Protein AF-H2KV38-F1 (afdb_monomer_lite)

Foldseek 3Di:
DPPVVVVVVVVVVVVVVVVVVVVVVVVVVVVVVVVVVVVVVVVVVVVVVVVVVVVVVVVVVVVVVVVVVVVVVVVVVVVVVVVVVVVVVVVVVVVVVVVVVVVVVVVVVVVVVVVVVVVVVVVVVVVVVVVVVVVVVVVVVVVVVVVVVVVVVVVVVVVVVVVVVVVVVVVVVVVVVVVVVVVVVVVVVVVVVVVVVVVVVVVVVVVVVVVVVCVVVVVVVVVVVCVVCCVPVVDDPPPPDDDDPPPPPVVPVVVVVVVVVVVVVVVVVVVVVVVVVVVVVVVVVVVVVVVVVVVVVVVVVVVVVVVVVVVVVVVVVVVVVVVVVVVVVVVVVVVVVVVVVVVVVVVVVVVVVVVVVVVVVVVCVVVVPDPVVVVVVVVVVVVVVVVVVVVVVVVLVVLVVVLVVQVVVVVVVLVCCCVPPVDPSPPVDDPDRRDSPPPPPPDPVCVVVVVVVVVVVVCVVVVVPPDDPPPPPPPPDDDDPDDDDDDDD

Organism: Clonorchis sinensis (NCBI:txid79923)

Radius of gyration: 82.16 Å; chains: 1; bounding box: 189×44×284 Å

pLDDT: mean 82.29, std 18.95, range [31.58, 97.62]

Sequence (489 aa):
MTKEEIEAFVILLREEVDRERQERNLATLEKEKIINFWELTKKQLEDSRAVLAKKEREIEDADERHQLEMKIYRQKLKHLMFEQSARESEAKKEAIQGLSNEKNEARSEIRAIRNENYTLKAKLRQQQVQSEEAVKMLKRQHELDLAHIRQDFSRQIEEIEARAAKQMNMLREQIDTQRRVEVHMTEEHKNKHIQTLEANHERAFANMKAYYNDITLGNISVIKTLRENIDELRSQLGRAQNLLESSQTELEQKTQTLCKLDKENAHLRHVAKLFESEKIAHMLTKQNAKKTVLAMQKTEMNLDIMTERFDALDKMRKGLASQFEKLLMDVQQRTGLRALLVERKLKHLTEALEAREAQITQLVIALNSDPSAVEHARQHLEELLRKKNNAIEELQYEVMRMGKAYNELWATCQRKLVDEMNSPVNLGIMPVKVNVNLTSPFNPSTAIGQQVADNTNSEESSQKLLGEPKATIVPMGQGPTGLASVAPF

InterPro domains:
  IPR025593 Growth arrest-specific protein 8 domain [PF13851] (197-395)
  IPR039308 Growth arrest-specific protein 8 [PTHR31543] (1-483)

Secondary structure (DSSP, 8-state):
--HHHHHHHHHHHHHHHHHHHHHHHHHHHHHHHHHHHHHHHHHHHHHHHHHHHHHHHHHHHHHHHHHHHHHHHHHHHHHHHHHHHHHHHHHHHHHHHHHHHHHHHHHHHHHHHHHHHHHHHHHHHHHHHHHHHHHHHHHHHHHHHHHHHHHHHHHHHHHHHHHHHHHHHHHHHHHHHHHHHHHHHHHHHHHHHHHHHHHHHHHHHHHHHHHHHHHHHHHHHHHHHHHHHTTTTTS---S------S-SSSHHHHHHHHHHHHHHHHHHHHHHHHHHHHHHHHHHHHHHHHHHHHHHHHHHHHHHHHHHHHHHHHHHHHHHHHHHHHHHHHHHHHHHHHHHHHHHHHHHHHHHHHHHHHHHHHHHHHTT--HHHHHHHHHHHHHHHHHHHHHHHHHHHHHHHHHHHHHHHHHHHHHHHHHHH---S--S-PPP--------TT-HHHHHHHHHHHHHHHHHGGGTTS-------------------PPP-

Structure (mmCIF, N/CA/C/O backbone):
data_AF-H2KV38-F1
#
_entry.id   AF-H2KV38-F1
#
loop_
_atom_site.group_PDB
_atom_site.id
_atom_site.type_symbol
_atom_site.label_atom_id
_atom_site.label_alt_id
_atom_site.label_comp_id
_atom_site.label_asym_id
_atom_site.label_entity_id
_atom_site.label_seq_id
_atom_site.pdbx_PDB_ins_code
_atom_site.Cartn_x
_atom_site.Cartn_y
_atom_site.Cartn_z
_atom_site.occupancy
_atom_site.B_iso_or_equiv
_atom_site.auth_seq_id
_atom_site.auth_comp_id
_atom_site.auth_asym_id
_atom_site.auth_atom_id
_atom_site.pdbx_PDB_model_num
ATOM 1 N N . MET A 1 1 ? -99.710 5.791 159.263 1.00 47.34 1 MET A N 1
ATOM 2 C CA . MET A 1 1 ? -98.476 6.449 158.809 1.00 47.34 1 MET A CA 1
ATOM 3 C C . MET A 1 1 ? -98.453 7.840 159.388 1.00 47.34 1 MET A C 1
ATOM 5 O O . MET A 1 1 ? -99.446 8.555 159.262 1.00 47.34 1 MET A O 1
ATOM 9 N N . THR A 1 2 ? -97.392 8.174 160.107 1.00 54.94 2 THR A N 1
ATOM 10 C CA . THR A 1 2 ? -97.172 9.534 160.607 1.00 54.94 2 THR A CA 1
ATOM 11 C C . THR A 1 2 ? -96.892 10.461 159.417 1.00 54.94 2 THR A C 1
ATOM 13 O O . THR A 1 2 ? -96.507 10.012 158.338 1.00 54.94 2 THR A O 1
ATOM 16 N N . LYS A 1 3 ? -97.146 11.766 159.568 1.00 62.69 3 LYS A N 1
ATOM 17 C CA . LYS A 1 3 ? -97.010 12.753 158.479 1.00 62.69 3 LYS A CA 1
ATOM 18 C C . LYS A 1 3 ? -95.606 12.739 157.841 1.00 62.69 3 LYS A C 1
ATOM 20 O O . LYS A 1 3 ? -95.486 12.891 156.630 1.00 62.69 3 LYS A O 1
ATOM 25 N N . GLU A 1 4 ? -94.585 12.460 158.649 1.00 61.31 4 GLU A N 1
ATOM 26 C CA . GLU A 1 4 ? -93.175 12.363 158.248 1.00 61.31 4 GLU A CA 1
ATOM 27 C C . GLU A 1 4 ? -92.887 11.140 157.352 1.00 61.31 4 GLU A C 1
ATOM 29 O O . GLU A 1 4 ? -92.105 11.237 156.410 1.00 61.31 4 GLU A O 1
ATOM 34 N N . GLU A 1 5 ? -93.573 10.011 157.563 1.00 60.47 5 GLU A N 1
ATOM 35 C CA . GLU A 1 5 ? -93.422 8.797 156.740 1.00 60.47 5 GLU A CA 1
ATOM 36 C C . GLU A 1 5 ? -94.048 8.959 155.344 1.00 60.47 5 GLU A C 1
ATOM 38 O O . GLU A 1 5 ? -93.538 8.425 154.360 1.00 60.47 5 GLU A O 1
ATOM 43 N N . ILE A 1 6 ? -95.139 9.729 155.235 1.00 65.31 6 ILE A N 1
ATOM 44 C CA . ILE A 1 6 ? -95.813 10.002 153.955 1.00 65.31 6 ILE A CA 1
ATOM 45 C C . ILE A 1 6 ? -95.019 11.025 153.133 1.00 65.31 6 ILE A C 1
ATOM 47 O O . ILE A 1 6 ? -94.877 10.853 151.924 1.00 65.31 6 ILE A O 1
ATOM 51 N N . GLU A 1 7 ? -94.467 12.064 153.768 1.00 68.12 7 GLU A N 1
ATOM 52 C CA . GLU A 1 7 ? -93.617 13.055 153.091 1.00 68.12 7 GLU A CA 1
ATOM 53 C C . GLU A 1 7 ? -92.326 12.416 152.546 1.00 68.12 7 GLU A C 1
ATOM 55 O O . GLU A 1 7 ? -91.970 12.663 151.393 1.00 68.12 7 GLU A O 1
ATOM 60 N N . ALA A 1 8 ? -91.693 11.507 153.299 1.00 69.69 8 ALA A N 1
ATOM 61 C CA . ALA A 1 8 ? -90.534 10.743 152.828 1.00 69.69 8 ALA A CA 1
ATOM 62 C C . ALA A 1 8 ? -90.869 9.819 151.639 1.00 69.69 8 ALA A C 1
ATOM 64 O O . ALA A 1 8 ? -90.103 9.737 150.677 1.00 69.69 8 ALA A O 1
ATOM 65 N N . PHE A 1 9 ? -92.037 9.166 151.655 1.00 73.00 9 PHE A N 1
ATOM 66 C CA . PHE A 1 9 ? -92.471 8.292 150.559 1.00 73.00 9 PHE A CA 1
ATOM 67 C C . PHE A 1 9 ? -92.829 9.074 149.282 1.00 73.00 9 PHE A C 1
ATOM 69 O O . PHE A 1 9 ? -92.570 8.612 148.171 1.00 73.00 9 PHE A O 1
ATOM 76 N N . VAL A 1 10 ? -93.376 10.288 149.416 1.00 74.94 10 VAL A N 1
ATOM 77 C CA . VAL A 1 10 ? -93.651 11.188 148.280 1.00 74.94 10 VAL A CA 1
ATOM 78 C C . VAL A 1 10 ? -92.359 11.721 147.651 1.00 74.94 10 VAL A C 1
ATOM 80 O O . VAL A 1 10 ? -92.309 11.870 146.429 1.00 74.94 10 VAL A O 1
ATOM 83 N N . ILE A 1 11 ? -91.317 11.989 148.447 1.00 77.19 11 ILE A N 1
ATOM 84 C CA . ILE A 1 11 ? -89.993 12.390 147.940 1.00 77.19 11 ILE A CA 1
ATOM 85 C C . ILE A 1 11 ? -89.351 11.235 147.166 1.00 77.19 11 ILE A C 1
ATOM 87 O O . ILE A 1 11 ? -88.964 11.437 146.020 1.00 77.19 11 ILE A O 1
ATOM 91 N N . LEU A 1 12 ? -89.348 10.020 147.727 1.00 77.81 12 LEU A N 1
ATOM 92 C CA . LEU A 1 12 ? -88.830 8.828 147.045 1.00 77.81 12 LEU A CA 1
ATOM 93 C C . LEU A 1 12 ? -89.560 8.547 145.726 1.00 77.81 12 LEU A C 1
ATOM 95 O O . LEU A 1 12 ? -88.917 8.301 144.714 1.00 77.81 12 LEU A O 1
ATOM 99 N N . LEU A 1 13 ? -90.893 8.644 145.696 1.00 76.94 13 LEU A N 1
ATOM 100 C CA . LEU A 1 13 ? -91.657 8.478 144.454 1.00 76.94 13 LEU A CA 1
ATOM 101 C C . LEU A 1 13 ? -91.369 9.583 143.427 1.00 76.94 13 LEU A C 1
ATOM 103 O O . LEU A 1 13 ? -91.379 9.309 142.230 1.00 76.94 13 LEU A O 1
ATOM 107 N N . ARG A 1 14 ? -91.108 10.825 143.857 1.00 77.50 14 ARG A N 1
ATOM 108 C CA . ARG A 1 14 ? -90.689 11.904 142.946 1.00 77.50 14 ARG A CA 1
ATOM 109 C C . ARG A 1 14 ? -89.296 11.656 142.383 1.00 77.50 14 ARG A C 1
ATOM 111 O O . ARG A 1 14 ? -89.112 11.827 141.185 1.00 77.50 14 ARG A O 1
ATOM 118 N N . GLU A 1 15 ? -88.359 11.218 143.216 1.00 79.31 15 GLU A N 1
ATOM 119 C CA . GLU A 1 15 ? -87.012 10.839 142.788 1.00 79.31 15 GLU A CA 1
ATOM 120 C C . GLU A 1 15 ? -87.041 9.646 141.826 1.00 79.31 15 GLU A C 1
ATOM 122 O O . GLU A 1 15 ? -86.333 9.664 140.824 1.00 79.31 15 GLU A O 1
ATOM 127 N N . GLU A 1 16 ? -87.890 8.644 142.072 1.00 79.56 16 GLU A N 1
ATOM 128 C CA . GLU A 1 16 ? -88.086 7.499 141.173 1.00 79.56 16 GLU A CA 1
ATOM 129 C C . GLU A 1 16 ? -88.681 7.947 139.826 1.00 79.56 16 GLU A C 1
ATOM 131 O O . GLU A 1 16 ? -88.178 7.574 138.769 1.00 79.56 16 GLU A O 1
ATOM 136 N N . VAL A 1 17 ? -89.691 8.825 139.844 1.00 83.12 17 VAL A N 1
ATOM 137 C CA . VAL A 1 17 ? -90.297 9.390 138.625 1.00 83.12 17 VAL A CA 1
ATOM 138 C C . VAL A 1 17 ? -89.307 10.263 137.850 1.00 83.12 17 VAL A C 1
ATOM 140 O O . VAL A 1 17 ? -89.288 10.221 136.619 1.00 83.12 17 VAL A O 1
ATOM 143 N N . ASP A 1 18 ? -88.476 11.054 138.527 1.00 81.19 18 ASP A N 1
ATOM 144 C CA . ASP A 1 18 ? -87.456 11.874 137.873 1.00 81.19 18 ASP A CA 1
ATOM 145 C C . ASP A 1 18 ? -86.306 11.017 137.321 1.00 81.19 18 ASP A C 1
ATOM 147 O O . ASP A 1 18 ? -85.801 11.314 136.235 1.00 81.19 18 ASP A O 1
ATOM 151 N N . ARG A 1 19 ? -85.961 9.904 137.981 1.00 83.88 19 ARG A N 1
ATOM 152 C CA . ARG A 1 19 ? -85.012 8.905 137.465 1.00 83.88 19 ARG A CA 1
ATOM 153 C C . ARG A 1 19 ? -85.558 8.216 136.214 1.00 83.88 19 ARG A C 1
ATOM 155 O O . ARG A 1 19 ? -84.894 8.232 135.181 1.00 83.88 19 ARG A O 1
ATOM 162 N N . GLU A 1 20 ? -86.804 7.739 136.241 1.00 80.31 20 GLU A N 1
ATOM 163 C CA . GLU A 1 20 ? -87.465 7.167 135.058 1.00 80.31 20 GLU A CA 1
ATOM 164 C C . GLU A 1 20 ? -87.604 8.186 133.911 1.00 80.31 20 GLU A C 1
ATOM 166 O O . GLU A 1 20 ? -87.550 7.829 132.730 1.00 80.31 20 GLU A O 1
ATOM 171 N N . ARG A 1 21 ? -87.783 9.479 134.217 1.00 83.38 21 ARG A N 1
ATOM 172 C CA . ARG A 1 21 ? -87.784 10.551 133.206 1.00 83.38 21 ARG A CA 1
ATOM 173 C C . ARG A 1 21 ? -86.404 10.759 132.594 1.00 83.38 21 ARG A C 1
ATOM 175 O O . ARG A 1 21 ? -86.317 10.917 131.378 1.00 83.38 21 ARG A O 1
ATOM 182 N N . GLN A 1 22 ? -85.344 10.752 133.398 1.00 83.62 22 GLN A N 1
ATOM 183 C CA . GLN A 1 22 ? -83.966 10.852 132.910 1.00 83.62 22 GLN A CA 1
ATOM 184 C C . GLN A 1 22 ? -83.587 9.643 132.050 1.00 83.62 22 GLN A C 1
ATOM 186 O O . GLN A 1 22 ? -83.035 9.828 130.967 1.00 83.62 22 GLN A O 1
ATOM 191 N N . GLU A 1 23 ? -83.953 8.430 132.466 1.00 82.31 23 GLU A N 1
ATOM 192 C CA . GLU A 1 23 ? -83.738 7.201 131.695 1.00 82.31 23 GLU A CA 1
ATOM 193 C C . GLU A 1 23 ? -84.528 7.202 130.384 1.00 82.31 23 GLU A C 1
ATOM 195 O O . GLU A 1 23 ? -83.974 6.899 129.328 1.00 82.31 23 GLU A O 1
ATOM 200 N N . ARG A 1 24 ? -85.797 7.632 130.402 1.00 85.31 24 ARG A N 1
ATOM 201 C CA . ARG A 1 24 ? -86.592 7.792 129.175 1.00 85.31 24 ARG A CA 1
ATOM 202 C C . ARG A 1 24 ? -85.979 8.837 128.242 1.00 85.31 24 ARG A C 1
ATOM 204 O O . ARG A 1 24 ? -85.941 8.612 127.033 1.00 85.31 24 ARG A O 1
ATOM 211 N N . ASN A 1 25 ? -85.487 9.957 128.772 1.00 86.62 25 ASN A N 1
ATOM 212 C CA . ASN A 1 25 ? -84.820 10.985 127.973 1.00 86.62 25 ASN A CA 1
ATOM 213 C C . ASN A 1 25 ? -83.510 10.466 127.367 1.00 86.62 25 ASN A C 1
ATOM 215 O O . ASN A 1 25 ? -83.279 10.671 126.179 1.00 86.62 25 ASN A O 1
ATOM 219 N N . LEU A 1 26 ? -82.692 9.745 128.140 1.00 87.31 26 LEU A N 1
ATOM 220 C CA . LEU A 1 26 ? -81.472 9.095 127.653 1.00 87.31 26 LEU A CA 1
ATOM 221 C C . LEU A 1 26 ? -81.785 8.074 126.556 1.00 87.31 26 LEU A C 1
ATOM 223 O O . LEU A 1 26 ? -81.211 8.163 125.475 1.00 87.31 26 LEU A O 1
ATOM 227 N N . ALA A 1 27 ? -82.753 7.185 126.777 1.00 85.62 27 ALA A N 1
ATOM 228 C CA . ALA A 1 27 ? -83.177 6.196 125.788 1.00 85.62 27 ALA A CA 1
ATOM 229 C C . ALA A 1 27 ? -83.753 6.847 124.518 1.00 85.62 27 ALA A C 1
ATOM 231 O O . ALA A 1 27 ? -83.545 6.352 123.410 1.00 85.62 27 ALA A O 1
ATOM 232 N N . THR A 1 28 ? -84.450 7.980 124.650 1.00 86.81 28 THR A N 1
ATOM 233 C CA . THR A 1 28 ? -84.949 8.750 123.499 1.00 86.81 28 THR A CA 1
ATOM 234 C C . THR A 1 28 ? -83.791 9.358 122.713 1.00 86.81 28 THR A C 1
ATOM 236 O O . THR A 1 28 ? -83.757 9.243 121.492 1.00 86.81 28 THR A O 1
ATOM 239 N N . LEU A 1 29 ? -82.796 9.918 123.400 1.00 88.69 29 LEU A N 1
ATOM 240 C CA . LEU A 1 29 ? -81.623 10.539 122.789 1.00 88.69 29 LEU A CA 1
ATOM 241 C C . LEU A 1 29 ? -80.688 9.498 122.146 1.00 88.69 29 LEU A C 1
ATOM 243 O O . LEU A 1 29 ? -80.101 9.749 121.095 1.00 88.69 29 LEU A O 1
ATOM 247 N N . GLU A 1 30 ? -80.574 8.304 122.729 1.00 88.19 30 GLU A N 1
ATOM 248 C CA . GLU A 1 30 ? -79.891 7.154 122.125 1.00 88.19 30 GLU A CA 1
ATOM 249 C C . GLU A 1 30 ? -80.634 6.633 120.897 1.00 88.19 30 GLU A C 1
ATOM 251 O O . GLU A 1 30 ? -80.012 6.407 119.860 1.00 88.19 30 GLU A O 1
ATOM 256 N N . LYS A 1 31 ? -81.965 6.513 120.967 1.00 91.88 31 LYS A N 1
ATOM 257 C CA . LYS A 1 31 ? -82.793 6.156 119.813 1.00 91.88 31 LYS A CA 1
ATOM 258 C C . LYS A 1 31 ? -82.637 7.177 118.685 1.00 91.88 31 LYS A C 1
ATOM 260 O O . LYS A 1 31 ? -82.437 6.772 117.547 1.00 91.88 31 LYS A O 1
ATOM 265 N N . GLU A 1 32 ? -82.682 8.475 118.982 1.00 91.25 32 GLU A N 1
ATOM 266 C CA . GLU A 1 32 ? -82.455 9.545 118.001 1.00 91.25 32 GLU A CA 1
ATOM 267 C C . GLU A 1 32 ? -81.042 9.490 117.413 1.00 91.25 32 GLU A C 1
ATOM 269 O O . GLU A 1 32 ? -80.882 9.603 116.201 1.00 91.25 32 GLU A O 1
ATOM 274 N N . LYS A 1 33 ? -80.011 9.236 118.230 1.00 90.38 33 LYS A N 1
ATOM 275 C CA . LYS A 1 33 ? -78.643 9.011 117.737 1.00 90.38 33 LYS A CA 1
ATOM 276 C C . LYS A 1 33 ? -78.574 7.816 116.792 1.00 90.38 33 LYS A C 1
ATOM 278 O O . LYS A 1 33 ? -77.981 7.937 115.726 1.00 90.38 33 LYS A O 1
ATOM 283 N N . ILE A 1 34 ? -79.176 6.683 117.153 1.00 91.06 34 ILE A N 1
ATOM 284 C CA . ILE A 1 34 ? -79.196 5.475 116.318 1.00 91.06 34 ILE A CA 1
ATOM 285 C C . ILE A 1 34 ? -79.957 5.733 115.014 1.00 91.06 34 ILE A C 1
ATOM 287 O O . ILE A 1 34 ? -79.473 5.338 113.957 1.00 91.06 34 ILE A O 1
ATOM 291 N N . ILE A 1 35 ? -81.098 6.427 115.067 1.00 92.62 35 ILE A N 1
ATOM 292 C CA . ILE A 1 35 ? -81.860 6.821 113.876 1.00 92.62 35 ILE A CA 1
ATOM 293 C C . ILE A 1 35 ? -81.009 7.730 112.985 1.00 92.62 35 ILE A C 1
ATOM 295 O O . ILE A 1 35 ? -80.851 7.425 111.809 1.00 92.62 35 ILE A O 1
ATOM 299 N N . ASN A 1 36 ? -80.373 8.765 113.538 1.00 92.31 36 ASN A N 1
ATOM 300 C CA . ASN A 1 36 ? -79.504 9.669 112.782 1.00 92.31 36 ASN A CA 1
ATOM 301 C C . ASN A 1 36 ? -78.300 8.939 112.167 1.00 92.31 36 ASN A C 1
ATOM 303 O O . ASN A 1 36 ? -77.957 9.184 111.013 1.00 92.31 36 ASN A O 1
ATOM 307 N N . PHE A 1 37 ? -77.661 8.021 112.902 1.00 92.94 37 PHE A N 1
ATOM 308 C CA . PHE A 1 37 ? -76.580 7.192 112.363 1.00 92.94 37 PHE A CA 1
ATOM 309 C C . PHE A 1 37 ? -77.077 6.268 111.256 1.00 92.94 37 PHE A C 1
ATOM 311 O O . PHE A 1 37 ? -76.400 6.124 110.240 1.00 92.94 37 PHE A O 1
ATOM 318 N N . TRP A 1 38 ? -78.250 5.658 111.419 1.00 94.44 38 TRP A N 1
ATOM 319 C CA . TRP A 1 38 ? -78.854 4.813 110.396 1.00 94.44 38 TRP A CA 1
ATOM 320 C C . TRP A 1 38 ? -79.213 5.615 109.141 1.00 94.44 38 TRP A C 1
ATOM 322 O O . TRP A 1 38 ? -78.872 5.196 108.041 1.00 94.44 38 TRP A O 1
ATOM 332 N N . GLU A 1 39 ? -79.817 6.795 109.279 1.00 93.81 39 GLU A N 1
ATOM 333 C CA . GLU A 1 39 ? -80.131 7.680 108.153 1.00 93.81 39 GLU A CA 1
ATOM 334 C C . GLU A 1 39 ? -78.865 8.180 107.451 1.00 93.81 39 GLU A C 1
ATOM 336 O O . GLU A 1 39 ? -78.792 8.152 106.223 1.00 93.81 39 GLU A O 1
ATOM 341 N N . LEU A 1 40 ? -77.837 8.576 108.211 1.00 94.38 40 LEU A N 1
ATOM 342 C CA . LEU A 1 40 ? -76.565 9.030 107.655 1.00 94.38 40 LEU A CA 1
ATOM 343 C C . LEU A 1 40 ? -75.831 7.902 106.926 1.00 94.38 40 LEU A C 1
ATOM 345 O O . LEU A 1 40 ? -75.369 8.106 105.808 1.00 94.38 40 LEU A O 1
ATOM 349 N N . THR A 1 41 ? -75.737 6.714 107.525 1.00 92.06 41 THR A N 1
ATOM 350 C CA . THR A 1 41 ? -75.078 5.555 106.897 1.00 92.06 41 THR A CA 1
ATOM 351 C C . THR A 1 41 ? -75.866 5.039 105.698 1.00 92.06 41 THR A C 1
ATOM 353 O O . THR A 1 41 ? -75.266 4.692 104.682 1.00 92.06 41 THR A O 1
ATOM 356 N N . LYS A 1 42 ? -77.202 5.060 105.755 1.00 94.56 42 LYS A N 1
ATOM 357 C CA . LYS A 1 42 ? -78.067 4.770 104.607 1.00 94.56 42 LYS A CA 1
ATOM 358 C C . LYS A 1 42 ? -77.831 5.769 103.475 1.00 94.56 42 LYS A C 1
ATOM 360 O O . LYS A 1 42 ? -77.624 5.343 102.344 1.00 94.56 42 LYS A O 1
ATOM 365 N N . LYS A 1 43 ? -77.784 7.069 103.776 1.00 94.88 43 LYS A N 1
ATOM 366 C CA . LYS A 1 43 ? -77.493 8.113 102.786 1.00 94.88 43 LYS A CA 1
ATOM 367 C C . LYS A 1 43 ? -76.087 7.967 102.201 1.00 94.88 43 LYS A C 1
ATOM 369 O O . LYS A 1 43 ? -75.934 8.009 100.992 1.00 94.88 43 LYS A O 1
ATOM 374 N N . GLN A 1 44 ? -75.071 7.706 103.025 1.00 93.69 44 GLN A N 1
ATOM 375 C CA . GLN A 1 44 ? -73.703 7.445 102.557 1.00 93.69 44 GLN A CA 1
ATOM 376 C C . GLN A 1 44 ? -73.618 6.202 101.663 1.00 93.69 44 GLN A C 1
ATOM 378 O O . GLN A 1 44 ? -72.860 6.190 100.691 1.00 93.69 44 GLN A O 1
ATOM 383 N N . LEU A 1 45 ? -74.393 5.158 101.968 1.00 94.06 45 LEU A N 1
ATOM 384 C CA . LEU A 1 45 ? -74.497 3.965 101.132 1.00 94.06 45 LEU A CA 1
ATOM 385 C C . LEU A 1 45 ? -75.185 4.277 99.797 1.00 94.06 45 LEU A C 1
ATOM 387 O O . LEU A 1 45 ? -74.718 3.816 98.759 1.00 94.06 45 LEU A O 1
ATOM 391 N N . GLU A 1 46 ? -76.271 5.050 99.812 1.00 94.69 46 GLU A N 1
ATOM 392 C CA . GLU A 1 46 ? -76.967 5.515 98.607 1.00 94.69 46 GLU A CA 1
ATOM 393 C C . GLU A 1 46 ? -76.061 6.407 97.744 1.00 94.69 46 GLU A C 1
ATOM 395 O O . GLU A 1 46 ? -75.937 6.154 96.546 1.00 94.69 46 GLU A O 1
ATOM 400 N N . ASP A 1 47 ? -75.340 7.355 98.346 1.00 94.00 47 ASP A N 1
ATOM 401 C CA . ASP A 1 47 ? -74.368 8.220 97.672 1.00 94.00 47 ASP A CA 1
ATOM 402 C C . ASP A 1 47 ? -73.221 7.394 97.062 1.00 94.00 47 ASP A C 1
ATOM 404 O O . ASP A 1 47 ? -72.862 7.578 95.899 1.00 94.00 47 ASP A O 1
ATOM 408 N N . SER A 1 48 ? -72.679 6.420 97.803 1.00 92.06 48 SER A N 1
ATOM 409 C CA . SER A 1 48 ? -71.618 5.530 97.304 1.00 92.06 48 SER A CA 1
ATOM 410 C C . SER A 1 48 ? -72.106 4.645 96.157 1.00 92.06 48 SER A C 1
ATOM 412 O O . SER A 1 48 ? -71.393 4.464 95.171 1.00 92.06 48 SER A O 1
ATOM 414 N N . ARG A 1 49 ? -73.338 4.124 96.244 1.00 94.75 49 ARG A N 1
ATOM 415 C CA . ARG A 1 49 ? -73.978 3.370 95.156 1.00 94.75 49 ARG A CA 1
ATOM 416 C C . ARG A 1 49 ? -74.204 4.244 93.925 1.00 94.75 49 ARG A C 1
ATOM 418 O O . ARG A 1 49 ? -73.953 3.785 92.817 1.00 94.75 49 ARG A O 1
ATOM 425 N N . ALA A 1 50 ? -74.623 5.496 94.103 1.00 94.12 50 ALA A N 1
ATOM 426 C CA . ALA A 1 50 ? -74.794 6.441 93.004 1.00 94.12 50 ALA A CA 1
ATOM 427 C C . ALA A 1 50 ? -73.455 6.774 92.323 1.00 94.12 50 ALA A C 1
ATOM 429 O O . ALA A 1 50 ? -73.383 6.829 91.095 1.00 94.12 50 ALA A O 1
ATOM 430 N N . VAL A 1 51 ? -72.376 6.941 93.098 1.00 94.69 51 VAL A N 1
ATOM 431 C CA . VAL A 1 51 ? -71.021 7.133 92.557 1.00 94.69 51 VAL A CA 1
ATOM 432 C C . VAL A 1 51 ? -70.542 5.891 91.809 1.00 94.69 51 VAL A C 1
ATOM 434 O O . VAL A 1 51 ? -70.003 6.037 90.714 1.00 94.69 51 VAL A O 1
ATOM 437 N N . LEU A 1 52 ? -70.760 4.687 92.348 1.00 93.50 52 LEU A N 1
ATOM 438 C CA . LEU A 1 52 ? -70.418 3.436 91.665 1.00 93.50 52 LEU A CA 1
ATOM 439 C C . LEU A 1 52 ? -71.165 3.298 90.339 1.00 93.50 52 LEU A C 1
ATOM 441 O O . LEU A 1 52 ? -70.514 3.122 89.319 1.00 93.50 52 LEU A O 1
ATOM 445 N N . ALA A 1 53 ? -72.484 3.503 90.322 1.00 94.62 53 ALA A N 1
ATOM 446 C CA . ALA A 1 53 ? -73.276 3.453 89.092 1.00 94.62 53 ALA A CA 1
ATOM 447 C C . ALA A 1 53 ? -72.809 4.495 88.059 1.00 94.62 53 ALA A C 1
ATOM 449 O O . ALA A 1 53 ? -72.754 4.225 86.860 1.00 94.62 53 ALA A O 1
ATOM 450 N N . LYS A 1 54 ? -72.419 5.695 88.513 1.00 95.88 54 LYS A N 1
ATOM 451 C CA . LYS A 1 54 ? -71.816 6.705 87.634 1.00 95.88 54 LYS A CA 1
ATOM 452 C C . LYS A 1 54 ? -70.474 6.229 87.072 1.00 95.88 54 LYS A C 1
ATOM 454 O O . LYS A 1 54 ? -70.213 6.445 85.894 1.00 95.88 54 LYS A O 1
ATOM 459 N N . LYS A 1 55 ? -69.626 5.602 87.890 1.00 94.44 55 LYS A N 1
ATOM 460 C CA . LYS A 1 55 ? -68.322 5.082 87.460 1.00 94.44 55 LYS A CA 1
ATOM 461 C C . LYS A 1 55 ? -68.443 3.890 86.520 1.00 94.44 55 LYS A C 1
ATOM 463 O O . LYS A 1 55 ? -67.716 3.856 85.537 1.00 94.44 55 LYS A O 1
ATOM 468 N N . GLU A 1 56 ? -69.375 2.978 86.769 1.00 93.06 56 GLU A N 1
ATOM 469 C CA . GLU A 1 56 ? -69.717 1.885 85.853 1.00 93.06 56 GLU A CA 1
ATOM 470 C C . GLU A 1 56 ? -70.140 2.444 84.493 1.00 93.06 56 GLU A C 1
ATOM 472 O O . GLU A 1 56 ? -69.590 2.047 83.471 1.00 93.06 56 GLU A O 1
ATOM 477 N N . ARG A 1 57 ? -70.996 3.472 84.479 1.00 95.00 57 ARG A N 1
ATOM 478 C CA . ARG A 1 57 ? -71.389 4.144 83.237 1.00 95.00 57 ARG A CA 1
ATOM 479 C C . ARG A 1 57 ? -70.240 4.884 82.548 1.00 95.00 57 ARG A C 1
ATOM 481 O O . ARG A 1 57 ? -70.135 4.849 81.330 1.00 95.00 57 ARG A O 1
ATOM 488 N N . GLU A 1 58 ? -69.358 5.541 83.302 1.00 94.50 58 GLU A N 1
ATOM 489 C CA . GLU A 1 58 ? -68.154 6.172 82.738 1.00 94.50 58 GLU A CA 1
ATOM 490 C C . GLU A 1 58 ? -67.214 5.140 82.090 1.00 94.50 58 GLU A C 1
ATOM 492 O O . GLU A 1 58 ? -66.583 5.456 81.077 1.00 94.50 58 GLU A O 1
ATOM 497 N N . ILE A 1 59 ? -67.122 3.929 82.657 1.00 92.88 59 ILE A N 1
ATOM 498 C CA . ILE A 1 59 ? -66.363 2.806 82.088 1.00 92.88 59 ILE A CA 1
ATOM 499 C C . ILE A 1 59 ? -67.037 2.316 80.804 1.00 92.88 59 ILE A C 1
ATOM 501 O O . ILE A 1 59 ? -66.363 2.226 79.782 1.00 92.88 59 ILE A O 1
ATOM 505 N N . GLU A 1 60 ? -68.351 2.084 80.822 1.00 94.12 60 GLU A N 1
ATOM 506 C CA . GLU A 1 60 ? -69.114 1.687 79.630 1.00 94.12 60 GLU A CA 1
ATOM 507 C C . GLU A 1 60 ? -68.955 2.708 78.492 1.00 94.12 60 GLU A C 1
ATOM 509 O O . GLU A 1 60 ? -68.565 2.344 77.382 1.00 94.12 60 GLU A O 1
ATOM 514 N N . ASP A 1 61 ? -69.138 4.001 78.776 1.00 94.62 61 ASP A N 1
ATOM 515 C CA . ASP A 1 61 ? -68.953 5.074 77.796 1.00 94.62 61 ASP A CA 1
ATOM 516 C C . ASP A 1 61 ? -67.508 5.109 77.250 1.00 94.62 61 ASP A C 1
ATOM 518 O O . ASP A 1 61 ? -67.272 5.468 76.092 1.00 94.62 61 ASP A O 1
ATOM 522 N N . ALA A 1 62 ? -66.504 4.787 78.075 1.00 94.25 62 ALA A N 1
ATOM 523 C CA . ALA A 1 62 ? -65.107 4.719 77.646 1.00 94.25 62 ALA A CA 1
ATOM 524 C C . ALA A 1 62 ? -64.836 3.506 76.748 1.00 94.25 62 ALA A C 1
ATOM 526 O O . ALA A 1 62 ? -64.152 3.653 75.730 1.00 94.25 62 ALA A O 1
ATOM 527 N N . ASP A 1 63 ? -65.408 2.351 77.076 1.00 93.62 63 ASP A N 1
ATOM 528 C CA . ASP A 1 63 ? -65.312 1.136 76.271 1.00 93.62 63 ASP A CA 1
ATOM 529 C C . ASP A 1 63 ? -66.007 1.314 74.916 1.00 93.62 63 ASP A C 1
ATOM 531 O O . ASP A 1 63 ? -65.445 0.950 73.878 1.00 93.62 63 ASP A O 1
ATOM 535 N N . GLU A 1 64 ? -67.181 1.950 74.878 1.00 94.06 64 GLU A N 1
ATOM 536 C CA . GLU A 1 64 ? -67.877 2.284 73.631 1.00 94.06 64 GLU A CA 1
ATOM 537 C C . GLU A 1 64 ? -67.048 3.225 72.746 1.00 94.06 64 GLU A C 1
ATOM 539 O O . GLU A 1 64 ? -66.880 2.968 71.545 1.00 94.06 64 GLU A O 1
ATOM 544 N N . ARG A 1 65 ? -66.460 4.282 73.331 1.00 94.56 65 ARG A N 1
ATOM 545 C CA . ARG A 1 65 ? -65.536 5.182 72.617 1.00 94.56 65 ARG A CA 1
ATOM 546 C C . ARG A 1 65 ? -64.346 4.416 72.048 1.00 94.56 65 ARG A C 1
ATOM 548 O O . ARG A 1 65 ? -64.056 4.543 70.858 1.00 94.56 65 ARG A O 1
ATOM 555 N N . HIS A 1 66 ? -63.704 3.574 72.855 1.00 94.81 66 HIS A N 1
ATOM 556 C CA . HIS A 1 66 ? -62.558 2.783 72.416 1.00 94.81 66 HIS A CA 1
ATOM 557 C C . HIS A 1 66 ? -62.930 1.816 71.279 1.00 94.81 66 HIS A C 1
ATOM 559 O O . HIS A 1 66 ? -62.191 1.675 70.302 1.00 94.81 66 HIS A O 1
ATOM 565 N N . GLN A 1 67 ? -64.102 1.176 71.341 1.00 94.94 67 GLN A N 1
ATOM 566 C CA . GLN A 1 67 ? -64.589 0.306 70.267 1.00 94.94 67 GLN A CA 1
ATOM 567 C C . GLN A 1 67 ? -64.839 1.069 68.959 1.00 94.94 67 GLN A C 1
ATOM 569 O O . GLN A 1 67 ? -64.526 0.551 67.878 1.00 94.94 67 GLN A O 1
ATOM 574 N N . LEU A 1 68 ? -65.399 2.280 69.035 1.00 95.62 68 LEU A N 1
ATOM 575 C CA . LEU A 1 68 ? -65.597 3.154 67.877 1.00 95.62 68 LEU A CA 1
ATOM 576 C C . LEU A 1 68 ? -64.257 3.585 67.274 1.00 95.62 68 LEU A C 1
ATOM 578 O O . LEU A 1 68 ? -64.057 3.430 66.067 1.00 95.62 68 LEU A O 1
ATOM 582 N N . GLU A 1 69 ? -63.310 4.028 68.098 1.00 94.81 69 GLU A N 1
ATOM 583 C CA . GLU A 1 69 ? -61.950 4.365 67.668 1.00 94.81 69 GLU A CA 1
ATOM 584 C C . GLU A 1 69 ? -61.269 3.173 66.988 1.00 94.81 69 GLU A C 1
ATOM 586 O O . GLU A 1 69 ? -60.769 3.297 65.870 1.00 94.81 69 GLU A O 1
ATOM 591 N N . MET A 1 70 ? -61.342 1.979 67.581 1.00 95.31 70 MET A N 1
ATOM 592 C CA . MET A 1 70 ? -60.832 0.735 66.993 1.00 95.31 70 MET A CA 1
ATOM 593 C C . MET A 1 70 ? -61.471 0.402 65.638 1.00 95.31 70 MET A C 1
ATOM 595 O O . MET A 1 70 ? -60.813 -0.159 64.757 1.00 95.31 70 MET A O 1
ATOM 599 N N . LYS A 1 71 ? -62.759 0.703 65.428 1.00 96.50 71 LYS A N 1
ATOM 600 C CA . LYS A 1 71 ? -63.412 0.539 64.115 1.00 96.50 71 LYS A CA 1
ATOM 601 C C . LYS A 1 71 ? -62.883 1.561 63.104 1.00 96.50 71 LYS A C 1
ATOM 603 O O . LYS A 1 71 ? -62.538 1.169 61.988 1.00 96.50 71 LYS A O 1
ATOM 608 N N . ILE A 1 72 ? -62.742 2.825 63.504 1.00 96.50 72 ILE A N 1
ATOM 609 C CA . ILE A 1 72 ? -62.193 3.897 62.661 1.00 96.50 72 ILE A CA 1
ATOM 610 C C . ILE A 1 72 ? -60.745 3.587 62.269 1.00 96.50 72 ILE A C 1
ATOM 612 O O . ILE A 1 72 ? -60.403 3.662 61.090 1.00 96.50 72 ILE A O 1
ATOM 616 N N . TYR A 1 73 ? -59.896 3.184 63.217 1.00 95.88 73 TYR A N 1
ATOM 617 C CA . TYR A 1 73 ? -58.509 2.810 62.942 1.00 95.88 73 TYR A CA 1
ATOM 618 C C . TYR A 1 73 ? -58.417 1.602 62.010 1.00 95.88 73 TYR A C 1
ATOM 620 O O . TYR A 1 73 ? -57.631 1.626 61.064 1.00 95.88 73 TYR A O 1
ATOM 628 N N . ARG A 1 74 ? -59.271 0.584 62.191 1.00 95.50 74 ARG A N 1
ATOM 629 C CA . ARG A 1 74 ? -59.354 -0.547 61.252 1.00 95.50 74 ARG A CA 1
ATOM 630 C C . ARG A 1 74 ? -59.736 -0.102 59.841 1.00 95.50 74 ARG A C 1
ATOM 632 O O . ARG A 1 74 ? -59.160 -0.603 58.878 1.00 95.50 74 ARG A O 1
ATOM 639 N N . GLN A 1 75 ? -60.677 0.828 59.696 1.00 95.75 75 GLN A N 1
ATOM 640 C CA . GLN A 1 75 ? -61.058 1.352 58.383 1.00 95.75 75 GLN A CA 1
ATOM 641 C C . GLN A 1 75 ? -59.948 2.207 57.757 1.00 95.75 75 GLN A C 1
ATOM 643 O O . GLN A 1 75 ? -59.644 2.022 56.581 1.00 95.75 75 GLN A O 1
ATOM 648 N N . LYS A 1 76 ? -59.289 3.070 58.541 1.00 96.75 76 LYS A N 1
ATOM 649 C CA . LYS A 1 76 ? -58.120 3.847 58.097 1.00 96.75 76 LYS A CA 1
ATOM 650 C C . LYS A 1 76 ? -56.998 2.937 57.607 1.00 96.75 76 LYS A C 1
ATOM 652 O O . LYS A 1 76 ? -56.457 3.178 56.535 1.00 96.75 76 LYS A O 1
ATOM 657 N N . LEU A 1 77 ? -56.705 1.859 58.337 1.00 96.19 77 LEU A N 1
ATOM 658 C CA . LEU A 1 77 ? -55.705 0.875 57.926 1.00 96.19 77 LEU A CA 1
ATOM 659 C C . LEU A 1 77 ? -56.097 0.188 56.611 1.00 96.19 77 LEU A C 1
ATOM 661 O O . LEU A 1 77 ? -55.260 0.047 55.727 1.00 96.19 77 LEU A O 1
ATOM 665 N N . LYS A 1 78 ? -57.372 -0.195 56.443 1.00 96.69 78 LYS A N 1
ATOM 666 C CA . LYS A 1 78 ? -57.866 -0.771 55.180 1.00 96.69 78 LYS A CA 1
ATOM 667 C C . LYS A 1 78 ? -57.731 0.198 54.004 1.00 96.69 78 LYS A C 1
ATOM 669 O O . LYS A 1 78 ? -57.297 -0.224 52.938 1.00 96.69 78 LYS A O 1
ATOM 674 N N . HIS A 1 79 ? -58.091 1.471 54.179 1.00 95.69 79 HIS A N 1
ATOM 675 C CA . HIS A 1 79 ? -57.919 2.483 53.133 1.00 95.69 79 HIS A CA 1
ATOM 676 C C . HIS A 1 79 ? -56.449 2.715 52.803 1.00 95.69 79 HIS A C 1
ATOM 678 O O . HIS A 1 79 ? -56.109 2.702 51.627 1.00 95.69 79 HIS A O 1
ATOM 684 N N . LEU A 1 80 ? -55.582 2.826 53.811 1.00 96.75 80 LEU A N 1
ATOM 685 C CA . LEU A 1 80 ? -54.146 2.989 53.598 1.00 96.75 80 LEU A CA 1
ATOM 686 C C . LEU A 1 80 ? -53.548 1.797 52.839 1.00 96.75 80 LEU A C 1
ATOM 688 O O . LEU A 1 80 ? -52.785 1.992 51.902 1.00 96.75 80 LEU A O 1
ATOM 692 N N . MET A 1 81 ? -53.939 0.568 53.189 1.00 95.19 81 MET A N 1
ATOM 693 C CA . MET A 1 81 ? -53.511 -0.644 52.480 1.00 95.19 81 MET A CA 1
ATOM 694 C C . MET A 1 81 ? -54.010 -0.676 51.032 1.00 95.19 81 MET A C 1
ATOM 696 O O . MET A 1 81 ? -53.257 -1.043 50.133 1.00 95.19 81 MET A O 1
ATOM 700 N N . PHE A 1 82 ? -55.266 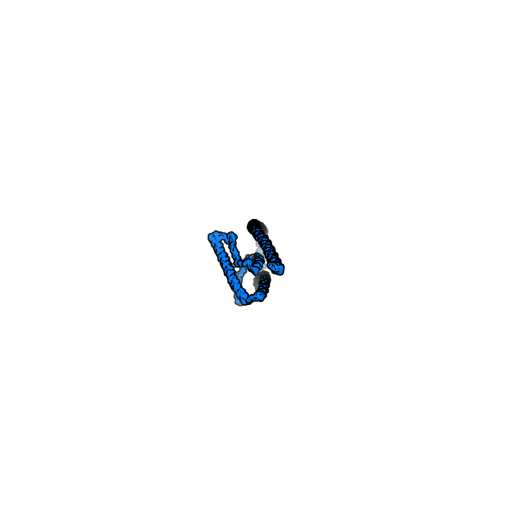-0.291 50.784 1.00 96.81 82 PHE A N 1
ATOM 701 C CA . PHE A 1 82 ? -55.811 -0.225 49.426 1.00 96.81 82 PHE A CA 1
ATOM 702 C C . PHE A 1 82 ? -55.109 0.849 48.595 1.00 96.81 82 PHE A C 1
ATOM 704 O O . PHE A 1 82 ? -54.747 0.601 47.451 1.00 96.81 82 PHE A O 1
ATOM 711 N N . GLU A 1 83 ? -54.874 2.019 49.179 1.00 96.38 83 GLU A N 1
ATOM 712 C CA . GLU A 1 83 ? -54.176 3.119 48.529 1.00 96.38 83 GLU A CA 1
ATOM 713 C C . GLU A 1 83 ? -52.717 2.758 48.238 1.00 96.38 83 GLU A C 1
ATOM 715 O O . GLU A 1 83 ? -52.244 2.977 47.127 1.00 96.38 83 GLU A O 1
ATOM 720 N N . GLN A 1 84 ? -52.017 2.131 49.188 1.00 95.31 84 GLN A N 1
ATOM 721 C CA . GLN A 1 84 ? -50.670 1.615 48.961 1.00 95.31 84 GLN A CA 1
ATOM 722 C C . GLN A 1 84 ? -50.668 0.563 47.847 1.00 95.31 84 GLN A C 1
ATOM 724 O O . GLN A 1 84 ? -49.859 0.654 46.930 1.00 95.31 84 GLN A O 1
ATOM 729 N N . SER A 1 85 ? -51.596 -0.396 47.875 1.00 95.19 85 SER A N 1
ATOM 730 C CA . SER A 1 85 ? -51.708 -1.424 46.835 1.00 95.19 85 SER A CA 1
ATOM 731 C C . SER A 1 85 ? -52.027 -0.830 45.455 1.00 95.19 85 SER A C 1
ATOM 733 O O . SER A 1 85 ? -51.463 -1.269 44.451 1.00 95.19 85 SER A O 1
ATOM 735 N N . ALA A 1 86 ? -52.879 0.197 45.395 1.00 96.50 86 ALA A N 1
ATOM 736 C CA . ALA A 1 86 ? -53.198 0.922 44.170 1.00 96.50 86 ALA A CA 1
ATOM 737 C C . ALA A 1 86 ? -51.973 1.675 43.632 1.00 96.50 86 ALA A C 1
ATOM 739 O O . ALA A 1 86 ? -51.610 1.472 42.474 1.00 96.50 86 ALA A O 1
ATOM 740 N N . ARG A 1 87 ? -51.277 2.443 44.484 1.00 96.19 87 ARG A N 1
ATOM 741 C CA . ARG A 1 87 ? -50.033 3.146 44.125 1.00 96.19 87 ARG A CA 1
ATOM 742 C C . ARG A 1 87 ? -48.942 2.178 43.669 1.00 96.19 87 ARG A C 1
ATOM 744 O O . ARG A 1 87 ? -48.265 2.439 42.684 1.00 96.19 87 ARG A O 1
ATOM 751 N N . GLU A 1 88 ? -48.787 1.034 44.336 1.00 95.31 88 GLU A N 1
ATOM 752 C CA . GLU A 1 88 ? -47.846 -0.010 43.914 1.00 95.31 88 GLU A CA 1
ATOM 753 C C . GLU A 1 88 ? -48.218 -0.604 42.549 1.00 95.31 88 GLU A C 1
ATOM 755 O O . GLU A 1 88 ? -47.336 -0.902 41.743 1.00 95.31 88 GLU A O 1
ATOM 760 N N . SER A 1 89 ? -49.510 -0.797 42.274 1.00 95.69 89 SER A N 1
ATOM 761 C CA . SER A 1 89 ? -50.000 -1.286 40.980 1.00 95.69 89 SER A CA 1
ATOM 762 C C . SER A 1 89 ? -49.765 -0.268 39.862 1.00 95.69 89 SER A C 1
ATOM 764 O O . SER A 1 89 ? -49.308 -0.641 38.782 1.00 95.69 89 SER A O 1
ATOM 766 N N . GLU A 1 90 ? -50.022 1.014 40.121 1.00 96.44 90 GLU A N 1
ATOM 767 C CA . GLU A 1 90 ? -49.748 2.114 39.189 1.00 96.44 90 GLU A CA 1
ATOM 768 C C . GLU A 1 90 ? -48.253 2.250 38.910 1.00 96.44 90 GLU A C 1
ATOM 770 O O . GLU A 1 90 ? -47.855 2.173 37.751 1.00 96.44 90 GLU A O 1
ATOM 775 N N . ALA A 1 91 ? -47.411 2.293 39.946 1.00 95.38 91 ALA A N 1
ATOM 776 C CA . ALA A 1 91 ? -45.959 2.350 39.788 1.00 95.38 91 ALA A CA 1
ATOM 777 C C . ALA A 1 91 ? -45.414 1.151 38.989 1.00 95.38 91 ALA A C 1
ATOM 779 O O . ALA A 1 91 ? -44.540 1.307 38.137 1.00 95.38 91 ALA A O 1
ATOM 780 N N . LYS A 1 92 ? -45.958 -0.058 39.203 1.00 96.50 92 LYS A N 1
ATOM 781 C CA . LYS A 1 92 ? -45.607 -1.244 38.401 1.00 96.50 92 LYS A CA 1
ATOM 782 C C . LYS A 1 92 ? -46.028 -1.092 36.938 1.00 96.50 92 LYS A C 1
ATOM 784 O O . LYS A 1 92 ? -45.256 -1.459 36.054 1.00 96.50 92 LYS A O 1
ATOM 789 N N . LYS A 1 93 ? -47.228 -0.569 36.664 1.00 96.19 93 LYS A N 1
ATOM 790 C CA . LYS A 1 93 ? -47.700 -0.317 35.291 1.00 96.19 93 LYS A CA 1
ATOM 791 C C . LYS A 1 93 ? -46.836 0.724 34.588 1.00 96.19 93 LYS A C 1
ATOM 793 O O . LYS A 1 93 ? -46.415 0.475 33.462 1.00 96.19 93 LYS A O 1
ATOM 798 N N . GLU A 1 94 ? -46.533 1.833 35.255 1.00 95.88 94 GLU A N 1
ATOM 799 C CA . GLU A 1 94 ? -45.662 2.888 34.732 1.00 95.88 94 GLU A CA 1
ATOM 800 C C . GLU A 1 94 ? -44.256 2.361 34.447 1.00 95.88 94 GLU A C 1
ATOM 802 O O . GLU A 1 94 ? -43.734 2.589 33.359 1.00 95.88 94 GLU A O 1
ATOM 807 N N . ALA A 1 95 ? -43.676 1.570 35.355 1.00 93.69 95 ALA A N 1
ATOM 808 C CA . ALA A 1 95 ? -42.371 0.950 35.141 1.00 93.69 95 ALA A CA 1
ATOM 809 C C . ALA A 1 95 ? -42.368 -0.003 33.931 1.00 93.69 95 ALA A C 1
ATOM 811 O O . ALA A 1 95 ? -41.462 0.049 33.098 1.00 93.69 95 ALA A O 1
ATOM 812 N N . ILE A 1 96 ? -43.394 -0.854 33.789 1.00 95.75 96 ILE A N 1
ATOM 813 C CA . ILE A 1 96 ? -43.528 -1.760 32.635 1.00 95.75 96 ILE A CA 1
ATOM 814 C C . ILE A 1 96 ? -43.706 -0.966 31.336 1.00 95.75 96 ILE A C 1
ATOM 816 O O . ILE A 1 96 ? -43.119 -1.319 30.311 1.00 95.75 96 ILE A O 1
ATOM 820 N N . GLN A 1 97 ? -44.505 0.101 31.360 1.00 96.50 97 GLN A N 1
ATOM 821 C CA . GLN A 1 97 ? -44.742 0.935 30.188 1.00 96.50 97 GLN A CA 1
ATOM 822 C C . GLN A 1 97 ? -43.491 1.726 29.791 1.00 96.50 97 GLN A C 1
ATOM 824 O O . GLN A 1 97 ? -43.160 1.748 28.606 1.00 96.50 97 GLN A O 1
ATOM 829 N N . GLY A 1 98 ? -42.756 2.279 30.759 1.00 95.75 98 GLY A N 1
ATOM 830 C CA . GLY A 1 98 ? -41.457 2.923 30.549 1.00 95.75 98 GLY A CA 1
ATOM 831 C C . GLY A 1 98 ? -40.457 1.977 29.885 1.00 95.75 98 GLY A C 1
ATOM 832 O O . GLY A 1 98 ? -39.953 2.279 28.806 1.00 95.75 98 GLY A O 1
ATOM 833 N N . LEU A 1 99 ? -40.288 0.769 30.435 1.00 94.50 99 LEU A N 1
ATOM 834 C CA . LEU A 1 99 ? -39.428 -0.268 29.846 1.00 94.50 99 LEU A CA 1
ATOM 835 C C . LEU A 1 99 ? -39.857 -0.666 28.425 1.00 94.50 99 LEU A C 1
ATOM 837 O O . LEU A 1 99 ? -39.019 -0.936 27.563 1.00 94.50 99 LEU A O 1
ATOM 841 N N . SER A 1 100 ? -41.164 -0.736 28.159 1.00 96.69 100 SER A N 1
ATOM 842 C CA . SER A 1 100 ? -41.687 -1.064 26.827 1.00 96.69 100 SER A CA 1
ATOM 843 C C . SER A 1 100 ? -41.412 0.056 25.821 1.00 96.69 100 SER A C 1
ATOM 845 O O . SER A 1 100 ? -41.014 -0.223 24.687 1.00 96.69 100 SER A O 1
ATOM 847 N N . ASN A 1 101 ? -41.570 1.315 26.237 1.00 95.56 101 ASN A N 1
ATOM 848 C CA . ASN A 1 101 ? -41.282 2.489 25.418 1.00 95.56 101 ASN A CA 1
ATOM 849 C C . ASN A 1 101 ? -39.791 2.573 25.079 1.00 95.56 101 ASN A C 1
ATOM 851 O O . ASN A 1 101 ? -39.463 2.598 23.895 1.00 95.56 101 ASN A O 1
ATOM 855 N N . GLU A 1 102 ? -38.903 2.474 26.073 1.00 94.12 102 GLU A N 1
ATOM 856 C CA . GLU A 1 102 ? -37.446 2.451 25.863 1.00 94.12 102 GLU A CA 1
ATOM 857 C C . GLU A 1 102 ? -37.031 1.312 24.923 1.00 94.12 102 GLU A C 1
ATOM 859 O O . GLU A 1 102 ? -36.259 1.498 23.981 1.00 94.12 102 GLU A O 1
ATOM 864 N N . LYS A 1 103 ? -37.602 0.115 25.108 1.00 94.44 103 LYS A N 1
ATOM 865 C CA . LYS A 1 103 ? -37.349 -1.025 24.219 1.00 94.44 103 LYS A CA 1
ATOM 866 C C . LYS A 1 103 ? -37.811 -0.757 22.784 1.00 94.44 103 LYS A C 1
ATOM 868 O O . LYS A 1 103 ? -37.157 -1.202 21.837 1.00 94.44 103 LYS A O 1
ATOM 873 N N . ASN A 1 104 ? -38.954 -0.101 22.598 1.00 95.62 104 ASN A N 1
ATOM 874 C CA . ASN A 1 104 ? -39.480 0.227 21.274 1.00 95.62 104 ASN A CA 1
ATOM 875 C C . ASN A 1 104 ? -38.667 1.332 20.591 1.00 95.62 104 ASN A C 1
ATOM 877 O O . ASN A 1 104 ? -38.420 1.232 19.386 1.00 95.62 104 ASN A O 1
ATOM 881 N N . GLU A 1 105 ? -38.211 2.322 21.353 1.00 96.19 105 GLU A N 1
ATOM 882 C CA . GLU A 1 105 ? -37.353 3.413 20.896 1.00 96.19 105 GLU A CA 1
ATOM 883 C C . GLU A 1 105 ? -35.979 2.888 20.473 1.00 96.19 105 GLU A C 1
ATOM 885 O O . GLU A 1 105 ? -35.613 3.035 19.307 1.00 96.19 105 GLU A O 1
ATOM 890 N N . ALA A 1 106 ? -35.320 2.090 21.319 1.00 94.25 106 ALA A N 1
ATOM 891 C CA . ALA A 1 106 ? -34.067 1.416 20.974 1.00 94.25 106 ALA A CA 1
ATOM 892 C C . ALA A 1 106 ? -34.210 0.538 19.715 1.00 94.25 106 ALA A C 1
ATOM 894 O O . ALA A 1 106 ? -33.344 0.513 18.840 1.00 94.25 106 ALA A O 1
ATOM 895 N N . ARG A 1 107 ? -35.338 -0.171 19.554 1.00 96.00 107 ARG A N 1
ATOM 896 C CA . ARG A 1 107 ? -35.627 -0.928 18.319 1.00 96.00 107 ARG A CA 1
ATOM 897 C C . ARG A 1 107 ? -35.783 -0.021 17.098 1.00 96.00 107 ARG A C 1
ATOM 899 O O . ARG A 1 107 ? -35.431 -0.445 15.997 1.00 96.00 107 ARG A O 1
ATOM 906 N N . SER A 1 108 ? -36.354 1.167 17.265 1.00 96.38 108 SER A N 1
ATOM 907 C CA . SER A 1 108 ? -36.505 2.156 16.198 1.00 96.38 108 SER A CA 1
ATOM 908 C C . SER A 1 108 ? -35.155 2.723 15.773 1.00 96.38 108 SER A C 1
ATOM 910 O O . SER A 1 108 ? -34.838 2.693 14.585 1.00 96.38 108 SER A O 1
ATOM 912 N N . GLU A 1 109 ? -34.320 3.108 16.736 1.00 94.88 109 GLU A N 1
ATOM 913 C CA . GLU A 1 109 ? -32.956 3.586 16.502 1.00 94.88 109 GLU A CA 1
ATOM 914 C C . GLU A 1 109 ? -32.104 2.531 15.795 1.00 94.88 109 GLU A C 1
ATOM 916 O O . GLU A 1 109 ? -31.484 2.814 14.773 1.00 94.88 109 GLU A O 1
ATOM 921 N N . ILE A 1 110 ? -32.150 1.271 16.246 1.00 93.69 110 ILE A N 1
ATOM 922 C CA . ILE A 1 110 ? -31.433 0.171 15.584 1.00 93.69 110 ILE A CA 1
ATOM 923 C C . ILE A 1 110 ? -31.880 0.019 14.122 1.00 93.69 110 ILE A C 1
ATOM 925 O O . ILE A 1 110 ? -31.051 -0.248 13.248 1.00 93.69 110 ILE A O 1
ATOM 929 N N . ARG A 1 111 ? -33.178 0.176 13.823 1.00 96.06 111 ARG A N 1
ATOM 930 C CA . ARG A 1 111 ? -33.675 0.139 12.436 1.00 96.06 111 ARG A CA 1
ATOM 931 C C . ARG A 1 111 ? -33.177 1.335 11.627 1.00 96.06 111 ARG A C 1
ATOM 933 O O . ARG A 1 111 ? -32.746 1.129 10.495 1.00 96.06 111 ARG A O 1
ATOM 940 N N . ALA A 1 112 ? -33.200 2.540 12.193 1.00 96.06 112 ALA A N 1
ATOM 941 C CA . ALA A 1 112 ? -32.698 3.747 11.541 1.00 96.06 112 ALA A CA 1
ATOM 942 C C . ALA A 1 112 ? -31.205 3.615 11.205 1.00 96.06 112 ALA A C 1
ATOM 944 O O . ALA A 1 112 ? -30.834 3.723 10.038 1.00 96.06 112 ALA A O 1
ATOM 945 N N . ILE A 1 113 ? -30.381 3.220 12.181 1.00 94.44 113 ILE A N 1
ATOM 946 C CA . ILE A 1 113 ? -28.939 2.996 12.003 1.00 94.44 113 ILE A CA 1
ATOM 947 C C . ILE A 1 113 ? -28.679 1.921 10.943 1.00 94.44 113 ILE A C 1
ATOM 949 O O . ILE A 1 113 ? -27.790 2.074 10.107 1.00 94.44 113 ILE A O 1
ATOM 953 N N . ARG A 1 114 ? -29.452 0.824 10.924 1.00 95.62 114 ARG A N 1
ATOM 954 C CA . ARG A 1 114 ? -29.320 -0.197 9.869 1.00 95.62 114 ARG A CA 1
ATOM 955 C C . ARG A 1 114 ? -29.637 0.373 8.491 1.00 95.62 114 ARG A C 1
ATOM 957 O O . ARG A 1 114 ? -28.871 0.127 7.563 1.00 95.62 114 ARG A O 1
ATOM 964 N N . ASN A 1 115 ? -30.721 1.131 8.354 1.00 96.56 115 ASN A N 1
ATOM 965 C CA . ASN A 1 115 ? -31.108 1.749 7.086 1.00 96.56 115 ASN A CA 1
ATOM 966 C C . ASN A 1 115 ? -30.053 2.758 6.609 1.00 96.56 115 ASN A C 1
ATOM 968 O O . ASN A 1 115 ? -29.646 2.725 5.447 1.00 96.56 115 ASN A O 1
ATOM 972 N N . GLU A 1 116 ? -29.536 3.597 7.504 1.00 96.56 116 GLU A N 1
ATOM 973 C CA . GLU A 1 116 ? -28.418 4.499 7.216 1.00 96.56 116 GLU A CA 1
ATOM 974 C C . GLU A 1 116 ? -27.166 3.725 6.799 1.00 96.56 116 GLU A C 1
ATOM 976 O O . GLU A 1 116 ? -26.551 4.040 5.784 1.00 96.56 116 GLU A O 1
ATOM 981 N N . ASN A 1 117 ? -26.828 2.637 7.490 1.00 95.19 117 ASN A N 1
ATOM 982 C CA . ASN A 1 117 ? -25.694 1.794 7.121 1.00 95.19 117 ASN A CA 1
ATOM 983 C C . ASN A 1 117 ? -25.863 1.180 5.720 1.00 95.19 117 ASN A C 1
ATOM 985 O O . ASN A 1 117 ? -24.912 1.160 4.938 1.00 95.19 117 ASN A O 1
ATOM 989 N N . TYR A 1 118 ? -27.069 0.713 5.375 1.00 96.25 118 TYR A N 1
ATOM 990 C CA . TYR A 1 118 ? -27.376 0.207 4.035 1.00 96.25 118 TYR A CA 1
ATOM 991 C C . TYR A 1 118 ? -27.261 1.299 2.968 1.00 96.25 118 TYR A C 1
ATOM 993 O O . TYR A 1 118 ? -26.636 1.068 1.931 1.00 96.25 118 TYR A O 1
ATOM 1001 N N . THR A 1 119 ? -27.806 2.491 3.216 1.00 97.00 119 THR A N 1
ATOM 1002 C CA . THR A 1 119 ? -27.726 3.611 2.263 1.00 97.00 119 THR A CA 1
ATOM 1003 C C . THR A 1 119 ? -26.291 4.111 2.086 1.00 97.00 119 THR A C 1
ATOM 1005 O O . THR A 1 119 ? -25.866 4.340 0.955 1.00 97.00 119 THR A O 1
ATOM 1008 N N . LEU A 1 120 ? -25.504 4.201 3.162 1.00 95.38 120 LEU A N 1
ATOM 1009 C CA . LEU A 1 120 ? -24.082 4.551 3.108 1.00 95.38 120 LEU A CA 1
ATOM 1010 C C . LEU A 1 120 ? -23.268 3.500 2.349 1.00 95.38 120 LEU A C 1
ATOM 1012 O O . LEU A 1 120 ? -22.460 3.858 1.494 1.00 95.38 120 LEU A O 1
ATOM 1016 N N . LYS A 1 121 ? -23.518 2.205 2.580 1.00 96.00 121 LYS A N 1
ATOM 1017 C CA . LYS A 1 121 ? -22.892 1.123 1.801 1.00 96.00 121 LYS A CA 1
ATOM 1018 C C . LYS A 1 121 ? -23.248 1.201 0.318 1.00 96.00 121 LYS A C 1
ATOM 1020 O O . LYS A 1 121 ? -22.376 0.973 -0.518 1.00 96.00 121 LYS A O 1
ATOM 1025 N N . ALA A 1 122 ? -24.496 1.524 -0.019 1.00 96.38 122 ALA A N 1
ATOM 1026 C CA . ALA A 1 122 ? -24.919 1.688 -1.407 1.00 96.38 122 ALA A CA 1
ATOM 1027 C C . ALA A 1 122 ? -24.216 2.884 -2.073 1.00 96.38 122 ALA A C 1
ATOM 1029 O O . ALA A 1 122 ? -23.658 2.727 -3.157 1.00 96.38 122 ALA A O 1
ATOM 1030 N N . LYS A 1 123 ? -24.148 4.037 -1.391 1.00 96.75 123 LYS A N 1
ATOM 1031 C CA . LYS A 1 123 ? -23.409 5.224 -1.858 1.00 96.75 123 LYS A CA 1
ATOM 1032 C C . LYS A 1 123 ? -21.919 4.940 -2.048 1.00 96.75 123 LYS A C 1
ATOM 1034 O O . LYS A 1 123 ? -21.355 5.328 -3.066 1.00 96.75 123 LYS A O 1
ATOM 1039 N N . LEU A 1 124 ? -21.295 4.222 -1.113 1.00 94.94 124 LEU A N 1
ATOM 1040 C CA . LEU A 1 124 ? -19.887 3.835 -1.216 1.00 94.94 124 LEU A CA 1
ATOM 1041 C C . LEU A 1 124 ? -19.643 2.943 -2.439 1.00 94.94 124 LEU A C 1
ATOM 1043 O O . LEU A 1 124 ? -18.718 3.200 -3.202 1.00 94.94 124 LEU A O 1
ATOM 1047 N N . ARG A 1 125 ? -20.492 1.930 -2.664 1.00 95.38 125 ARG A N 1
ATOM 1048 C CA . ARG A 1 125 ? -20.404 1.077 -3.862 1.00 95.38 125 ARG A CA 1
ATOM 1049 C C . ARG A 1 125 ? -20.587 1.883 -5.144 1.00 95.38 125 ARG A C 1
ATOM 1051 O O . ARG A 1 125 ? -19.835 1.686 -6.089 1.00 95.38 125 ARG A O 1
ATOM 1058 N N . GLN A 1 126 ? -21.541 2.810 -5.169 1.00 96.19 126 GLN A N 1
ATOM 1059 C CA . GLN A 1 126 ? -21.756 3.686 -6.319 1.00 96.19 126 GLN A CA 1
ATOM 1060 C C . GLN A 1 126 ? -20.521 4.555 -6.611 1.00 96.19 126 GLN A C 1
ATOM 1062 O O . GLN A 1 126 ? -20.094 4.622 -7.759 1.00 96.19 126 GLN A O 1
ATOM 1067 N N . GLN A 1 127 ? -19.903 5.160 -5.591 1.00 94.62 127 GLN A N 1
ATOM 1068 C CA . GLN A 1 127 ? -18.662 5.931 -5.753 1.00 94.62 127 GLN A CA 1
ATOM 1069 C C . GLN A 1 127 ? -17.479 5.060 -6.196 1.00 94.62 127 GLN A C 1
ATOM 1071 O O . GLN A 1 127 ? -16.658 5.496 -7.002 1.00 94.62 127 GLN A O 1
ATOM 1076 N N . GLN A 1 128 ? -17.392 3.818 -5.713 1.00 93.44 128 GLN A N 1
ATOM 1077 C CA . GLN A 1 128 ? -16.373 2.868 -6.161 1.00 93.44 128 GLN A CA 1
ATOM 1078 C C . GLN A 1 128 ? -16.536 2.548 -7.648 1.00 93.44 128 GLN A C 1
ATOM 1080 O O . GLN A 1 128 ? -15.568 2.680 -8.390 1.00 93.44 128 GLN A O 1
ATOM 1085 N N . VAL A 1 129 ? -17.755 2.236 -8.100 1.00 96.44 129 VAL A N 1
ATOM 1086 C CA . VAL A 1 129 ? -18.038 1.970 -9.520 1.00 96.44 129 VAL A CA 1
ATOM 1087 C C . VAL A 1 129 ? -17.737 3.200 -10.379 1.00 96.44 129 VAL A C 1
ATOM 1089 O O . VAL A 1 129 ? -17.035 3.081 -11.376 1.00 96.44 129 VAL A O 1
ATOM 1092 N N . GLN A 1 130 ? -18.166 4.393 -9.957 1.00 96.06 130 GLN A N 1
ATOM 1093 C CA . GLN A 1 130 ? -17.875 5.640 -10.675 1.00 96.06 130 GLN A CA 1
ATOM 1094 C C . GLN A 1 130 ? -16.372 5.932 -10.771 1.00 96.06 130 GLN A C 1
ATOM 1096 O O . GLN A 1 130 ? -15.890 6.354 -11.822 1.00 96.06 130 GLN A O 1
ATOM 1101 N N . SER A 1 131 ? -15.608 5.705 -9.697 1.00 92.81 131 SER A N 1
ATOM 1102 C CA . SER A 1 131 ? -14.154 5.904 -9.736 1.00 92.81 131 SER A CA 1
ATOM 1103 C C . SER A 1 131 ? -13.456 4.860 -10.615 1.00 92.81 131 SER A C 1
ATOM 1105 O O . SER A 1 131 ? -12.549 5.209 -11.369 1.00 92.81 131 SER A O 1
ATOM 1107 N N . GLU A 1 132 ? -13.913 3.604 -10.602 1.00 94.94 132 GLU A N 1
ATOM 1108 C CA . GLU A 1 132 ? -13.422 2.559 -11.503 1.00 94.94 132 GLU A CA 1
ATOM 1109 C C . GLU A 1 132 ? -13.719 2.889 -12.976 1.00 94.94 132 GLU A C 1
ATOM 1111 O O . GLU A 1 132 ? -12.840 2.756 -13.830 1.00 94.94 132 GLU A O 1
ATOM 1116 N N . GLU A 1 133 ? -14.927 3.365 -13.283 1.00 96.25 133 GLU A N 1
ATOM 1117 C CA . GLU A 1 133 ? -15.320 3.828 -14.618 1.00 96.25 133 GLU A CA 1
ATOM 1118 C C . GLU A 1 133 ? -14.475 5.019 -15.079 1.00 96.25 133 GLU A C 1
ATOM 1120 O O . GLU A 1 133 ? -13.986 5.015 -16.209 1.00 96.25 133 GLU A O 1
ATOM 1125 N N . ALA A 1 134 ? -14.217 5.995 -14.203 1.00 96.06 134 ALA A N 1
ATOM 1126 C CA . ALA A 1 134 ? -13.346 7.129 -14.507 1.00 96.06 134 ALA A CA 1
ATOM 1127 C C . ALA A 1 134 ? -11.910 6.679 -14.828 1.00 96.06 134 ALA A C 1
ATOM 1129 O O . ALA A 1 134 ? -11.316 7.143 -15.803 1.00 96.06 134 ALA A O 1
ATOM 1130 N N . VAL A 1 135 ? -11.362 5.721 -14.069 1.00 95.81 135 VAL A N 1
ATOM 1131 C CA . VAL A 1 135 ? -10.038 5.140 -14.349 1.00 95.81 135 VAL A CA 1
ATOM 1132 C C . VAL A 1 135 ? -10.035 4.382 -15.678 1.00 95.81 135 VAL A C 1
ATOM 1134 O O . VAL A 1 135 ? -9.078 4.508 -16.443 1.00 95.81 135 VAL A O 1
ATOM 1137 N N . LYS A 1 136 ? -11.086 3.611 -15.987 1.00 96.62 136 LYS A N 1
ATOM 1138 C CA . LYS A 1 136 ? -11.221 2.917 -17.281 1.00 96.62 136 LYS A CA 1
ATOM 1139 C C . LYS A 1 136 ? -11.280 3.905 -18.446 1.00 96.62 136 LYS A C 1
ATOM 1141 O O . LYS A 1 136 ? -10.589 3.697 -19.441 1.00 96.62 136 LYS A O 1
ATOM 1146 N N . MET A 1 137 ? -12.046 4.985 -18.307 1.00 96.75 137 MET A N 1
ATOM 1147 C CA . MET A 1 137 ? -12.132 6.052 -19.306 1.00 96.75 137 MET A CA 1
ATOM 1148 C C . MET A 1 137 ? -10.779 6.731 -19.527 1.00 96.75 137 MET A C 1
ATOM 1150 O O . MET A 1 137 ? -10.354 6.864 -20.672 1.00 96.75 137 MET A O 1
ATOM 1154 N N . LEU A 1 138 ? -10.064 7.077 -18.452 1.00 96.62 138 LEU A N 1
ATOM 1155 C CA . LEU A 1 138 ? -8.744 7.703 -18.549 1.00 96.62 138 LEU A CA 1
ATOM 1156 C C . LEU A 1 138 ? -7.712 6.773 -19.204 1.00 96.62 138 LEU A C 1
ATOM 1158 O O . LEU A 1 138 ? -6.940 7.207 -20.054 1.00 96.62 138 LEU A O 1
ATOM 1162 N N . LYS A 1 139 ? -7.720 5.477 -18.860 1.00 95.25 139 LYS A N 1
ATOM 1163 C CA . LYS A 1 139 ? -6.854 4.475 -19.505 1.00 95.25 139 LYS A CA 1
ATOM 1164 C C . LYS A 1 139 ? -7.142 4.358 -20.997 1.00 95.25 139 LYS A C 1
ATOM 1166 O O . LYS A 1 139 ? -6.210 4.405 -21.791 1.00 95.25 139 LYS A O 1
ATOM 1171 N N . ARG A 1 140 ? -8.420 4.276 -21.378 1.00 96.75 140 ARG A N 1
ATOM 1172 C CA . ARG A 1 140 ? -8.834 4.233 -22.785 1.00 96.75 140 ARG A CA 1
ATOM 1173 C C . ARG A 1 140 ? -8.402 5.491 -23.539 1.00 96.75 140 ARG A C 1
ATOM 1175 O O . ARG A 1 140 ? -7.957 5.389 -24.675 1.00 96.75 140 ARG A O 1
ATOM 1182 N N . GLN A 1 141 ? -8.518 6.664 -22.918 1.00 97.25 141 GLN A N 1
ATOM 1183 C CA . GLN A 1 141 ? -8.068 7.917 -23.517 1.00 97.25 141 GLN A CA 1
ATOM 1184 C C . GLN A 1 141 ? -6.549 7.922 -23.727 1.00 97.25 141 GLN A C 1
ATOM 1186 O O . GLN A 1 141 ? -6.098 8.166 -24.839 1.00 97.25 141 GLN A O 1
ATOM 1191 N N . HIS A 1 142 ? -5.766 7.531 -22.718 1.00 95.31 142 HIS A N 1
ATOM 1192 C CA . HIS A 1 142 ? -4.315 7.392 -22.868 1.00 95.31 142 HIS A CA 1
ATOM 1193 C C . HIS A 1 142 ? -3.916 6.374 -23.947 1.00 95.31 142 HIS A C 1
ATOM 1195 O O . HIS A 1 142 ? -2.947 6.600 -24.666 1.00 95.31 142 HIS A O 1
ATOM 1201 N N . GLU A 1 143 ? -4.632 5.255 -24.085 1.00 95.06 143 GLU A N 1
ATOM 1202 C CA . GLU A 1 143 ? -4.385 4.279 -25.155 1.00 95.06 143 GLU A CA 1
ATOM 1203 C C . GLU A 1 143 ? -4.623 4.880 -26.547 1.00 95.06 143 GLU A C 1
ATOM 1205 O O . GLU A 1 143 ? -3.823 4.646 -27.455 1.00 95.06 143 GLU A O 1
ATOM 1210 N N . LEU A 1 144 ? -5.677 5.687 -26.707 1.00 97.56 144 LEU A N 1
ATOM 1211 C CA . LEU A 1 144 ? -5.956 6.410 -27.950 1.00 97.56 144 LEU A CA 1
ATOM 1212 C C . LEU A 1 144 ? -4.881 7.462 -28.247 1.00 97.56 144 LEU A C 1
ATOM 1214 O O . LEU A 1 144 ? -4.383 7.512 -29.371 1.00 97.56 144 LEU A O 1
ATOM 1218 N N . ASP A 1 145 ? -4.471 8.243 -27.248 1.00 97.19 145 ASP A N 1
ATOM 1219 C CA . ASP A 1 145 ? -3.423 9.258 -27.402 1.00 97.19 145 ASP A CA 1
ATOM 1220 C C . ASP A 1 145 ? -2.079 8.610 -27.777 1.00 97.19 145 ASP A C 1
ATOM 1222 O O . ASP A 1 145 ? -1.387 9.062 -28.690 1.00 97.19 145 ASP A O 1
ATOM 1226 N N . LEU A 1 146 ? -1.725 7.489 -27.137 1.00 95.88 146 LEU A N 1
ATOM 1227 C CA . LEU A 1 146 ? -0.533 6.710 -27.483 1.00 95.88 146 LEU A CA 1
ATOM 1228 C C . LEU A 1 146 ? -0.608 6.137 -28.900 1.00 95.88 146 LEU A C 1
ATOM 1230 O O . LEU A 1 146 ? 0.408 6.117 -29.597 1.00 95.88 146 LEU A O 1
ATOM 1234 N N . ALA A 1 147 ? -1.778 5.662 -29.334 1.00 96.38 147 ALA A N 1
ATOM 1235 C CA . ALA A 1 147 ? -1.972 5.189 -30.701 1.00 96.38 147 ALA A CA 1
ATOM 1236 C C . ALA A 1 147 ? -1.789 6.327 -31.715 1.00 96.38 147 ALA A C 1
ATOM 1238 O O . ALA A 1 147 ? -1.106 6.134 -32.721 1.00 96.38 147 ALA A O 1
ATOM 1239 N N . HIS A 1 148 ? -2.313 7.520 -31.417 1.00 97.62 148 HIS A N 1
ATOM 1240 C CA . HIS A 1 148 ? -2.149 8.698 -32.265 1.00 97.62 148 HIS A CA 1
ATOM 1241 C C . HIS A 1 148 ? -0.677 9.119 -32.379 1.00 97.62 148 HIS A C 1
ATOM 1243 O O . HIS A 1 148 ? -0.160 9.262 -33.484 1.00 97.62 148 HIS A O 1
ATOM 1249 N N . ILE A 1 149 ? 0.042 9.185 -31.253 1.00 96.62 149 ILE A N 1
ATOM 1250 C CA . ILE A 1 149 ? 1.479 9.498 -31.232 1.00 96.62 149 ILE A CA 1
ATOM 1251 C C . ILE A 1 149 ? 2.289 8.458 -32.023 1.00 96.62 149 ILE A C 1
ATOM 1253 O O . ILE A 1 149 ? 3.189 8.810 -32.785 1.00 96.62 149 ILE A O 1
ATOM 1257 N N . ARG A 1 150 ? 1.975 7.162 -31.884 1.00 95.75 150 ARG A N 1
ATOM 1258 C CA . ARG A 1 150 ? 2.628 6.097 -32.670 1.00 95.75 150 ARG A CA 1
ATOM 1259 C C . ARG A 1 150 ? 2.367 6.250 -34.165 1.00 95.75 150 ARG A C 1
ATOM 1261 O O . ARG A 1 150 ? 3.282 6.032 -34.958 1.00 95.75 150 ARG A O 1
ATOM 1268 N N . GLN A 1 151 ? 1.146 6.615 -34.546 1.00 97.56 151 GLN A N 1
ATOM 1269 C CA . GLN A 1 151 ? 0.788 6.868 -35.937 1.00 97.56 151 GLN A CA 1
ATOM 1270 C C . GLN A 1 151 ? 1.554 8.072 -36.496 1.00 97.56 151 GLN A C 1
ATOM 1272 O O . GLN A 1 151 ? 2.094 7.986 -37.597 1.00 97.56 151 GLN A O 1
ATOM 1277 N N . ASP A 1 152 ? 1.672 9.156 -35.728 1.00 97.31 152 ASP A N 1
ATOM 1278 C CA . ASP A 1 152 ? 2.445 10.331 -36.129 1.00 97.31 152 ASP A CA 1
ATOM 1279 C C . ASP A 1 152 ? 3.926 10.014 -36.315 1.00 97.31 152 ASP A C 1
ATOM 1281 O O . ASP A 1 152 ? 4.507 10.403 -37.328 1.00 97.31 152 ASP A O 1
ATOM 1285 N N . PHE A 1 153 ? 4.533 9.259 -35.396 1.00 96.06 153 PHE A N 1
ATOM 1286 C CA . PHE A 1 153 ? 5.919 8.828 -35.564 1.00 96.06 153 PHE A CA 1
ATOM 1287 C C . PHE A 1 153 ? 6.099 7.898 -36.762 1.00 96.06 153 PHE A C 1
ATOM 1289 O O . PHE A 1 153 ? 7.075 8.044 -37.490 1.00 96.06 153 PHE A O 1
ATOM 1296 N N . SER A 1 154 ? 5.154 6.988 -37.007 1.00 95.94 154 SER A N 1
ATOM 1297 C CA . SER A 1 154 ? 5.203 6.105 -38.180 1.00 95.94 154 SER A CA 1
ATOM 1298 C C . SER A 1 154 ? 5.165 6.921 -39.474 1.00 95.94 154 SER A C 1
ATOM 1300 O O . SER A 1 154 ? 6.023 6.747 -40.334 1.00 95.94 154 SER A O 1
ATOM 1302 N N . ARG A 1 155 ? 4.261 7.905 -39.562 1.00 97.50 155 ARG A N 1
ATOM 1303 C CA . ARG A 1 155 ? 4.193 8.840 -40.692 1.00 97.50 155 ARG A CA 1
ATOM 1304 C C . ARG A 1 155 ? 5.487 9.643 -40.856 1.00 97.50 155 ARG A C 1
ATOM 1306 O O . ARG A 1 155 ? 5.980 9.786 -41.969 1.00 97.50 155 ARG A O 1
ATOM 1313 N N . GLN A 1 156 ? 6.058 10.158 -39.767 1.00 96.88 156 GLN A N 1
ATOM 1314 C CA . GLN A 1 156 ? 7.321 10.903 -39.825 1.00 96.88 156 GLN A CA 1
ATOM 1315 C C . GLN A 1 156 ? 8.483 10.035 -40.321 1.00 96.88 156 GLN A C 1
ATOM 1317 O O . GLN A 1 156 ? 9.311 10.516 -41.094 1.00 96.88 156 GLN A O 1
ATOM 1322 N N . ILE A 1 157 ? 8.543 8.767 -39.903 1.00 95.06 157 ILE A N 1
ATOM 1323 C CA . ILE A 1 157 ? 9.542 7.806 -40.383 1.00 95.06 157 ILE A CA 1
ATOM 1324 C C . ILE A 1 157 ? 9.364 7.579 -41.885 1.00 95.06 157 ILE A C 1
ATOM 1326 O O . ILE A 1 157 ? 10.323 7.772 -42.630 1.00 95.06 157 ILE A O 1
ATOM 1330 N N . GLU A 1 158 ? 8.145 7.279 -42.342 1.00 96.50 158 GLU A N 1
ATOM 1331 C CA . GLU A 1 158 ? 7.841 7.092 -43.768 1.00 96.50 158 GLU A CA 1
ATOM 1332 C C . GLU A 1 158 ? 8.226 8.326 -44.604 1.00 96.50 158 GLU A C 1
ATOM 1334 O O . GLU A 1 158 ? 8.824 8.205 -45.673 1.00 96.50 158 GLU A O 1
ATOM 1339 N N . GLU A 1 159 ? 7.956 9.537 -44.108 1.00 97.12 159 GLU A N 1
ATOM 1340 C CA . GLU A 1 159 ? 8.339 10.780 -44.784 1.00 97.12 159 GLU A CA 1
ATOM 1341 C C . GLU A 1 159 ? 9.860 10.989 -44.861 1.00 97.12 159 GLU A C 1
ATOM 1343 O O . GLU A 1 159 ? 10.357 11.545 -45.848 1.00 97.12 159 GLU A O 1
ATOM 1348 N N . ILE A 1 160 ? 10.606 10.604 -43.822 1.00 95.00 160 ILE A N 1
ATOM 1349 C CA . ILE A 1 160 ? 12.073 10.684 -43.802 1.00 95.00 160 ILE A CA 1
ATOM 1350 C C . ILE A 1 160 ? 12.663 9.647 -44.759 1.00 95.00 160 ILE A C 1
ATOM 1352 O O . ILE A 1 160 ? 13.535 9.989 -45.561 1.00 95.00 160 ILE A O 1
ATOM 1356 N N . GLU A 1 161 ? 12.162 8.413 -44.727 1.00 94.19 161 GLU A N 1
ATOM 1357 C CA . GLU A 1 161 ? 12.575 7.334 -45.625 1.00 94.19 161 GLU A CA 1
ATOM 1358 C C . GLU A 1 161 ? 12.305 7.696 -47.088 1.00 94.19 161 GLU A C 1
ATOM 1360 O O . GLU A 1 161 ? 13.203 7.592 -47.926 1.00 94.19 161 GLU A O 1
ATOM 1365 N N . ALA A 1 162 ? 11.117 8.223 -47.396 1.00 97.12 162 ALA A N 1
ATOM 1366 C CA . ALA A 1 162 ? 10.769 8.682 -48.738 1.00 97.12 162 ALA A CA 1
ATOM 1367 C C . ALA A 1 162 ? 11.682 9.826 -49.213 1.00 97.12 162 ALA A C 1
ATOM 1369 O O . ALA A 1 162 ? 12.133 9.833 -50.364 1.00 97.12 162 ALA A O 1
ATOM 1370 N N . ARG A 1 163 ? 12.005 10.787 -48.334 1.00 97.12 163 ARG A N 1
ATOM 1371 C CA . ARG A 1 163 ? 12.949 11.873 -48.645 1.00 97.12 163 ARG A CA 1
ATOM 1372 C C . ARG A 1 163 ? 14.359 11.349 -48.912 1.00 97.12 163 ARG A C 1
ATOM 1374 O O . ARG A 1 163 ? 14.970 11.765 -49.897 1.00 97.12 163 ARG A O 1
ATOM 1381 N N . ALA A 1 164 ? 14.855 10.430 -48.087 1.00 95.06 164 ALA A N 1
ATOM 1382 C CA . ALA A 1 164 ? 16.168 9.818 -48.264 1.00 95.06 164 ALA A CA 1
ATOM 1383 C C . ALA A 1 164 ? 16.240 8.995 -49.562 1.00 95.06 164 ALA A C 1
ATOM 1385 O O . ALA A 1 164 ? 17.183 9.151 -50.339 1.00 95.06 164 ALA A O 1
ATOM 1386 N N . ALA A 1 165 ? 15.212 8.192 -49.855 1.00 95.94 165 ALA A N 1
ATOM 1387 C CA . ALA A 1 165 ? 15.111 7.426 -51.096 1.00 95.94 165 ALA A CA 1
ATOM 1388 C C . ALA A 1 165 ? 15.112 8.342 -52.330 1.00 95.94 165 ALA A C 1
ATOM 1390 O O . ALA A 1 165 ? 15.827 8.083 -53.301 1.00 95.94 165 ALA A O 1
ATOM 1391 N N . LYS A 1 166 ? 14.378 9.462 -52.279 1.00 97.25 166 LYS A N 1
ATOM 1392 C CA . LYS A 1 166 ? 14.373 10.459 -53.357 1.00 97.25 166 LYS A CA 1
ATOM 1393 C C . LYS A 1 166 ? 15.757 11.079 -53.570 1.00 97.25 166 LYS A C 1
ATOM 1395 O O . LYS A 1 166 ? 16.204 11.161 -54.710 1.00 97.25 166 LYS A O 1
ATOM 1400 N N . GLN A 1 167 ? 16.449 11.477 -52.500 1.00 96.31 167 GLN A N 1
ATOM 1401 C CA . GLN A 1 167 ? 17.815 12.014 -52.593 1.00 96.31 167 GLN A CA 1
ATOM 1402 C C . GLN A 1 167 ? 18.795 10.989 -53.177 1.00 96.31 167 GLN A C 1
ATOM 1404 O O . GLN A 1 167 ? 19.605 11.328 -54.038 1.00 96.31 167 GLN A O 1
ATOM 1409 N N . MET A 1 168 ? 18.689 9.727 -52.760 1.00 93.88 168 MET A N 1
ATOM 1410 C CA . MET A 1 168 ? 19.523 8.640 -53.269 1.00 93.88 168 MET A CA 1
ATOM 1411 C C . MET A 1 168 ? 19.294 8.394 -54.767 1.00 93.88 168 MET A C 1
ATOM 1413 O O . MET A 1 168 ? 20.261 8.232 -55.511 1.00 93.88 168 MET A O 1
ATOM 1417 N N . ASN A 1 169 ? 18.039 8.415 -55.225 1.00 96.00 169 ASN A N 1
ATOM 1418 C CA . ASN A 1 169 ? 17.709 8.285 -56.646 1.00 96.00 169 ASN A CA 1
ATOM 1419 C C . ASN A 1 169 ? 18.225 9.473 -57.465 1.00 96.00 169 ASN A C 1
ATOM 1421 O O . ASN A 1 169 ? 18.838 9.261 -58.507 1.00 96.00 169 ASN A O 1
ATOM 1425 N N . MET A 1 170 ? 18.071 10.704 -56.967 1.00 96.25 170 MET A N 1
ATOM 1426 C CA . MET A 1 170 ? 18.616 11.892 -57.633 1.00 96.25 170 MET A CA 1
ATOM 1427 C C . MET A 1 170 ? 20.141 11.819 -57.787 1.00 96.25 170 MET A C 1
ATOM 1429 O O . MET A 1 170 ? 20.660 12.125 -58.855 1.00 96.25 170 MET A O 1
ATOM 1433 N N . LEU A 1 171 ? 20.867 11.384 -56.751 1.00 95.56 171 LEU A N 1
ATOM 1434 C CA . LEU A 1 171 ? 22.322 11.205 -56.826 1.00 95.56 171 LEU A CA 1
ATOM 1435 C C . LEU A 1 171 ? 22.717 10.122 -57.838 1.00 95.56 171 LEU A C 1
ATOM 1437 O O . LEU A 1 171 ? 23.670 10.310 -58.590 1.00 95.56 171 LEU A O 1
ATOM 1441 N N . ARG A 1 172 ? 21.975 9.007 -57.889 1.00 96.00 172 ARG A N 1
ATOM 1442 C CA . ARG A 1 172 ? 22.189 7.957 -58.898 1.00 96.00 172 ARG A CA 1
ATOM 1443 C C . ARG A 1 172 ? 22.005 8.503 -60.313 1.00 96.00 172 ARG A C 1
ATOM 1445 O O . ARG A 1 172 ? 22.893 8.332 -61.140 1.00 96.00 172 ARG A O 1
ATOM 1452 N N . GLU A 1 173 ? 20.916 9.226 -60.569 1.00 96.88 173 GLU A N 1
ATOM 1453 C CA . GLU A 1 173 ? 20.664 9.851 -61.872 1.00 96.88 173 GLU A CA 1
ATOM 1454 C C . GLU A 1 173 ? 21.745 10.880 -62.244 1.00 96.88 173 GLU A C 1
ATOM 1456 O O . GLU A 1 173 ? 22.188 10.926 -63.394 1.00 96.88 173 GLU A O 1
ATOM 1461 N N . GLN A 1 174 ? 22.222 11.678 -61.283 1.00 96.62 174 GLN A N 1
ATOM 1462 C CA . GLN A 1 174 ? 23.317 12.632 -61.495 1.00 96.62 174 GLN A CA 1
ATOM 1463 C C . GLN A 1 174 ? 24.624 11.936 -61.889 1.00 96.62 174 GLN A C 1
ATOM 1465 O O . GLN A 1 174 ? 25.267 12.339 -62.855 1.00 96.62 174 GLN A O 1
ATOM 1470 N N . ILE A 1 175 ? 25.004 10.863 -61.196 1.00 95.50 175 ILE A N 1
ATOM 1471 C CA . ILE A 1 175 ? 26.205 10.092 -61.542 1.00 95.50 175 ILE A CA 1
ATOM 1472 C C . ILE A 1 175 ? 26.041 9.421 -62.914 1.00 95.50 175 ILE A C 1
ATOM 1474 O O . ILE A 1 175 ? 26.952 9.468 -63.738 1.00 95.50 175 ILE A O 1
ATOM 1478 N N . ASP A 1 176 ? 24.871 8.852 -63.212 1.00 95.75 176 ASP A N 1
ATOM 1479 C CA . ASP A 1 176 ? 24.605 8.204 -64.502 1.00 95.75 176 ASP A CA 1
ATOM 1480 C C . ASP A 1 176 ? 24.584 9.197 -65.671 1.00 95.75 176 ASP A C 1
ATOM 1482 O O . ASP A 1 176 ? 24.967 8.865 -66.795 1.00 95.75 176 ASP A O 1
ATOM 1486 N N . THR A 1 177 ? 24.117 10.424 -65.441 1.00 96.75 177 THR A N 1
ATOM 1487 C CA . THR A 1 177 ? 24.183 11.505 -66.437 1.00 96.75 177 THR A CA 1
ATOM 1488 C C . THR A 1 177 ? 25.613 11.996 -66.633 1.00 96.75 177 THR A C 1
ATOM 1490 O O . THR A 1 177 ? 26.042 12.084 -67.781 1.00 96.75 177 THR A O 1
ATOM 1493 N N . GLN A 1 178 ? 26.382 12.216 -65.562 1.00 96.25 178 GLN A N 1
ATOM 1494 C CA . GLN A 1 178 ? 27.810 12.550 -65.650 1.00 96.25 178 GLN A CA 1
ATOM 1495 C C . GLN A 1 178 ? 28.589 11.487 -66.425 1.00 96.25 178 GLN A C 1
ATOM 1497 O O . GLN A 1 178 ? 29.268 11.812 -67.397 1.00 96.25 178 GLN A O 1
ATOM 1502 N N . ARG A 1 179 ? 28.405 10.208 -66.081 1.00 96.25 179 ARG A N 1
ATOM 1503 C CA . ARG A 1 179 ? 29.024 9.084 -66.790 1.00 96.25 179 ARG A CA 1
ATOM 1504 C C . ARG A 1 179 ? 28.673 9.087 -68.278 1.00 96.25 179 ARG A C 1
ATOM 1506 O O . ARG A 1 179 ? 29.551 8.881 -69.109 1.00 96.25 179 ARG A O 1
ATOM 1513 N N . ARG A 1 180 ? 27.402 9.314 -68.635 1.00 96.88 180 ARG A N 1
ATOM 1514 C CA . ARG A 1 180 ? 26.971 9.400 -70.044 1.00 96.88 180 ARG A CA 1
ATOM 1515 C C . ARG A 1 180 ? 27.648 10.556 -70.780 1.00 96.88 180 ARG A C 1
ATOM 1517 O O . ARG A 1 180 ? 28.091 10.368 -71.909 1.00 96.88 180 ARG A O 1
ATOM 1524 N N . VAL A 1 181 ? 27.770 11.718 -70.139 1.00 95.88 181 VAL A N 1
ATOM 1525 C CA . VAL A 1 181 ? 28.470 12.879 -70.707 1.00 95.88 181 VAL A CA 1
ATOM 1526 C C . VAL A 1 181 ? 29.960 12.584 -70.899 1.00 95.88 181 VAL A C 1
ATOM 1528 O O . VAL A 1 181 ? 30.482 12.831 -71.979 1.00 95.88 181 VAL A O 1
ATOM 1531 N N . GLU A 1 182 ? 30.644 12.009 -69.908 1.00 94.56 182 GLU A N 1
ATOM 1532 C CA . GLU A 1 182 ? 32.066 11.640 -70.010 1.00 94.56 182 GLU A CA 1
ATOM 1533 C C . GLU A 1 182 ? 32.333 10.632 -71.135 1.00 94.56 182 GLU A C 1
ATOM 1535 O O . GLU A 1 182 ? 33.309 10.769 -71.882 1.00 94.56 182 GLU A O 1
ATOM 1540 N N . VAL A 1 183 ? 31.450 9.638 -71.288 1.00 95.81 183 VAL A N 1
ATOM 1541 C CA . VAL A 1 183 ? 31.508 8.670 -72.392 1.00 95.81 183 VAL A CA 1
ATOM 1542 C C . VAL A 1 183 ? 31.363 9.387 -73.732 1.00 95.81 183 VAL A C 1
ATOM 1544 O O . VAL A 1 183 ? 32.238 9.229 -74.581 1.00 95.81 183 VAL A O 1
ATOM 1547 N N . HIS A 1 184 ? 30.344 10.236 -73.899 1.00 95.88 184 HIS A N 1
ATOM 1548 C CA . HIS A 1 184 ? 30.151 10.998 -75.135 1.00 95.88 184 HIS A CA 1
ATOM 1549 C C . HIS A 1 184 ? 31.324 11.932 -75.452 1.00 95.88 184 HIS A C 1
ATOM 1551 O O . HIS A 1 184 ? 31.795 11.954 -76.584 1.00 95.88 184 HIS A O 1
ATOM 1557 N N . MET A 1 185 ? 31.862 12.648 -74.463 1.00 94.56 185 MET A N 1
ATOM 1558 C CA . MET A 1 185 ? 33.047 13.496 -74.647 1.00 94.56 185 MET A CA 1
ATOM 1559 C C . MET A 1 185 ? 34.257 12.676 -75.110 1.00 94.56 185 MET A C 1
ATOM 1561 O O . MET A 1 185 ? 34.988 13.079 -76.016 1.00 94.56 185 MET A O 1
ATOM 1565 N N . THR A 1 186 ? 34.460 11.497 -74.519 1.00 94.56 186 THR A N 1
ATOM 1566 C CA . THR A 1 186 ? 35.541 10.581 -74.905 1.00 94.56 186 THR A CA 1
ATOM 1567 C C . THR A 1 186 ? 35.349 10.053 -76.328 1.00 94.56 186 THR A C 1
ATOM 1569 O O . THR A 1 186 ? 36.314 9.972 -77.088 1.00 94.56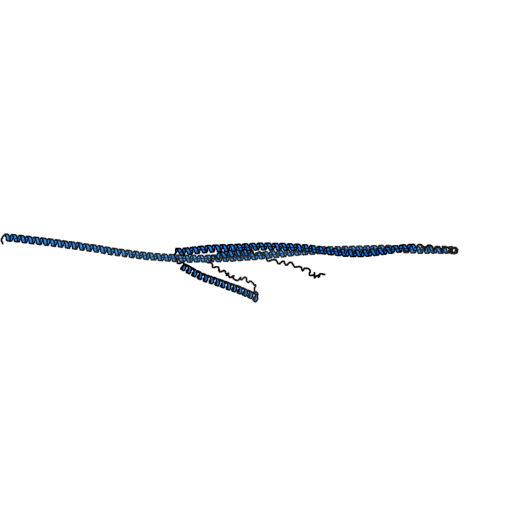 186 THR A O 1
ATOM 1572 N N . GLU A 1 187 ? 34.120 9.701 -76.707 1.00 94.62 187 GLU A N 1
ATOM 1573 C CA . GLU A 1 187 ? 33.768 9.286 -78.069 1.00 94.62 187 GLU A CA 1
ATOM 1574 C C . GLU A 1 187 ? 33.999 10.412 -79.078 1.00 94.62 187 GLU A C 1
ATOM 1576 O O . GLU A 1 187 ? 34.628 10.181 -80.108 1.00 94.62 187 GLU A O 1
ATOM 1581 N N . GLU A 1 188 ? 33.590 11.644 -78.771 1.00 94.62 188 GLU A N 1
ATOM 1582 C CA . GLU A 1 188 ? 33.856 12.802 -79.624 1.00 94.62 188 GLU A CA 1
ATOM 1583 C C . GLU A 1 188 ? 35.352 13.059 -79.805 1.00 94.62 188 GLU A C 1
ATOM 1585 O O . GLU A 1 188 ? 35.799 13.319 -80.922 1.00 94.62 188 GLU A O 1
ATOM 1590 N N . HIS A 1 189 ? 36.145 12.982 -78.733 1.00 94.88 189 HIS A N 1
ATOM 1591 C CA . HIS A 1 189 ? 37.598 13.127 -78.823 1.00 94.88 189 HIS A CA 1
ATOM 1592 C C . HIS A 1 189 ? 38.224 12.037 -79.695 1.00 94.88 189 HIS A C 1
ATOM 1594 O O . HIS A 1 189 ? 39.067 12.345 -80.541 1.00 94.88 189 HIS A O 1
ATOM 1600 N N . LYS A 1 190 ? 37.789 10.780 -79.536 1.00 95.12 190 LYS A N 1
ATOM 1601 C CA . LYS A 1 190 ? 38.228 9.664 -80.385 1.00 95.12 190 LYS A CA 1
ATOM 1602 C C . LYS A 1 190 ? 37.840 9.892 -81.846 1.00 95.12 190 LYS A C 1
ATOM 1604 O O . LYS A 1 190 ? 38.696 9.755 -82.711 1.00 95.12 190 LYS A O 1
ATOM 1609 N N . ASN A 1 191 ? 36.610 10.318 -82.121 1.00 95.50 191 ASN A N 1
ATOM 1610 C CA . ASN A 1 191 ? 36.134 10.598 -83.478 1.00 95.50 191 ASN A CA 1
ATOM 1611 C C . ASN A 1 191 ? 36.893 11.762 -84.128 1.00 95.50 191 ASN A C 1
ATOM 1613 O O . ASN A 1 191 ? 37.316 11.651 -85.275 1.00 95.50 191 ASN A O 1
ATOM 1617 N N . LYS A 1 192 ? 37.151 12.848 -83.387 1.00 95.50 192 LYS A N 1
ATOM 1618 C CA . LYS A 1 192 ? 37.996 13.962 -83.853 1.00 95.50 192 LYS A CA 1
ATOM 1619 C C . LYS A 1 192 ? 39.420 13.496 -84.168 1.00 95.50 192 LYS A C 1
ATOM 1621 O O . LYS A 1 192 ? 40.004 13.920 -85.166 1.00 95.50 192 LYS A O 1
ATOM 1626 N N . HIS A 1 193 ? 39.986 12.616 -83.339 1.00 94.62 193 HIS A N 1
ATOM 1627 C CA . HIS A 1 193 ? 41.307 12.043 -83.590 1.00 94.62 193 HIS A CA 1
ATOM 1628 C C . HIS A 1 193 ? 41.319 11.160 -84.845 1.00 94.62 193 HIS A C 1
ATOM 1630 O O . HIS A 1 193 ? 42.216 11.318 -85.669 1.00 94.62 193 HIS A O 1
ATOM 1636 N N . ILE A 1 194 ? 40.303 10.307 -85.027 1.00 94.25 194 ILE A N 1
ATOM 1637 C CA . ILE A 1 194 ? 40.123 9.486 -86.234 1.00 94.25 194 ILE A CA 1
ATOM 1638 C C . ILE A 1 194 ? 40.059 10.380 -87.477 1.00 94.25 194 ILE A C 1
ATOM 1640 O O . ILE A 1 194 ? 40.860 10.187 -88.382 1.00 94.25 194 ILE A O 1
ATOM 1644 N N . GLN A 1 195 ? 39.222 11.422 -87.482 1.00 95.44 195 GLN A N 1
ATOM 1645 C CA . GLN A 1 195 ? 39.121 12.367 -88.605 1.00 95.44 195 GLN A CA 1
ATOM 1646 C C . GLN A 1 195 ? 40.451 13.071 -88.909 1.00 95.44 195 GLN A C 1
ATOM 1648 O O . GLN A 1 195 ? 40.822 13.264 -90.065 1.00 95.44 195 GLN A O 1
ATOM 1653 N N . THR A 1 196 ? 41.200 13.451 -87.871 1.00 94.94 196 THR A N 1
ATOM 1654 C CA . THR A 1 196 ? 42.523 14.073 -88.043 1.00 94.94 196 THR A CA 1
ATOM 1655 C C . THR A 1 196 ? 43.514 13.087 -88.661 1.00 94.94 196 THR A C 1
ATOM 1657 O O . THR A 1 196 ? 44.309 13.460 -89.525 1.00 94.94 196 THR A O 1
ATOM 1660 N N . LEU A 1 197 ? 43.476 11.827 -88.222 1.00 95.94 197 LEU A N 1
ATOM 1661 C CA . LEU A 1 197 ? 44.321 10.763 -88.745 1.00 95.94 197 LEU A CA 1
ATOM 1662 C C . LEU A 1 197 ? 43.970 10.447 -90.204 1.00 95.94 197 LEU A C 1
ATOM 1664 O O . LEU A 1 197 ? 44.878 10.369 -91.026 1.00 95.94 197 LEU A O 1
ATOM 1668 N N . GLU A 1 198 ? 42.681 10.359 -90.539 1.00 93.94 198 GLU A N 1
ATOM 1669 C CA . GLU A 1 198 ? 42.177 10.198 -91.908 1.00 93.94 198 GLU A CA 1
ATOM 1670 C C . GLU A 1 198 ? 42.668 11.332 -92.815 1.00 93.94 198 GLU A C 1
ATOM 1672 O O . GLU A 1 198 ? 43.298 11.065 -93.835 1.00 93.94 198 GLU A O 1
ATOM 1677 N N . ALA A 1 199 ? 42.507 12.594 -92.403 1.00 94.06 199 ALA A N 1
ATOM 1678 C CA . ALA A 1 199 ? 42.985 13.747 -93.168 1.00 94.06 199 ALA A CA 1
ATOM 1679 C C . ALA A 1 199 ? 44.517 13.756 -93.340 1.00 94.06 199 ALA A C 1
ATOM 1681 O O . ALA A 1 199 ? 45.043 14.132 -94.392 1.00 94.06 199 ALA A O 1
ATOM 1682 N N . ASN A 1 200 ? 45.266 13.340 -92.313 1.00 93.56 200 ASN A N 1
ATOM 1683 C CA . ASN A 1 200 ? 46.719 13.205 -92.401 1.00 93.56 200 ASN A CA 1
ATOM 1684 C C . ASN A 1 200 ? 47.127 12.073 -93.347 1.00 93.56 200 ASN A C 1
ATOM 1686 O O . ASN A 1 200 ? 48.069 12.250 -94.119 1.00 93.56 200 ASN A O 1
ATOM 1690 N N . HIS A 1 201 ? 46.422 10.940 -93.313 1.00 93.56 201 HIS A N 1
ATOM 1691 C CA . HIS A 1 201 ? 46.633 9.826 -94.231 1.00 93.56 201 HIS A CA 1
ATOM 1692 C C . HIS A 1 201 ? 46.320 10.246 -95.669 1.00 93.56 201 HIS A C 1
ATOM 1694 O O . HIS A 1 201 ? 47.147 10.015 -96.544 1.00 93.56 201 HIS A O 1
ATOM 1700 N N . GLU A 1 202 ? 45.201 10.928 -95.926 1.00 93.56 202 GLU A N 1
ATOM 1701 C CA . GLU A 1 202 ? 44.868 11.477 -97.247 1.00 93.56 202 GLU A CA 1
ATOM 1702 C C . GLU A 1 202 ? 45.947 12.436 -97.755 1.00 93.56 202 GLU A C 1
ATOM 1704 O O . GLU A 1 202 ? 46.388 12.319 -98.899 1.00 93.56 202 GLU A O 1
ATOM 1709 N N . ARG A 1 203 ? 46.437 13.339 -96.895 1.00 93.12 203 ARG A N 1
ATOM 1710 C CA . ARG A 1 203 ? 47.536 14.251 -97.239 1.00 93.12 203 ARG A CA 1
ATOM 1711 C C . ARG A 1 203 ? 48.830 13.492 -97.528 1.00 93.12 203 ARG A C 1
ATOM 1713 O O . ARG A 1 203 ? 49.510 13.812 -98.497 1.00 93.12 203 ARG A O 1
ATOM 1720 N N . ALA A 1 204 ? 49.173 12.483 -96.730 1.00 92.06 204 ALA A N 1
ATOM 1721 C CA . ALA A 1 204 ? 50.348 11.646 -96.959 1.00 92.06 204 ALA A CA 1
ATOM 1722 C C . ALA A 1 204 ? 50.230 10.853 -98.270 1.00 92.06 204 ALA A C 1
ATOM 1724 O O . ALA A 1 204 ? 51.182 10.826 -99.045 1.00 92.06 204 ALA A O 1
ATOM 1725 N N . PHE A 1 205 ? 49.060 10.282 -98.570 1.00 92.38 205 PHE A N 1
ATOM 1726 C CA . PHE A 1 205 ? 48.783 9.616 -99.844 1.00 92.38 205 PHE A CA 1
ATOM 1727 C C . PHE A 1 205 ? 48.847 10.586 -101.027 1.00 92.38 205 PHE A C 1
ATOM 1729 O O . PHE A 1 205 ? 49.388 10.226 -102.071 1.00 92.38 205 PHE A O 1
ATOM 1736 N N . ALA A 1 206 ? 48.334 11.810 -100.884 1.00 91.56 206 ALA A N 1
ATOM 1737 C CA . ALA A 1 206 ? 48.433 12.8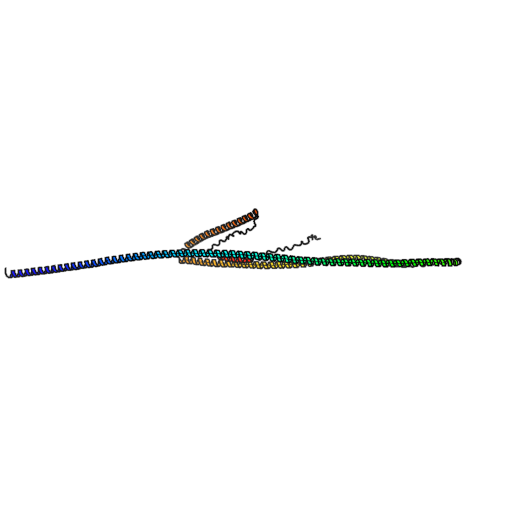50 -101.905 1.00 91.56 206 ALA A CA 1
ATOM 1738 C C . ALA A 1 206 ? 49.890 13.274 -102.133 1.00 91.56 206 ALA A C 1
ATOM 1740 O O . ALA A 1 206 ? 50.326 13.335 -103.278 1.00 91.56 206 ALA A O 1
ATOM 1741 N N . ASN A 1 207 ? 50.661 13.475 -101.061 1.00 90.19 207 ASN A N 1
ATOM 1742 C CA . ASN A 1 207 ? 52.089 13.782 -101.130 1.00 90.19 207 ASN A CA 1
ATOM 1743 C C . ASN A 1 207 ? 52.886 12.632 -101.751 1.00 90.19 207 ASN A C 1
ATOM 1745 O O . ASN A 1 207 ? 53.773 12.878 -102.556 1.00 90.19 207 ASN A O 1
ATOM 1749 N N . MET A 1 208 ? 52.566 11.380 -101.419 1.00 88.38 208 MET A N 1
ATOM 1750 C CA . MET A 1 208 ? 53.199 10.197 -102.004 1.00 88.38 208 MET A CA 1
ATOM 1751 C C . MET A 1 208 ? 52.854 10.072 -103.490 1.00 88.38 208 MET A C 1
ATOM 1753 O O . MET A 1 208 ? 53.740 9.828 -104.302 1.00 88.38 208 MET A O 1
ATOM 1757 N N . LYS A 1 209 ? 51.590 10.305 -103.872 1.00 88.94 209 LYS A N 1
ATOM 1758 C CA . LYS A 1 209 ? 51.186 10.401 -105.281 1.00 88.94 209 LYS A CA 1
ATOM 1759 C C . LYS A 1 209 ? 51.930 11.521 -105.997 1.00 88.94 209 LYS A C 1
ATOM 1761 O O . LYS A 1 209 ? 52.426 11.269 -107.084 1.00 88.94 209 LYS A O 1
ATOM 1766 N N . ALA A 1 210 ? 52.027 12.713 -105.409 1.00 86.38 210 ALA A N 1
ATOM 1767 C CA . ALA A 1 210 ? 52.769 13.836 -105.974 1.00 86.38 210 ALA A CA 1
ATOM 1768 C C . ALA A 1 210 ? 54.254 13.492 -106.129 1.00 86.38 210 ALA A C 1
ATOM 1770 O O . ALA A 1 210 ? 54.778 13.627 -107.220 1.00 86.38 210 ALA A O 1
ATOM 1771 N N . TYR A 1 211 ? 54.886 12.918 -105.104 1.00 87.50 211 TYR A N 1
ATOM 1772 C CA . TYR A 1 211 ? 56.274 12.458 -105.141 1.00 87.50 211 TYR A CA 1
ATOM 1773 C C . TYR A 1 211 ? 56.518 11.417 -106.235 1.00 87.50 211 TYR A C 1
ATOM 1775 O O . TYR A 1 211 ? 57.477 11.539 -106.989 1.00 87.50 211 TYR A O 1
ATOM 1783 N N . TYR A 1 212 ? 55.649 10.411 -106.375 1.00 87.00 212 TYR A N 1
ATOM 1784 C CA . TYR A 1 212 ? 55.779 9.447 -107.468 1.00 87.00 212 TYR A CA 1
ATOM 1785 C C . TYR A 1 212 ? 55.475 10.061 -108.828 1.00 87.00 212 TYR A C 1
ATOM 1787 O O . TYR A 1 212 ? 56.116 9.666 -109.793 1.00 87.00 212 TYR A O 1
ATOM 1795 N N . ASN A 1 213 ? 54.554 11.024 -108.911 1.00 88.56 213 ASN A N 1
ATOM 1796 C CA . ASN A 1 213 ? 54.252 11.736 -110.148 1.00 88.56 213 ASN A CA 1
ATOM 1797 C C . ASN A 1 213 ? 55.440 12.615 -110.579 1.00 88.56 213 ASN A C 1
ATOM 1799 O O . ASN A 1 213 ? 55.849 12.570 -111.737 1.00 88.56 213 ASN A O 1
ATOM 1803 N N . ASP A 1 214 ? 56.062 13.311 -109.628 1.00 84.44 214 ASP A N 1
ATOM 1804 C CA . ASP A 1 214 ? 57.293 14.087 -109.781 1.00 84.44 214 ASP A CA 1
ATOM 1805 C C . ASP A 1 214 ? 58.484 13.187 -110.104 1.00 84.44 214 ASP A C 1
ATOM 1807 O O . ASP A 1 214 ? 59.306 13.557 -110.931 1.00 84.44 214 ASP A O 1
ATOM 1811 N N . ILE A 1 215 ? 58.567 11.981 -109.534 1.00 81.75 215 ILE A N 1
ATOM 1812 C CA . ILE A 1 215 ? 59.540 10.968 -109.956 1.00 81.75 215 ILE A CA 1
ATOM 1813 C C . ILE A 1 215 ? 59.224 10.472 -111.356 1.00 81.75 215 ILE A C 1
ATOM 1815 O O . ILE A 1 215 ? 60.155 10.245 -112.103 1.00 81.75 215 ILE A O 1
ATOM 1819 N N . THR A 1 216 ? 57.974 10.272 -111.770 1.00 77.12 216 THR A N 1
ATOM 1820 C CA . THR A 1 216 ? 57.693 9.862 -113.155 1.00 77.12 216 THR A CA 1
ATOM 1821 C C . THR A 1 216 ? 57.989 10.979 -114.143 1.00 77.12 216 THR A C 1
ATOM 1823 O O . THR A 1 216 ? 58.609 10.711 -115.164 1.00 77.12 216 THR A O 1
ATOM 1826 N N . LEU A 1 217 ? 57.636 12.229 -113.838 1.00 81.12 217 LEU A N 1
ATOM 1827 C CA . LEU A 1 217 ? 57.996 13.404 -114.637 1.00 81.12 217 LEU A CA 1
ATOM 1828 C C . LEU A 1 217 ? 59.508 13.632 -114.632 1.00 81.12 217 LEU A C 1
ATOM 1830 O O . LEU A 1 217 ? 60.092 13.918 -115.673 1.00 81.12 217 LEU A O 1
ATOM 1834 N N . GLY A 1 218 ? 60.137 13.440 -113.477 1.00 84.06 218 GLY A N 1
ATOM 1835 C CA . GLY A 1 218 ? 61.572 13.467 -113.251 1.00 84.06 218 GLY A CA 1
ATOM 1836 C C . GLY A 1 218 ? 62.288 12.327 -113.960 1.00 84.06 218 GLY A C 1
ATOM 1837 O O . GLY A 1 218 ? 63.329 12.541 -114.539 1.00 84.06 218 GLY A O 1
ATOM 1838 N N . ASN A 1 219 ? 61.723 11.128 -114.018 1.00 80.06 219 ASN A N 1
ATOM 1839 C CA . ASN A 1 219 ? 62.262 9.996 -114.764 1.00 80.06 219 ASN A CA 1
ATOM 1840 C C . ASN A 1 219 ? 62.034 10.194 -116.257 1.00 80.06 219 ASN A C 1
ATOM 1842 O O . ASN A 1 219 ? 62.871 9.787 -117.039 1.00 80.06 219 ASN A O 1
ATOM 1846 N N . ILE A 1 220 ? 60.956 10.852 -116.682 1.00 78.94 220 ILE A N 1
ATOM 1847 C CA . ILE A 1 220 ? 60.767 11.269 -118.075 1.00 78.94 220 ILE A CA 1
ATOM 1848 C C . ILE A 1 220 ? 61.801 12.338 -118.445 1.00 78.94 220 ILE A C 1
ATOM 1850 O O . ILE A 1 220 ? 62.395 12.251 -119.519 1.00 78.94 220 ILE A O 1
ATOM 1854 N N . SER A 1 221 ? 62.060 13.313 -117.569 1.00 72.88 221 SER A N 1
ATOM 1855 C CA . SER A 1 221 ? 63.082 14.338 -117.789 1.00 72.88 221 SER A CA 1
ATOM 1856 C C . SER A 1 221 ? 64.490 13.754 -117.713 1.00 72.88 221 SER A C 1
ATOM 1858 O O . SER A 1 221 ? 65.295 14.083 -118.567 1.00 72.88 221 SER A O 1
ATOM 1860 N N . VAL A 1 222 ? 64.756 12.819 -116.799 1.00 73.56 222 VAL A N 1
ATOM 1861 C CA . VAL A 1 222 ? 65.995 12.043 -116.664 1.00 73.56 222 VAL A CA 1
ATOM 1862 C C . VAL A 1 222 ? 66.161 11.061 -117.815 1.00 73.56 222 VAL A C 1
ATOM 1864 O O . VAL A 1 222 ? 67.267 10.886 -118.273 1.00 73.56 222 VAL A O 1
ATOM 1867 N N . ILE A 1 223 ? 65.117 10.464 -118.386 1.00 68.38 223 ILE A N 1
ATOM 1868 C CA . ILE A 1 223 ? 65.227 9.700 -119.642 1.00 68.38 223 ILE A CA 1
ATOM 1869 C C . ILE A 1 223 ? 65.592 10.644 -120.797 1.00 68.38 223 ILE A C 1
ATOM 1871 O O . ILE A 1 223 ? 66.360 10.265 -121.681 1.00 68.38 223 ILE A O 1
ATOM 1875 N N . LYS A 1 224 ? 65.084 11.882 -120.781 1.00 69.19 224 LYS A N 1
ATOM 1876 C CA . LYS A 1 224 ? 65.445 12.934 -121.741 1.00 69.19 224 LYS A CA 1
ATOM 1877 C C . LYS A 1 224 ? 66.900 13.383 -121.571 1.00 69.19 224 LYS A C 1
ATOM 1879 O O . LYS A 1 224 ? 67.635 13.390 -122.548 1.00 69.19 224 LYS A O 1
ATOM 1884 N N . THR A 1 225 ? 67.335 13.649 -120.341 1.00 67.06 225 THR A N 1
ATOM 1885 C CA . THR A 1 225 ? 68.694 14.104 -120.037 1.00 67.06 225 THR A CA 1
ATOM 1886 C C . THR A 1 225 ? 69.703 12.968 -119.980 1.00 67.06 225 THR A C 1
ATOM 1888 O O . THR A 1 225 ? 70.853 13.215 -120.257 1.00 67.06 225 THR A O 1
ATOM 1891 N N . LEU A 1 226 ? 69.343 11.714 -119.704 1.00 64.06 226 LEU A N 1
ATOM 1892 C CA . LEU A 1 226 ? 70.225 10.545 -119.857 1.00 64.06 226 LEU A CA 1
ATOM 1893 C C . LEU A 1 226 ? 70.408 10.198 -121.331 1.00 64.06 226 LEU A C 1
ATOM 1895 O O . LEU A 1 226 ? 71.471 9.713 -121.693 1.00 64.06 226 LEU A O 1
ATOM 1899 N N . ARG A 1 227 ? 69.437 10.499 -122.203 1.00 57.31 227 ARG A N 1
ATOM 1900 C CA . ARG A 1 227 ? 69.699 10.519 -123.649 1.00 57.31 227 ARG A CA 1
ATOM 1901 C C . ARG A 1 227 ? 70.705 11.606 -124.047 1.00 57.31 227 ARG A C 1
ATOM 1903 O O . ARG A 1 227 ? 71.412 11.389 -125.018 1.00 57.31 227 ARG A O 1
ATOM 1910 N N . GLU A 1 228 ? 70.788 12.714 -123.308 1.00 58.03 228 GLU A N 1
ATOM 1911 C CA . GLU A 1 228 ? 71.744 13.817 -123.541 1.00 58.03 228 GLU A CA 1
ATOM 1912 C C . GLU A 1 228 ? 73.086 13.632 -122.784 1.00 58.03 228 GLU A C 1
ATOM 1914 O O . GLU A 1 228 ? 74.131 14.042 -123.270 1.00 58.03 228 GLU A O 1
ATOM 1919 N N . ASN A 1 229 ? 73.095 12.939 -121.640 1.00 57.78 229 ASN A N 1
ATOM 1920 C CA . ASN A 1 229 ? 74.224 12.813 -120.704 1.00 57.78 229 ASN A CA 1
ATOM 1921 C C . ASN A 1 229 ? 74.892 11.427 -120.725 1.00 57.78 229 ASN A C 1
ATOM 1923 O O . ASN A 1 229 ? 75.944 11.256 -120.104 1.00 57.78 229 ASN A O 1
ATOM 1927 N N . ILE A 1 230 ? 74.347 10.440 -121.454 1.00 56.72 230 ILE A N 1
ATOM 1928 C CA . ILE A 1 230 ? 75.118 9.254 -121.884 1.00 56.72 230 ILE A CA 1
ATOM 1929 C C . ILE A 1 230 ? 76.366 9.686 -122.686 1.00 56.72 230 ILE A C 1
ATOM 1931 O O . ILE A 1 230 ? 77.366 8.964 -122.681 1.00 56.72 230 ILE A O 1
ATOM 1935 N N . ASP A 1 231 ? 76.360 10.896 -123.253 1.00 53.31 231 ASP A N 1
ATOM 1936 C CA . ASP A 1 231 ? 77.516 11.515 -123.904 1.00 53.31 231 ASP A CA 1
ATOM 1937 C C . ASP A 1 231 ? 78.502 12.207 -122.923 1.00 53.31 231 ASP A C 1
ATOM 1939 O O . ASP A 1 231 ? 79.686 12.318 -123.241 1.00 53.31 231 ASP A O 1
ATOM 1943 N N . GLU A 1 232 ? 78.095 12.585 -121.698 1.00 53.47 232 GLU A N 1
ATOM 1944 C CA . GLU A 1 232 ? 78.935 13.339 -120.733 1.00 53.47 232 GLU A CA 1
ATOM 1945 C C . GLU A 1 232 ? 79.443 12.527 -119.517 1.00 53.47 232 GLU A C 1
ATOM 1947 O O . GLU A 1 232 ? 80.536 12.783 -118.998 1.00 53.47 232 GLU A O 1
ATOM 1952 N N . LEU A 1 233 ? 78.738 11.480 -119.072 1.00 51.66 233 LEU A N 1
ATOM 1953 C CA . LEU A 1 233 ? 79.114 10.666 -117.895 1.00 51.66 233 LEU A CA 1
ATOM 1954 C C . LEU A 1 233 ? 80.190 9.594 -118.162 1.00 51.66 233 LEU A C 1
ATOM 1956 O O . LEU A 1 233 ? 80.331 8.632 -117.408 1.00 51.66 233 LEU A O 1
ATOM 1960 N N . ARG A 1 234 ? 81.021 9.788 -119.191 1.00 47.97 234 ARG A N 1
ATOM 1961 C CA . ARG A 1 234 ? 82.304 9.078 -119.332 1.00 47.97 234 ARG A CA 1
ATOM 1962 C C . ARG A 1 234 ? 83.453 9.736 -118.550 1.00 47.97 234 ARG A C 1
ATOM 1964 O O . ARG A 1 234 ? 84.535 9.159 -118.514 1.00 47.97 234 ARG A O 1
ATOM 1971 N N . SER A 1 235 ? 83.261 10.901 -117.909 1.00 47.97 235 SER A N 1
ATOM 1972 C CA . SER A 1 235 ? 84.409 11.745 -117.525 1.00 47.97 235 SER A CA 1
ATOM 1973 C C . SER A 1 235 ? 84.807 11.881 -116.036 1.00 47.97 235 SER A C 1
ATOM 1975 O O . SER A 1 235 ? 85.951 12.284 -115.834 1.00 47.97 235 SER A O 1
ATOM 1977 N N . GLN A 1 236 ? 83.998 11.648 -114.981 1.00 45.19 236 GLN A N 1
ATOM 1978 C CA . GLN A 1 236 ? 84.372 12.205 -113.642 1.00 45.19 236 GLN A CA 1
ATOM 1979 C C . GLN A 1 236 ? 84.016 11.407 -112.357 1.00 45.19 236 GLN A C 1
ATOM 1981 O O . GLN A 1 236 ? 83.592 11.993 -111.364 1.00 45.19 236 GLN A O 1
ATOM 1986 N N . LEU A 1 237 ? 84.275 10.094 -112.287 1.00 38.97 237 LEU A N 1
ATOM 1987 C CA . LEU A 1 237 ? 84.024 9.257 -111.086 1.00 38.97 237 LEU A CA 1
ATOM 1988 C C . LEU A 1 237 ? 85.276 8.994 -110.205 1.00 38.97 237 LEU A C 1
ATOM 1990 O O . LEU A 1 237 ? 85.552 7.856 -109.840 1.00 38.97 237 LEU A O 1
ATOM 1994 N N . GLY A 1 238 ? 86.075 10.017 -109.878 1.00 47.31 238 GLY A N 1
ATOM 1995 C CA . GLY A 1 238 ? 87.409 9.797 -109.281 1.00 47.31 238 GLY A CA 1
ATOM 1996 C C . GLY A 1 238 ? 87.752 10.480 -107.952 1.00 47.31 238 GLY A C 1
ATOM 1997 O O . GLY A 1 238 ? 88.885 10.337 -107.514 1.00 47.31 238 GLY A O 1
ATOM 1998 N N . ARG A 1 239 ? 86.875 11.269 -107.311 1.00 48.94 239 ARG A N 1
ATOM 1999 C CA . ARG A 1 239 ? 87.337 12.238 -106.281 1.00 48.94 239 ARG A CA 1
ATOM 2000 C C . ARG A 1 239 ? 86.749 12.147 -104.868 1.00 48.94 239 ARG A C 1
ATOM 2002 O O . ARG A 1 239 ? 87.092 12.984 -104.043 1.00 48.94 239 ARG A O 1
ATOM 2009 N N . ALA A 1 240 ? 85.941 11.147 -104.529 1.00 50.56 240 ALA A N 1
ATOM 2010 C CA . ALA A 1 240 ? 85.249 11.119 -103.233 1.00 50.56 240 ALA A CA 1
ATOM 2011 C C . ALA A 1 240 ? 85.586 9.878 -102.392 1.00 50.56 240 ALA A C 1
ATOM 2013 O O . ALA A 1 240 ? 84.721 9.031 -102.186 1.00 50.56 240 ALA A O 1
ATOM 2014 N N . GLN A 1 241 ? 86.835 9.750 -101.916 1.00 43.38 241 GLN A N 1
ATOM 2015 C CA . GLN A 1 241 ? 87.194 8.592 -101.080 1.00 43.38 241 GLN A CA 1
ATOM 2016 C C . GLN A 1 241 ? 88.121 8.805 -99.866 1.00 43.38 241 GLN A C 1
ATOM 2018 O O . GLN A 1 241 ? 88.397 7.820 -99.199 1.00 43.38 241 GLN A O 1
ATOM 2023 N N . ASN A 1 242 ? 88.526 10.024 -99.470 1.00 44.34 242 ASN A N 1
ATOM 2024 C CA . ASN A 1 242 ? 89.500 10.196 -98.364 1.00 44.34 242 ASN A CA 1
ATOM 2025 C C . ASN A 1 242 ? 89.119 11.262 -97.308 1.00 44.34 242 ASN A C 1
ATOM 2027 O O . ASN A 1 242 ? 89.691 12.349 -97.318 1.00 44.34 242 ASN A O 1
ATOM 2031 N N . LEU A 1 243 ? 88.202 10.973 -96.369 1.00 51.16 243 LEU A N 1
ATOM 2032 C CA . LEU A 1 243 ? 88.015 11.817 -95.164 1.00 51.16 243 LEU A CA 1
ATOM 2033 C C . LEU A 1 243 ? 87.385 11.059 -93.970 1.00 51.16 243 LEU A C 1
ATOM 2035 O O . LEU A 1 243 ? 86.375 11.479 -93.415 1.00 51.16 243 LEU A O 1
ATOM 2039 N N . LEU A 1 244 ? 87.959 9.907 -93.594 1.00 49.34 244 LEU A N 1
ATOM 2040 C CA . LEU A 1 244 ? 87.438 9.035 -92.520 1.00 49.34 244 LEU A CA 1
ATOM 2041 C C . LEU A 1 244 ? 88.233 9.110 -91.195 1.00 49.34 244 LEU A C 1
ATOM 2043 O O . LEU A 1 244 ? 87.851 8.482 -90.215 1.00 49.34 244 LEU A O 1
ATOM 2047 N N . GLU A 1 245 ? 89.319 9.880 -91.108 1.00 49.78 245 GLU A N 1
ATOM 2048 C CA . GLU A 1 245 ? 90.313 9.696 -90.030 1.00 49.78 245 GLU A CA 1
ATOM 2049 C C . GLU A 1 245 ? 90.238 10.691 -88.847 1.00 49.78 245 GLU A C 1
ATOM 2051 O O . GLU A 1 245 ? 91.073 10.645 -87.951 1.00 49.78 245 GLU A O 1
ATOM 2056 N N . SER A 1 246 ? 89.228 11.570 -88.769 1.00 54.06 246 SER A N 1
ATOM 2057 C CA . SER A 1 246 ? 89.139 12.608 -87.716 1.00 54.06 246 SER A CA 1
ATOM 2058 C C . SER A 1 246 ? 88.257 12.268 -86.499 1.00 54.06 246 SER A C 1
ATOM 2060 O O . SER A 1 246 ? 88.111 13.104 -85.614 1.00 54.06 246 SER A O 1
ATOM 2062 N N . SER A 1 247 ? 87.650 11.077 -86.421 1.00 58.12 247 SER A N 1
ATOM 2063 C CA . SER A 1 247 ? 86.574 10.781 -85.446 1.00 58.12 247 SER A CA 1
ATOM 2064 C C . SER A 1 247 ? 87.018 10.067 -84.154 1.00 58.12 247 SER A C 1
ATOM 2066 O O . SER A 1 247 ? 86.172 9.713 -83.332 1.00 58.12 247 SER A O 1
ATOM 2068 N N . GLN A 1 248 ? 88.316 9.815 -83.957 1.00 51.72 248 GLN A N 1
ATOM 2069 C CA . GLN A 1 248 ? 88.796 8.880 -82.923 1.00 51.72 248 GLN A CA 1
ATOM 2070 C C . GLN A 1 248 ? 89.161 9.502 -81.559 1.00 51.72 248 GLN A C 1
ATOM 2072 O O . GLN A 1 248 ? 89.245 8.768 -80.581 1.00 51.72 248 GLN A O 1
ATOM 2077 N N . THR A 1 249 ? 89.306 10.825 -81.429 1.00 57.31 249 THR A N 1
ATOM 2078 C CA . THR A 1 249 ? 89.764 11.475 -80.176 1.00 57.31 249 THR A CA 1
ATOM 2079 C C . THR A 1 249 ? 88.641 11.958 -79.240 1.00 57.31 249 THR A C 1
ATOM 2081 O O . THR A 1 249 ? 88.890 12.216 -78.064 1.00 57.31 249 THR A O 1
ATOM 2084 N N . GLU A 1 250 ? 87.384 12.019 -79.694 1.00 61.97 250 GLU A N 1
ATOM 2085 C CA . GLU A 1 250 ? 86.232 12.430 -78.862 1.00 61.97 250 GLU A CA 1
ATOM 2086 C C . GLU A 1 250 ? 85.700 11.319 -77.926 1.00 61.97 250 GLU A C 1
ATOM 2088 O O . GLU A 1 250 ? 84.999 11.601 -76.950 1.00 61.97 250 GLU A O 1
ATOM 2093 N N . LEU A 1 251 ? 86.052 10.052 -78.179 1.00 61.84 251 LEU A N 1
ATOM 2094 C CA . LEU A 1 251 ? 85.521 8.883 -77.460 1.00 61.84 251 LEU A CA 1
ATOM 2095 C C . LEU A 1 251 ? 86.085 8.714 -76.033 1.00 61.84 251 LEU A C 1
ATOM 2097 O O . LEU A 1 251 ? 85.383 8.225 -75.148 1.00 61.84 251 LEU A O 1
ATOM 2101 N N . GLU A 1 252 ? 87.312 9.159 -75.751 1.00 62.91 252 GLU A N 1
ATOM 2102 C CA . GLU A 1 252 ? 87.966 8.923 -74.449 1.00 62.91 252 GLU A CA 1
ATOM 2103 C C . GLU A 1 252 ? 87.534 9.906 -73.346 1.00 62.91 252 GLU A C 1
ATOM 2105 O O . GLU A 1 252 ? 87.409 9.521 -72.179 1.00 62.91 252 GLU A O 1
ATOM 2110 N N . GLN A 1 253 ? 87.201 11.153 -73.693 1.00 69.25 253 GLN A N 1
ATOM 2111 C CA . GLN A 1 253 ? 86.738 12.161 -72.725 1.00 69.25 253 GLN A CA 1
ATOM 2112 C C . GLN A 1 253 ? 85.314 11.881 -72.206 1.00 69.25 253 GLN A C 1
ATOM 2114 O O . GLN A 1 253 ? 84.980 12.180 -71.053 1.00 69.25 253 GLN A O 1
ATOM 2119 N N . LYS A 1 254 ? 84.462 11.259 -73.029 1.00 70.81 254 LYS A N 1
ATOM 2120 C CA . LYS A 1 254 ? 83.094 10.873 -72.642 1.00 70.81 254 LYS A CA 1
ATOM 2121 C C . LYS A 1 254 ? 83.077 9.725 -71.624 1.00 70.81 254 LYS A C 1
ATOM 2123 O O . LYS A 1 254 ? 82.216 9.694 -70.751 1.00 70.81 254 LYS A O 1
ATOM 2128 N N . THR A 1 255 ? 84.075 8.845 -71.643 1.00 75.19 255 THR A N 1
ATOM 2129 C CA . THR A 1 255 ? 84.141 7.675 -70.751 1.00 75.19 255 THR A CA 1
ATOM 2130 C C . THR A 1 255 ? 84.435 8.050 -69.288 1.00 75.19 255 THR A C 1
ATOM 2132 O O . THR A 1 255 ? 83.865 7.466 -68.365 1.00 75.19 255 THR A O 1
ATOM 2135 N N . GLN A 1 256 ? 85.254 9.079 -69.033 1.00 72.25 256 GLN A N 1
ATOM 2136 C CA . GLN A 1 256 ? 85.564 9.529 -67.663 1.00 72.25 256 GLN A CA 1
ATOM 2137 C C . GLN A 1 256 ? 84.420 10.311 -66.993 1.00 72.25 256 GLN A C 1
ATOM 2139 O O . GLN A 1 256 ? 84.268 10.257 -65.769 1.00 72.25 256 GLN A O 1
ATOM 2144 N N . THR A 1 257 ? 83.607 11.032 -67.771 1.00 78.00 257 THR A N 1
ATOM 2145 C CA . THR A 1 257 ? 82.445 11.780 -67.254 1.00 78.00 257 THR A CA 1
ATOM 2146 C C . THR A 1 257 ? 81.296 10.848 -66.864 1.00 78.00 257 THR A C 1
ATOM 2148 O O . THR A 1 257 ? 80.670 11.065 -65.827 1.00 78.00 257 THR A O 1
ATOM 2151 N N . LEU A 1 258 ? 81.096 9.752 -67.604 1.00 78.19 258 LEU A N 1
ATOM 2152 C CA . LEU A 1 258 ? 80.108 8.719 -67.273 1.00 78.19 258 LEU A CA 1
ATOM 2153 C C . LEU A 1 258 ? 80.397 8.023 -65.927 1.00 78.19 258 LEU A C 1
ATOM 2155 O O . LEU A 1 258 ? 79.493 7.874 -65.111 1.00 78.19 258 LEU A O 1
ATOM 2159 N N . CYS A 1 259 ? 81.662 7.710 -65.619 1.00 80.12 259 CYS A N 1
ATOM 2160 C CA . CYS A 1 259 ? 82.039 7.034 -64.365 1.00 80.12 259 CYS A CA 1
ATOM 2161 C C . CYS A 1 259 ? 81.755 7.867 -63.092 1.00 80.12 259 CYS A C 1
ATOM 2163 O O . CYS A 1 259 ? 81.432 7.315 -62.036 1.00 80.12 259 CYS A O 1
ATOM 2165 N N . LYS A 1 260 ? 81.855 9.203 -63.164 1.00 78.69 260 LYS A N 1
ATOM 2166 C CA . LYS A 1 260 ? 81.513 10.090 -62.033 1.00 78.69 260 LYS A CA 1
ATOM 2167 C C . LYS A 1 260 ? 80.000 10.152 -61.805 1.00 78.69 260 LYS A C 1
ATOM 2169 O O . LYS A 1 260 ? 79.559 10.015 -60.665 1.00 78.69 260 LYS A O 1
ATOM 2174 N N . LEU A 1 261 ? 79.227 10.269 -62.887 1.00 81.00 261 LEU A N 1
ATOM 2175 C CA . LEU A 1 261 ? 77.763 10.271 -62.838 1.00 81.00 261 LEU A CA 1
ATOM 2176 C C . LEU A 1 261 ? 77.204 8.948 -62.295 1.00 81.00 261 LEU A C 1
ATOM 2178 O O . LEU A 1 261 ? 76.244 8.969 -61.529 1.00 81.00 261 LEU A O 1
ATOM 2182 N N . ASP A 1 262 ? 77.828 7.807 -62.601 1.00 83.19 262 ASP A N 1
ATOM 2183 C CA . ASP A 1 262 ? 77.397 6.502 -62.076 1.00 83.19 262 ASP A CA 1
ATOM 2184 C C . ASP A 1 262 ? 77.536 6.386 -60.549 1.00 83.19 262 ASP A C 1
ATOM 2186 O O . ASP A 1 262 ? 76.649 5.843 -59.880 1.00 83.19 262 ASP A O 1
ATOM 2190 N N . LYS A 1 263 ? 78.610 6.934 -59.964 1.00 84.25 263 LYS A N 1
ATOM 2191 C CA . LYS A 1 263 ? 78.806 6.940 -58.502 1.00 84.25 263 LYS A CA 1
ATOM 2192 C C . LYS A 1 263 ? 77.795 7.839 -57.790 1.00 84.25 263 LYS A C 1
ATOM 2194 O O . LYS A 1 263 ? 77.254 7.448 -56.755 1.00 84.25 263 LYS A O 1
ATOM 2199 N N . GLU A 1 264 ? 77.500 9.009 -58.353 1.00 87.19 264 GLU A N 1
ATOM 2200 C CA . GLU A 1 264 ? 76.452 9.899 -57.840 1.00 87.19 264 GLU A CA 1
ATOM 2201 C C . GLU A 1 264 ? 75.066 9.250 -57.943 1.00 87.19 264 GLU A C 1
ATOM 2203 O O . GLU A 1 264 ? 74.286 9.296 -56.990 1.00 87.19 264 GLU A O 1
ATOM 2208 N N . ASN A 1 265 ? 74.779 8.555 -59.047 1.00 86.50 265 ASN A N 1
ATOM 2209 C CA . ASN A 1 265 ? 73.525 7.825 -59.230 1.00 86.50 265 ASN A CA 1
ATOM 2210 C C . ASN A 1 265 ? 73.372 6.696 -58.193 1.00 86.50 265 ASN A C 1
ATOM 2212 O O . ASN A 1 265 ? 72.297 6.516 -57.618 1.00 86.50 265 ASN A O 1
ATOM 2216 N N . ALA A 1 266 ? 74.451 5.968 -57.883 1.00 88.62 266 ALA A N 1
ATOM 2217 C CA . ALA A 1 266 ? 74.450 4.945 -56.837 1.00 88.62 266 ALA A CA 1
ATOM 2218 C C . ALA A 1 266 ? 74.177 5.531 -55.437 1.00 88.62 266 ALA A C 1
ATOM 2220 O O . ALA A 1 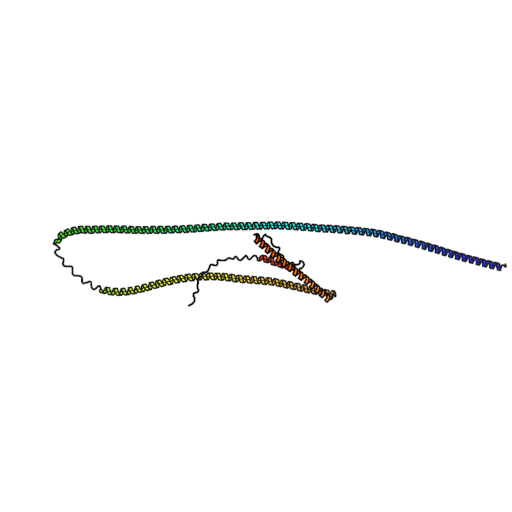266 ? 73.366 4.976 -54.689 1.00 88.62 266 ALA A O 1
ATOM 2221 N N . HIS A 1 267 ? 74.788 6.672 -55.100 1.00 89.44 267 HIS A N 1
ATOM 2222 C CA . HIS A 1 267 ? 74.537 7.375 -53.839 1.00 89.44 267 HIS A CA 1
ATOM 2223 C C . HIS A 1 267 ? 73.085 7.875 -53.740 1.00 89.44 267 HIS A C 1
ATOM 2225 O O . HIS A 1 267 ? 72.408 7.621 -52.743 1.00 89.44 267 HIS A O 1
ATOM 2231 N N . LEU A 1 268 ? 72.562 8.514 -54.793 1.00 89.00 268 LEU A N 1
ATOM 2232 C CA . LEU A 1 268 ? 71.174 8.989 -54.837 1.00 89.00 268 LEU A CA 1
ATOM 2233 C C . LEU A 1 268 ? 70.165 7.840 -54.698 1.00 89.00 268 LEU A C 1
ATOM 2235 O O . LEU A 1 268 ? 69.179 7.973 -53.975 1.00 89.00 268 LEU A O 1
ATOM 2239 N N . ARG A 1 269 ? 70.435 6.676 -55.305 1.00 89.62 269 ARG A N 1
ATOM 2240 C CA . ARG A 1 269 ? 69.608 5.468 -55.129 1.00 89.62 269 ARG A CA 1
ATOM 2241 C C . ARG A 1 269 ? 69.622 4.948 -53.692 1.00 89.62 269 ARG A C 1
ATOM 2243 O O . ARG A 1 269 ? 68.597 4.462 -53.220 1.00 89.62 269 ARG A O 1
ATOM 2250 N N . HIS A 1 270 ? 70.752 5.036 -52.991 1.00 92.12 270 HIS A N 1
ATOM 2251 C CA . HIS A 1 270 ? 70.832 4.652 -51.580 1.00 92.12 270 HIS A CA 1
ATOM 2252 C C . HIS A 1 270 ? 70.015 5.602 -50.692 1.00 92.12 270 HIS A C 1
ATOM 2254 O O . HIS A 1 270 ? 69.225 5.146 -49.866 1.00 92.12 270 HIS A O 1
ATOM 2260 N N . VAL A 1 271 ? 70.152 6.917 -50.890 1.00 92.19 271 VAL A N 1
ATOM 2261 C CA . VAL A 1 271 ? 69.381 7.931 -50.149 1.00 92.19 271 VAL A CA 1
ATOM 2262 C C . VAL A 1 271 ? 67.878 7.779 -50.400 1.00 92.19 271 VAL A C 1
ATOM 2264 O O . VAL A 1 271 ? 67.099 7.814 -49.451 1.00 92.19 271 VAL A O 1
ATOM 2267 N N . ALA A 1 272 ? 67.465 7.522 -51.645 1.00 89.44 272 ALA A N 1
ATOM 2268 C CA . ALA A 1 272 ? 66.063 7.271 -51.977 1.00 89.44 272 ALA A CA 1
ATOM 2269 C C . ALA A 1 272 ? 65.490 6.056 -51.224 1.00 89.44 272 ALA A C 1
ATOM 2271 O O . ALA A 1 272 ? 64.389 6.135 -50.686 1.00 89.44 272 ALA A O 1
ATOM 2272 N N . LYS A 1 273 ? 66.253 4.956 -51.109 1.00 92.69 273 LYS A N 1
ATOM 2273 C CA . LYS A 1 273 ? 65.838 3.773 -50.331 1.00 92.69 273 LYS A CA 1
ATOM 2274 C C . LYS A 1 273 ? 65.676 4.074 -48.841 1.00 92.69 273 LYS A C 1
ATOM 2276 O O . LYS A 1 273 ? 64.707 3.618 -48.237 1.00 92.69 273 LYS A O 1
ATOM 2281 N N . LEU A 1 274 ? 66.602 4.835 -48.251 1.00 93.06 274 LEU A N 1
ATOM 2282 C CA . LEU A 1 274 ? 66.495 5.246 -46.848 1.00 93.06 274 LEU A CA 1
ATOM 2283 C C . LEU A 1 274 ? 65.253 6.114 -46.623 1.00 93.06 274 LEU A C 1
ATOM 2285 O O . LEU A 1 274 ? 64.467 5.821 -45.725 1.00 93.06 274 LEU A O 1
ATOM 2289 N N . PHE A 1 275 ? 65.020 7.101 -47.488 1.00 93.56 275 PHE A N 1
ATOM 2290 C CA . PHE A 1 275 ? 63.838 7.958 -47.419 1.00 93.56 275 PHE A CA 1
ATOM 2291 C C . PHE A 1 275 ? 62.527 7.162 -47.543 1.00 93.56 275 PHE A C 1
ATOM 2293 O O . PHE A 1 275 ? 61.584 7.400 -46.791 1.00 93.56 275 PHE A O 1
ATOM 2300 N N . GLU A 1 276 ? 62.465 6.175 -48.445 1.00 93.00 276 GLU A N 1
ATOM 2301 C CA . GLU A 1 276 ? 61.310 5.275 -48.575 1.00 93.00 276 GLU A CA 1
ATOM 2302 C C . GLU A 1 276 ? 61.060 4.500 -47.265 1.00 93.00 276 GLU A C 1
ATOM 2304 O O . GLU A 1 276 ? 59.924 4.410 -46.793 1.00 93.00 276 GLU A O 1
ATOM 2309 N N . SER A 1 277 ? 62.129 3.995 -46.634 1.00 93.81 277 SER A N 1
ATOM 2310 C CA . SER A 1 277 ? 62.045 3.265 -45.364 1.00 93.81 277 SER A CA 1
ATOM 2311 C C . SER A 1 277 ? 61.578 4.150 -44.200 1.00 93.81 277 SER A C 1
ATOM 2313 O O . SER A 1 277 ? 60.682 3.756 -43.447 1.00 93.81 277 SER A O 1
ATOM 2315 N N . GLU A 1 278 ? 62.091 5.380 -44.097 1.00 93.31 278 GLU A N 1
ATOM 2316 C CA . GLU A 1 278 ? 61.676 6.357 -43.085 1.00 93.31 278 GLU A CA 1
ATOM 2317 C C . GLU A 1 278 ? 60.231 6.807 -43.292 1.00 93.31 278 GLU A C 1
ATOM 2319 O O . GLU A 1 278 ? 59.472 6.928 -42.330 1.00 93.31 278 GLU A O 1
ATOM 2324 N N . LYS A 1 279 ? 59.807 6.995 -44.545 1.00 94.88 279 LYS A N 1
ATOM 2325 C CA . LYS A 1 279 ? 58.420 7.328 -44.884 1.00 94.88 279 LYS A CA 1
ATOM 2326 C C . LYS A 1 279 ? 57.458 6.239 -44.409 1.00 94.88 279 LYS A C 1
ATOM 2328 O O . LYS A 1 279 ? 56.423 6.560 -43.823 1.00 94.88 279 LYS A O 1
ATOM 2333 N N . ILE A 1 280 ? 57.791 4.964 -44.618 1.00 94.19 280 ILE A N 1
ATOM 2334 C CA . ILE A 1 280 ? 56.982 3.833 -44.134 1.00 94.19 280 ILE A CA 1
ATOM 2335 C C . ILE A 1 280 ? 56.953 3.806 -42.599 1.00 94.19 280 ILE A C 1
ATOM 2337 O O . ILE A 1 280 ? 55.872 3.697 -42.014 1.00 94.19 280 ILE A O 1
ATOM 2341 N N . ALA A 1 281 ? 58.103 3.979 -41.940 1.00 92.50 281 ALA A N 1
ATOM 2342 C CA . ALA A 1 281 ? 58.184 4.041 -40.481 1.00 92.50 281 ALA A CA 1
ATOM 2343 C C . ALA A 1 281 ? 57.350 5.202 -39.903 1.00 92.50 281 ALA A C 1
ATOM 2345 O O . ALA A 1 281 ? 56.599 5.007 -38.946 1.00 92.50 281 ALA A O 1
ATOM 2346 N N . HIS A 1 282 ? 57.402 6.387 -40.519 1.00 94.56 282 HIS A N 1
ATOM 2347 C CA . HIS A 1 282 ? 56.596 7.545 -40.131 1.00 94.56 282 HIS A CA 1
ATOM 2348 C C . HIS A 1 282 ? 55.092 7.302 -40.323 1.00 94.56 282 HIS A C 1
ATOM 2350 O O . HIS A 1 282 ? 54.285 7.672 -39.470 1.00 94.56 282 HIS A O 1
ATOM 2356 N N . MET A 1 283 ? 54.681 6.659 -41.421 1.00 94.88 283 MET A N 1
ATOM 2357 C CA . MET A 1 283 ? 53.272 6.302 -41.622 1.00 94.88 283 MET A CA 1
ATOM 2358 C C . MET A 1 283 ? 52.768 5.351 -40.529 1.00 94.88 283 MET A C 1
ATOM 2360 O O . MET A 1 283 ? 51.670 5.558 -40.004 1.00 94.88 283 MET A O 1
ATOM 2364 N N . LEU A 1 284 ? 53.576 4.358 -40.143 1.00 95.50 284 LEU A N 1
ATOM 2365 C CA . LEU A 1 284 ? 53.233 3.411 -39.083 1.00 95.50 284 LEU A CA 1
ATOM 2366 C C . LEU A 1 284 ? 53.139 4.092 -37.710 1.00 95.50 284 LEU A C 1
ATOM 2368 O O . LEU A 1 284 ? 52.153 3.900 -36.996 1.00 95.50 284 LEU A O 1
ATOM 2372 N N . THR A 1 285 ? 54.117 4.927 -37.342 1.00 94.44 285 THR A N 1
ATOM 2373 C CA . THR A 1 285 ? 54.087 5.664 -36.065 1.00 94.44 285 THR A CA 1
ATOM 2374 C C . THR A 1 285 ? 52.914 6.636 -36.010 1.00 94.44 285 THR A C 1
ATOM 2376 O O . THR A 1 285 ? 52.216 6.688 -34.999 1.00 94.44 285 THR A O 1
ATOM 2379 N N . LYS A 1 286 ? 52.605 7.324 -37.114 1.00 95.25 286 LYS A N 1
ATOM 2380 C CA . LYS A 1 286 ? 51.422 8.185 -37.234 1.00 95.25 286 LYS A CA 1
ATOM 2381 C C . LYS A 1 286 ? 50.118 7.403 -37.071 1.00 95.25 286 LYS A C 1
ATOM 2383 O O . LYS A 1 286 ? 49.195 7.882 -36.413 1.00 95.25 286 LYS A O 1
ATOM 2388 N N . GLN A 1 287 ? 50.016 6.206 -37.651 1.00 95.12 287 GLN A N 1
ATOM 2389 C CA . GLN A 1 287 ? 48.842 5.350 -37.480 1.00 95.12 287 GLN A CA 1
ATOM 2390 C C . GLN A 1 287 ? 48.704 4.868 -36.029 1.00 95.12 287 GLN A C 1
ATOM 2392 O O . GLN A 1 287 ? 47.600 4.890 -35.484 1.00 95.12 287 GLN A O 1
ATOM 2397 N N . ASN A 1 288 ? 49.807 4.480 -35.389 1.00 94.31 288 ASN A N 1
ATOM 2398 C CA . ASN A 1 288 ? 49.813 4.071 -33.986 1.00 94.31 288 ASN A CA 1
ATOM 2399 C C . ASN A 1 288 ? 49.443 5.233 -33.056 1.00 94.31 288 ASN A C 1
ATOM 2401 O O . ASN A 1 288 ? 48.591 5.049 -32.195 1.00 94.31 288 ASN A O 1
ATOM 2405 N N . ALA A 1 289 ? 49.970 6.437 -33.294 1.00 94.25 289 ALA A N 1
ATOM 2406 C CA . ALA A 1 289 ? 49.600 7.642 -32.553 1.00 94.25 289 ALA A CA 1
ATOM 2407 C C . ALA A 1 289 ? 48.099 7.965 -32.677 1.00 94.25 289 ALA A C 1
ATOM 2409 O O . ALA A 1 289 ? 47.448 8.319 -31.701 1.00 94.25 289 ALA A O 1
ATOM 2410 N N . LYS A 1 290 ? 47.499 7.782 -33.862 1.00 96.12 290 LYS A N 1
ATOM 2411 C CA . LYS A 1 290 ? 46.040 7.920 -34.018 1.00 96.12 290 LYS A CA 1
ATOM 2412 C C . LYS A 1 290 ? 45.269 6.893 -33.186 1.00 96.12 290 LYS A C 1
ATOM 2414 O O . LYS A 1 290 ? 44.270 7.243 -32.565 1.00 96.12 290 LYS A O 1
ATOM 2419 N N . LYS A 1 291 ? 45.719 5.633 -33.166 1.00 95.38 291 LYS A N 1
ATOM 2420 C CA . LYS A 1 291 ? 45.089 4.575 -32.360 1.00 95.38 291 LYS A CA 1
ATOM 2421 C C . LYS A 1 291 ? 45.191 4.869 -30.862 1.00 95.38 291 LYS A C 1
ATOM 2423 O O . LYS A 1 291 ? 44.204 4.687 -30.157 1.00 95.38 291 LYS A O 1
ATOM 2428 N N . THR A 1 292 ? 46.343 5.340 -30.383 1.00 94.62 292 THR A N 1
ATOM 2429 C CA . THR A 1 292 ? 46.529 5.680 -28.965 1.00 94.62 292 THR A CA 1
ATOM 2430 C C . THR A 1 292 ? 45.690 6.885 -28.555 1.00 94.62 292 THR A C 1
ATOM 2432 O O . THR A 1 292 ? 45.085 6.838 -27.491 1.00 94.62 292 THR A O 1
ATOM 2435 N N . VAL A 1 293 ? 45.557 7.911 -29.404 1.00 96.44 293 VAL A N 1
ATOM 2436 C CA . VAL A 1 293 ? 44.666 9.058 -29.141 1.00 96.44 293 VAL A CA 1
ATOM 2437 C C . VAL A 1 293 ? 43.205 8.619 -29.023 1.00 96.44 293 VAL A C 1
ATOM 2439 O O . VAL A 1 293 ? 42.528 9.012 -28.080 1.00 96.44 293 VAL A O 1
ATOM 2442 N N . LEU A 1 294 ? 42.720 7.760 -29.926 1.00 95.81 294 LEU A N 1
ATOM 2443 C CA . LEU A 1 294 ? 41.352 7.231 -29.837 1.00 95.81 294 LEU A CA 1
ATOM 2444 C C . LEU A 1 294 ? 41.140 6.386 -28.573 1.00 95.81 294 LEU A C 1
ATOM 2446 O O . LEU A 1 294 ? 40.084 6.460 -27.946 1.00 95.81 294 LEU A O 1
ATOM 2450 N N . ALA A 1 295 ? 42.138 5.586 -28.187 1.00 95.00 295 ALA A N 1
ATOM 2451 C CA . ALA A 1 295 ? 42.089 4.820 -26.947 1.00 95.00 295 ALA A CA 1
ATOM 2452 C C . ALA A 1 295 ? 42.052 5.742 -25.717 1.00 95.00 295 ALA A C 1
ATOM 2454 O O . ALA A 1 295 ? 41.228 5.518 -24.835 1.00 95.00 295 ALA A O 1
ATOM 2455 N N . MET A 1 296 ? 42.873 6.796 -25.702 1.00 95.81 296 MET A N 1
ATOM 2456 C CA . MET A 1 296 ? 42.924 7.803 -24.639 1.00 95.81 296 MET A CA 1
ATOM 2457 C C . MET A 1 296 ? 41.576 8.516 -24.476 1.00 95.81 296 MET A C 1
ATOM 2459 O O . MET A 1 296 ? 41.023 8.528 -23.381 1.00 95.81 296 MET A O 1
ATOM 2463 N N . GLN A 1 297 ? 40.987 8.999 -25.574 1.00 96.31 297 GLN A N 1
ATOM 2464 C CA . GLN A 1 297 ? 39.665 9.640 -25.560 1.00 96.31 297 GLN A CA 1
ATOM 2465 C C . GLN A 1 297 ? 38.576 8.699 -25.030 1.00 96.31 297 GLN A C 1
ATOM 2467 O O . GLN A 1 297 ? 37.717 9.099 -24.247 1.00 96.31 297 GLN A O 1
ATOM 2472 N N . LYS A 1 298 ? 38.620 7.417 -25.417 1.00 95.31 298 LYS A N 1
ATOM 2473 C CA . LYS A 1 298 ? 37.690 6.408 -24.897 1.00 95.31 298 LYS A CA 1
ATOM 2474 C C . LYS A 1 298 ? 37.876 6.189 -23.394 1.00 95.31 298 LYS A C 1
ATOM 2476 O O . LYS A 1 298 ? 36.891 6.015 -22.681 1.00 95.31 298 LYS A O 1
ATOM 2481 N N . THR A 1 299 ? 39.116 6.159 -22.906 1.00 94.44 299 THR A N 1
ATOM 2482 C CA . THR A 1 299 ? 39.392 6.004 -21.472 1.00 94.44 299 THR A CA 1
ATOM 2483 C C . THR A 1 299 ? 39.004 7.235 -20.662 1.00 94.44 299 THR A C 1
ATOM 2485 O O . THR A 1 299 ? 38.454 7.060 -19.582 1.00 94.44 299 THR A O 1
ATOM 2488 N N . GLU A 1 300 ? 39.209 8.444 -21.188 1.00 96.19 300 GLU A N 1
ATOM 2489 C CA . GLU A 1 300 ? 38.768 9.699 -20.564 1.00 96.19 300 GLU A CA 1
ATOM 2490 C C . GLU A 1 300 ? 37.244 9.734 -20.438 1.00 96.19 300 GLU A C 1
ATOM 2492 O O . GLU A 1 300 ? 36.723 9.876 -19.338 1.00 96.19 300 GLU A O 1
ATOM 2497 N N . MET A 1 301 ? 36.519 9.439 -21.521 1.00 96.25 301 MET A N 1
ATOM 2498 C CA . MET A 1 301 ? 35.057 9.352 -21.476 1.00 96.25 301 MET A CA 1
ATOM 2499 C C . MET A 1 301 ? 34.567 8.304 -20.462 1.00 96.25 301 MET A C 1
ATOM 2501 O O . MET A 1 301 ? 33.593 8.528 -19.744 1.00 96.25 301 MET A O 1
ATOM 2505 N N . ASN A 1 302 ? 35.229 7.146 -20.381 1.00 95.25 302 ASN A N 1
ATOM 2506 C CA . ASN A 1 302 ? 34.885 6.133 -19.384 1.00 95.25 302 ASN A CA 1
ATOM 2507 C C . ASN A 1 302 ? 35.164 6.612 -17.953 1.00 95.25 302 ASN A C 1
ATOM 2509 O O . ASN A 1 302 ? 34.385 6.294 -17.056 1.00 95.25 302 ASN A O 1
ATOM 2513 N N . LEU A 1 303 ? 36.254 7.350 -17.736 1.00 96.00 303 LEU A N 1
ATOM 2514 C CA . LEU A 1 303 ? 36.585 7.937 -16.441 1.00 96.00 303 LEU A CA 1
ATOM 2515 C C . LEU A 1 303 ? 35.514 8.944 -16.015 1.00 96.00 303 LEU A C 1
ATOM 2517 O O . LEU A 1 303 ? 35.039 8.862 -14.883 1.00 96.00 303 LEU A O 1
ATOM 2521 N N . ASP A 1 304 ? 35.071 9.814 -16.922 1.00 96.50 304 ASP A N 1
ATOM 2522 C CA . ASP A 1 304 ? 34.009 10.791 -16.655 1.00 96.50 304 ASP A CA 1
ATOM 2523 C C . ASP A 1 304 ? 32.702 10.089 -16.262 1.00 96.50 304 ASP A C 1
ATOM 2525 O O . ASP A 1 304 ? 32.101 10.395 -15.231 1.00 96.50 304 ASP A O 1
ATOM 2529 N N . ILE A 1 305 ? 32.304 9.057 -17.018 1.00 96.19 305 ILE A N 1
ATOM 2530 C CA . ILE A 1 305 ? 31.110 8.252 -16.713 1.00 96.19 305 ILE A CA 1
ATOM 2531 C C . ILE A 1 305 ? 31.229 7.576 -15.341 1.00 96.19 305 ILE A C 1
ATOM 2533 O O . ILE A 1 305 ? 30.253 7.522 -14.589 1.00 96.19 305 ILE A O 1
ATOM 2537 N N . MET A 1 306 ? 32.397 7.019 -15.011 1.00 93.94 306 MET A N 1
ATOM 2538 C CA . MET A 1 306 ? 32.611 6.364 -13.720 1.00 93.94 306 MET A CA 1
ATOM 2539 C C . MET A 1 306 ? 32.610 7.361 -12.561 1.00 93.94 306 MET A C 1
ATOM 2541 O O . MET A 1 306 ? 32.079 7.038 -11.500 1.00 93.94 306 MET A O 1
ATOM 2545 N N . THR A 1 307 ? 33.141 8.564 -12.771 1.00 96.69 307 THR A N 1
ATOM 2546 C CA . THR A 1 307 ? 33.168 9.636 -11.769 1.00 96.69 307 THR A CA 1
ATOM 2547 C C . THR A 1 307 ? 31.753 10.125 -11.465 1.00 96.69 307 THR A C 1
ATOM 2549 O O . THR A 1 307 ? 31.343 10.120 -10.308 1.00 96.69 307 THR A O 1
ATOM 2552 N N . GLU A 1 308 ? 30.944 10.396 -12.492 1.00 96.06 308 GLU A N 1
ATOM 2553 C CA . GLU A 1 308 ? 29.530 10.766 -12.326 1.00 96.06 308 GLU A CA 1
ATOM 2554 C C . GLU A 1 308 ? 28.720 9.673 -11.608 1.00 96.06 308 GLU A C 1
ATOM 2556 O O . GLU A 1 308 ? 27.911 9.944 -10.714 1.00 96.06 308 GLU A O 1
ATOM 2561 N N . ARG A 1 309 ? 28.959 8.398 -11.949 1.00 95.25 309 ARG A N 1
ATOM 2562 C CA . ARG A 1 309 ? 28.325 7.262 -11.256 1.00 95.25 309 ARG A CA 1
ATOM 2563 C C . ARG A 1 309 ? 28.745 7.178 -9.793 1.00 95.25 309 ARG A C 1
ATOM 2565 O O . ARG A 1 309 ? 27.900 6.907 -8.939 1.00 95.25 309 ARG A O 1
ATOM 2572 N N . PHE A 1 310 ? 30.026 7.386 -9.506 1.00 96.56 310 PHE A N 1
ATOM 2573 C CA . PHE A 1 310 ? 30.544 7.399 -8.145 1.00 96.56 310 PHE A CA 1
ATOM 2574 C C . PHE A 1 310 ? 29.909 8.526 -7.327 1.00 96.56 310 PHE A C 1
ATOM 2576 O O . PHE A 1 310 ? 29.410 8.268 -6.233 1.00 96.56 310 PHE A O 1
ATOM 2583 N N . ASP A 1 311 ? 29.822 9.734 -7.878 1.00 97.00 311 ASP A N 1
ATOM 2584 C CA . ASP A 1 311 ? 29.210 10.880 -7.205 1.00 97.00 311 ASP A CA 1
ATOM 2585 C C . ASP A 1 311 ? 27.718 10.665 -6.933 1.00 97.00 311 ASP A C 1
ATOM 2587 O O . ASP A 1 311 ? 27.214 11.015 -5.861 1.00 97.00 311 ASP A O 1
ATOM 2591 N N . ALA A 1 312 ? 26.994 10.046 -7.869 1.00 95.38 312 ALA A N 1
ATOM 2592 C CA . ALA A 1 312 ? 25.603 9.657 -7.658 1.00 95.38 312 ALA A CA 1
ATOM 2593 C C . ALA A 1 312 ? 25.462 8.629 -6.520 1.00 95.38 312 ALA A C 1
ATOM 2595 O O . ALA A 1 312 ? 24.588 8.775 -5.659 1.00 95.38 312 ALA A O 1
ATOM 2596 N N . LEU A 1 313 ? 26.332 7.614 -6.480 1.00 96.19 313 LEU A N 1
ATOM 2597 C CA . LEU A 1 313 ? 26.352 6.613 -5.410 1.00 96.19 313 LEU A CA 1
ATOM 2598 C C . LEU A 1 313 ? 26.729 7.223 -4.059 1.00 96.19 313 LEU A C 1
ATOM 2600 O O . LEU A 1 313 ? 26.105 6.896 -3.050 1.00 96.19 313 LEU A O 1
ATOM 2604 N N . ASP A 1 314 ? 27.697 8.134 -4.016 1.00 96.44 314 ASP A N 1
ATOM 2605 C CA . ASP A 1 314 ? 28.099 8.795 -2.778 1.00 96.44 314 ASP A CA 1
ATOM 2606 C C . ASP A 1 314 ? 26.996 9.727 -2.252 1.00 96.44 314 ASP A C 1
ATOM 2608 O O . ASP A 1 314 ? 26.722 9.742 -1.050 1.00 96.44 314 ASP A O 1
ATOM 2612 N N . LYS A 1 315 ? 26.273 10.425 -3.139 1.00 96.44 315 LYS A N 1
ATOM 2613 C CA . LYS A 1 315 ? 25.061 11.182 -2.777 1.00 96.44 315 LYS A CA 1
ATOM 2614 C C . LYS A 1 315 ? 23.975 10.271 -2.205 1.00 96.44 315 LYS A C 1
ATOM 2616 O O . LYS A 1 315 ? 23.400 10.606 -1.171 1.00 96.44 315 LYS A O 1
ATOM 2621 N N . MET A 1 316 ? 23.717 9.116 -2.825 1.00 95.00 316 MET A N 1
ATOM 2622 C CA . MET A 1 316 ? 22.761 8.133 -2.298 1.00 95.00 316 MET A CA 1
ATOM 2623 C C . MET A 1 316 ? 23.197 7.595 -0.932 1.00 95.00 316 MET A C 1
ATOM 2625 O O . MET A 1 316 ? 22.385 7.549 -0.010 1.00 95.00 316 MET A O 1
ATOM 2629 N N . ARG A 1 317 ? 24.482 7.263 -0.764 1.00 96.94 317 ARG A N 1
ATOM 2630 C CA . ARG A 1 317 ? 25.060 6.809 0.509 1.00 96.94 317 ARG A CA 1
ATOM 2631 C C . ARG A 1 317 ? 24.890 7.856 1.610 1.00 96.94 317 ARG A C 1
ATOM 2633 O O . ARG A 1 317 ? 24.415 7.527 2.694 1.00 96.94 317 ARG A O 1
ATOM 2640 N N . LYS A 1 318 ? 25.238 9.116 1.329 1.00 96.31 318 LYS A N 1
ATOM 2641 C CA . LYS A 1 318 ? 25.060 10.247 2.256 1.00 96.31 318 LYS A CA 1
ATOM 2642 C C . LYS A 1 318 ? 23.585 10.476 2.593 1.00 96.31 318 LYS A C 1
ATOM 2644 O O . LYS A 1 318 ? 23.248 10.681 3.756 1.00 96.31 318 LYS A O 1
ATOM 2649 N N . GLY A 1 319 ? 22.703 10.390 1.596 1.00 95.25 319 GLY A N 1
ATOM 2650 C CA . GLY A 1 319 ? 21.256 10.490 1.784 1.00 95.25 319 GLY A CA 1
ATOM 2651 C C . GLY A 1 319 ? 20.710 9.394 2.700 1.00 95.25 319 GLY A C 1
ATOM 2652 O O . GLY A 1 319 ? 19.959 9.692 3.626 1.00 95.25 319 GLY A O 1
ATOM 2653 N N . LEU A 1 320 ? 21.139 8.147 2.492 1.00 95.38 320 LEU A N 1
ATOM 2654 C CA . LEU A 1 320 ? 20.741 7.012 3.321 1.00 95.38 320 LEU A CA 1
ATOM 2655 C C . LEU A 1 320 ? 21.255 7.147 4.759 1.00 95.38 320 LEU A C 1
ATOM 2657 O O . LEU A 1 320 ? 20.496 6.909 5.693 1.00 95.38 320 LEU A O 1
ATOM 2661 N N . ALA A 1 321 ? 22.504 7.585 4.946 1.00 95.44 321 ALA A N 1
ATOM 2662 C CA . ALA A 1 321 ? 23.063 7.837 6.273 1.00 95.44 321 ALA A CA 1
ATOM 2663 C C . ALA A 1 321 ? 22.256 8.900 7.041 1.00 95.44 321 ALA A C 1
ATOM 2665 O O . ALA A 1 321 ? 21.883 8.673 8.189 1.00 95.44 321 ALA A O 1
ATOM 2666 N N . SER A 1 322 ? 21.900 10.012 6.387 1.00 96.62 322 SER A N 1
ATOM 2667 C CA . SER A 1 322 ? 21.068 11.057 7.001 1.00 96.62 322 SER A CA 1
ATOM 2668 C C . SER A 1 322 ? 19.653 10.567 7.330 1.00 96.62 322 SER A C 1
ATOM 2670 O O . SER A 1 322 ? 19.108 10.911 8.376 1.00 96.62 322 SER A O 1
ATOM 2672 N N . GLN A 1 323 ? 19.040 9.756 6.462 1.00 96.50 323 GLN A N 1
ATOM 2673 C CA . GLN A 1 323 ? 17.727 9.165 6.743 1.00 96.50 323 GLN A CA 1
ATOM 2674 C C . GLN A 1 323 ? 17.783 8.190 7.918 1.00 96.50 323 GLN A C 1
ATOM 2676 O O . GLN A 1 323 ? 16.905 8.223 8.776 1.00 96.50 323 GLN A O 1
ATOM 2681 N N . PHE A 1 324 ? 18.819 7.355 7.979 1.00 93.94 324 PHE A N 1
ATOM 2682 C CA . PHE A 1 324 ? 19.027 6.430 9.085 1.00 93.94 324 PHE A CA 1
ATOM 2683 C C . PHE A 1 324 ? 19.197 7.173 10.414 1.00 93.94 324 PHE A C 1
ATOM 2685 O O . PHE A 1 324 ? 18.562 6.809 11.398 1.00 93.94 324 PHE A O 1
ATOM 2692 N N . GLU A 1 325 ? 19.985 8.249 10.434 1.00 95.94 325 GLU A N 1
ATOM 2693 C CA . GLU A 1 325 ? 20.175 9.084 11.624 1.00 95.94 325 GLU A CA 1
ATOM 2694 C C . GLU A 1 325 ? 18.859 9.720 12.097 1.00 95.94 325 GLU A C 1
ATOM 2696 O O . GLU A 1 325 ? 18.542 9.669 13.284 1.00 95.94 325 GLU A O 1
ATOM 2701 N N . LYS A 1 326 ? 18.036 10.230 11.170 1.00 95.44 326 LYS A N 1
ATOM 2702 C CA . LYS A 1 326 ? 16.694 10.748 11.492 1.00 95.44 326 LYS A CA 1
ATOM 2703 C C . LYS A 1 326 ? 15.789 9.672 12.086 1.00 95.44 326 LYS A C 1
ATOM 2705 O O . LYS A 1 326 ? 15.202 9.891 13.138 1.00 95.44 326 LYS A O 1
ATOM 2710 N N . LEU A 1 327 ? 15.719 8.499 11.452 1.00 94.75 327 LEU A N 1
ATOM 2711 C CA . LEU A 1 327 ? 14.919 7.379 11.953 1.00 94.75 327 LEU A CA 1
ATOM 2712 C C . LEU A 1 327 ? 15.387 6.921 13.337 1.00 94.75 327 LEU A C 1
ATOM 2714 O O . LEU A 1 327 ? 14.561 6.611 14.192 1.00 94.75 327 LEU A O 1
ATOM 2718 N N . LEU A 1 328 ? 16.699 6.898 13.574 1.00 94.81 328 LEU A N 1
ATOM 2719 C CA . LEU A 1 328 ? 17.260 6.546 14.873 1.00 94.81 328 LEU A CA 1
ATOM 2720 C C . LEU A 1 328 ? 16.840 7.555 15.950 1.00 94.81 328 LEU A C 1
ATOM 2722 O O . LEU A 1 328 ? 16.395 7.141 17.020 1.00 94.81 328 LEU A O 1
ATOM 2726 N N . MET A 1 329 ? 16.917 8.856 15.652 1.00 95.19 329 MET A N 1
ATOM 2727 C CA . MET A 1 329 ? 16.464 9.918 16.558 1.00 95.19 329 MET A CA 1
ATOM 2728 C C . MET A 1 329 ? 14.960 9.829 16.837 1.00 95.19 329 MET A C 1
ATOM 2730 O O . MET A 1 329 ? 14.555 9.902 17.995 1.00 95.19 329 MET A O 1
ATOM 2734 N N . ASP A 1 330 ? 14.136 9.590 15.815 1.00 93.56 330 ASP A N 1
ATOM 2735 C CA . ASP A 1 330 ? 12.685 9.433 15.971 1.00 93.56 330 ASP A CA 1
ATOM 2736 C C . ASP A 1 330 ? 12.339 8.225 16.853 1.00 93.56 330 ASP A C 1
ATOM 2738 O O . ASP A 1 330 ? 11.488 8.308 17.744 1.00 93.56 330 ASP A O 1
ATOM 2742 N N . VAL A 1 331 ? 13.014 7.090 16.639 1.00 95.19 331 VAL A N 1
ATOM 2743 C CA . VAL A 1 331 ? 12.842 5.888 17.465 1.00 95.19 331 VAL A CA 1
ATOM 2744 C C . VAL A 1 331 ? 13.278 6.162 18.899 1.00 95.19 331 VAL A C 1
ATOM 2746 O O . VAL A 1 331 ? 12.539 5.820 19.821 1.00 95.19 331 VAL A O 1
ATOM 2749 N N . GLN A 1 332 ? 14.430 6.803 19.104 1.00 93.38 332 GLN A N 1
ATOM 2750 C CA . GLN A 1 332 ? 14.929 7.164 20.430 1.00 93.38 332 GLN A CA 1
ATOM 2751 C C . GLN A 1 332 ? 13.986 8.136 21.152 1.00 93.38 332 GLN A C 1
ATOM 2753 O O . GLN A 1 332 ? 13.720 7.970 22.341 1.00 93.38 332 GLN A O 1
ATOM 2758 N N . GLN A 1 333 ? 13.424 9.118 20.446 1.00 93.81 333 GLN A N 1
ATOM 2759 C CA . GLN A 1 333 ? 12.454 10.051 21.011 1.00 93.81 333 GLN A CA 1
ATOM 2760 C C . GLN A 1 333 ? 11.155 9.332 21.392 1.00 93.81 333 GLN A C 1
ATOM 2762 O O . GLN A 1 333 ? 10.644 9.522 22.495 1.00 93.81 333 GLN A O 1
ATOM 2767 N N . ARG A 1 334 ? 10.628 8.465 20.518 1.00 90.50 334 ARG A N 1
ATOM 2768 C CA . ARG A 1 334 ? 9.405 7.689 20.785 1.00 90.50 334 ARG A CA 1
ATOM 2769 C C . ARG A 1 334 ? 9.579 6.730 21.959 1.00 90.50 334 ARG A C 1
ATOM 2771 O O . ARG A 1 334 ? 8.701 6.660 22.821 1.00 90.50 334 ARG A O 1
ATOM 2778 N N . THR A 1 335 ? 10.687 5.994 22.012 1.00 90.81 335 THR A N 1
ATOM 2779 C CA . THR A 1 335 ? 10.981 5.090 23.133 1.00 90.81 335 THR A CA 1
ATOM 2780 C C . THR A 1 335 ? 11.240 5.869 24.416 1.00 90.81 335 THR A C 1
ATOM 2782 O O . THR A 1 335 ? 10.697 5.491 25.450 1.00 90.81 335 THR A O 1
ATOM 2785 N N . GLY A 1 336 ? 11.947 7.000 24.347 1.00 92.38 336 GLY A N 1
ATOM 2786 C CA . GLY A 1 336 ? 12.165 7.905 25.476 1.00 92.38 336 GLY A CA 1
ATOM 2787 C C . GLY A 1 336 ? 10.864 8.474 26.049 1.00 92.38 336 GLY A C 1
ATOM 2788 O O . GLY A 1 336 ? 10.656 8.436 27.258 1.00 92.38 336 GLY A O 1
ATOM 2789 N N . LEU A 1 337 ? 9.934 8.923 25.198 1.00 92.75 337 LEU A N 1
ATOM 2790 C CA . LEU A 1 337 ? 8.612 9.392 25.631 1.00 92.75 337 LEU A CA 1
ATOM 2791 C C . LEU A 1 337 ? 7.776 8.268 26.259 1.00 92.75 337 LEU A C 1
ATOM 2793 O O . LEU A 1 337 ? 7.116 8.491 27.275 1.00 92.75 337 LEU A O 1
ATOM 2797 N N . ARG A 1 338 ? 7.812 7.053 25.690 1.00 89.31 338 ARG A N 1
ATOM 2798 C CA . ARG A 1 338 ? 7.142 5.877 26.272 1.00 89.31 338 ARG A CA 1
ATOM 2799 C C . ARG A 1 338 ? 7.737 5.509 27.632 1.00 89.31 338 ARG A C 1
ATOM 2801 O O . ARG A 1 338 ? 6.970 5.266 28.560 1.00 89.31 338 ARG A O 1
ATOM 2808 N N . ALA A 1 339 ? 9.063 5.511 27.760 1.00 89.75 339 ALA A N 1
ATOM 2809 C CA . ALA A 1 339 ? 9.755 5.259 29.021 1.00 89.75 339 ALA A CA 1
ATOM 2810 C C . ALA A 1 339 ? 9.364 6.300 30.078 1.00 89.75 339 ALA A C 1
ATOM 2812 O O . ALA A 1 339 ? 8.891 5.926 31.146 1.00 89.75 339 ALA A O 1
ATOM 2813 N N . LEU A 1 340 ? 9.414 7.592 29.736 1.00 94.56 340 LEU A N 1
ATOM 2814 C CA . LEU A 1 340 ? 9.009 8.683 30.627 1.00 94.56 340 LEU A CA 1
ATOM 2815 C C . LEU A 1 340 ? 7.540 8.560 31.070 1.00 94.56 340 LEU A C 1
ATOM 2817 O O . LEU A 1 340 ? 7.200 8.829 32.222 1.00 94.56 340 LEU A O 1
ATOM 2821 N N . LEU A 1 341 ? 6.643 8.164 30.163 1.00 91.25 341 LEU A N 1
ATOM 2822 C CA . LEU A 1 341 ? 5.233 7.951 30.490 1.00 91.25 341 LEU A CA 1
ATOM 2823 C C . LEU A 1 341 ? 5.055 6.790 31.474 1.00 91.25 341 LEU A C 1
ATOM 2825 O O . LEU A 1 341 ? 4.271 6.910 32.417 1.00 91.25 341 LEU A O 1
ATOM 2829 N N . VAL A 1 342 ? 5.760 5.678 31.257 1.00 90.62 342 VAL A N 1
ATOM 2830 C CA . VAL A 1 342 ? 5.738 4.522 32.161 1.00 90.62 342 VAL A CA 1
ATOM 2831 C C . VAL A 1 342 ? 6.324 4.897 33.519 1.00 90.62 342 VAL A C 1
ATOM 2833 O O . VAL A 1 342 ? 5.697 4.597 34.527 1.00 90.62 342 VAL A O 1
ATOM 2836 N N . GLU A 1 343 ? 7.440 5.625 33.563 1.00 92.75 343 GLU A N 1
ATOM 2837 C CA . GLU A 1 343 ? 8.032 6.130 34.807 1.00 92.75 343 GLU A CA 1
ATOM 2838 C C . GLU A 1 343 ? 7.065 7.030 35.579 1.00 92.75 343 GLU A C 1
ATOM 2840 O O . GLU A 1 343 ? 6.879 6.849 36.780 1.00 92.75 343 GLU A O 1
ATOM 2845 N N . ARG A 1 344 ? 6.387 7.969 34.904 1.00 93.31 344 ARG A N 1
ATOM 2846 C CA . ARG A 1 344 ? 5.380 8.829 35.549 1.00 93.31 344 ARG A CA 1
ATOM 2847 C C . ARG A 1 344 ? 4.189 8.034 36.072 1.00 93.31 344 ARG A C 1
ATOM 2849 O O . ARG A 1 344 ? 3.723 8.311 37.173 1.00 93.31 344 ARG A O 1
ATOM 2856 N N . LYS A 1 345 ? 3.693 7.059 35.302 1.00 91.00 345 LYS A N 1
ATOM 2857 C CA . LYS A 1 345 ? 2.613 6.167 35.749 1.00 91.00 345 LYS A CA 1
ATOM 2858 C C . LYS A 1 345 ? 3.043 5.344 36.956 1.00 91.00 345 LYS A C 1
ATOM 2860 O O . LYS A 1 345 ? 2.269 5.230 37.897 1.00 91.00 345 LYS A O 1
ATOM 2865 N N . LEU A 1 346 ? 4.261 4.808 36.936 1.00 91.88 346 LEU A N 1
ATOM 2866 C CA . LEU A 1 346 ? 4.826 4.041 38.038 1.00 91.88 346 LEU A CA 1
ATOM 2867 C C . LEU A 1 346 ? 4.927 4.918 39.281 1.00 91.88 346 LEU A C 1
ATOM 2869 O O . LEU A 1 346 ? 4.356 4.560 40.299 1.00 91.88 346 LEU A O 1
ATOM 2873 N N . LYS A 1 347 ? 5.525 6.108 39.166 1.00 93.81 347 LYS A N 1
ATOM 2874 C CA . LYS A 1 347 ? 5.620 7.071 40.267 1.00 93.81 347 LYS A CA 1
ATOM 2875 C C . LYS A 1 347 ? 4.249 7.410 40.857 1.00 93.81 347 LYS A C 1
ATOM 2877 O O . LYS A 1 347 ? 4.081 7.348 42.066 1.00 93.81 347 LYS A O 1
ATOM 2882 N N . HIS A 1 348 ? 3.260 7.702 40.012 1.00 92.69 348 HIS A N 1
ATOM 2883 C CA . HIS A 1 348 ? 1.902 7.992 40.472 1.00 92.69 348 HIS A CA 1
ATOM 2884 C C . HIS A 1 348 ? 1.248 6.799 41.186 1.00 92.69 348 HIS A C 1
ATOM 2886 O O . HIS A 1 348 ? 0.587 6.979 42.205 1.00 92.69 348 HIS A O 1
ATOM 2892 N N . LEU A 1 349 ? 1.426 5.578 40.669 1.00 90.69 349 LEU A N 1
ATOM 2893 C CA . LEU A 1 349 ? 0.916 4.366 41.313 1.00 90.69 349 LEU A CA 1
ATOM 2894 C C . LEU A 1 349 ? 1.624 4.087 42.645 1.00 90.69 349 LEU A C 1
ATOM 2896 O O . LEU A 1 349 ? 0.956 3.668 43.585 1.00 90.69 349 LEU A O 1
ATOM 2900 N N . THR A 1 350 ? 2.928 4.354 42.746 1.00 93.44 350 THR A N 1
ATOM 2901 C CA . THR A 1 350 ? 3.686 4.256 44.000 1.00 93.44 350 THR A CA 1
ATOM 2902 C C . THR A 1 350 ? 3.177 5.263 45.029 1.00 93.44 350 THR A C 1
ATOM 2904 O O . THR A 1 350 ? 2.834 4.867 46.134 1.00 93.44 350 THR A O 1
ATOM 2907 N N . GLU A 1 351 ? 3.022 6.536 44.655 1.00 94.56 351 GLU A N 1
ATOM 2908 C CA . GLU A 1 351 ? 2.465 7.574 45.539 1.00 94.56 351 GLU A CA 1
ATOM 2909 C C . GLU A 1 351 ? 1.039 7.222 46.001 1.00 94.56 351 GLU A C 1
ATOM 2911 O O . GLU A 1 351 ? 0.682 7.397 47.167 1.00 94.56 351 GLU A O 1
ATOM 2916 N N . ALA A 1 352 ? 0.207 6.694 45.097 1.00 93.44 352 ALA A N 1
ATOM 2917 C CA . ALA A 1 352 ? -1.140 6.246 45.434 1.00 93.44 352 ALA A CA 1
ATOM 2918 C C . ALA A 1 352 ? -1.130 5.041 46.388 1.00 93.44 352 ALA A C 1
ATOM 2920 O O . ALA A 1 352 ? -1.968 4.981 47.289 1.00 93.44 352 ALA A O 1
ATOM 2921 N N . LEU A 1 353 ? -0.201 4.096 46.205 1.00 90.31 353 LEU A N 1
ATOM 2922 C CA . LEU A 1 353 ? -0.015 2.955 47.099 1.00 90.31 353 LEU A CA 1
ATOM 2923 C C . LEU A 1 353 ? 0.403 3.428 48.496 1.00 90.31 353 LEU A C 1
ATOM 2925 O O . LEU A 1 353 ? -0.282 3.102 49.462 1.00 90.31 353 LEU A O 1
ATOM 2929 N N . GLU A 1 354 ? 1.436 4.267 48.591 1.00 93.31 354 GLU A N 1
ATOM 2930 C CA . GLU A 1 354 ? 1.923 4.845 49.851 1.00 93.31 354 GLU A CA 1
ATOM 2931 C C . GLU A 1 354 ? 0.807 5.600 50.593 1.00 93.31 354 GLU A C 1
ATOM 2933 O O . GLU A 1 354 ? 0.613 5.427 51.797 1.00 93.31 354 GLU A O 1
ATOM 2938 N N . ALA A 1 355 ? -0.001 6.391 49.876 1.00 93.19 355 ALA A N 1
ATOM 2939 C CA . ALA A 1 355 ? -1.141 7.095 50.461 1.00 93.19 355 ALA A CA 1
ATOM 2940 C C . ALA A 1 355 ? -2.226 6.138 50.988 1.00 93.19 355 ALA A C 1
ATOM 2942 O O . ALA A 1 355 ? -2.837 6.404 52.027 1.00 93.19 355 ALA A O 1
ATOM 2943 N N . ARG A 1 356 ? -2.489 5.025 50.291 1.00 89.75 356 ARG A N 1
ATOM 2944 C CA . ARG A 1 356 ? -3.447 4.004 50.745 1.00 89.75 356 ARG A CA 1
ATOM 2945 C C . ARG A 1 356 ? -2.920 3.225 51.943 1.00 89.75 356 ARG A C 1
ATOM 2947 O O . ARG A 1 356 ? -3.682 3.007 52.880 1.00 89.75 356 ARG A O 1
ATOM 2954 N N . GLU A 1 357 ? -1.642 2.868 51.961 1.00 88.12 357 GLU A N 1
ATOM 2955 C CA . GLU A 1 357 ? -0.993 2.236 53.114 1.00 88.12 357 GLU A CA 1
ATOM 2956 C C . GLU A 1 357 ? -1.017 3.154 54.347 1.00 88.12 357 GLU A C 1
ATOM 2958 O O . GLU A 1 357 ? -1.362 2.713 55.447 1.00 88.12 357 GLU A O 1
ATOM 2963 N N . ALA A 1 358 ? -0.769 4.456 54.166 1.00 90.62 358 ALA A N 1
ATOM 2964 C CA . ALA A 1 358 ? -0.910 5.456 55.224 1.00 90.62 358 ALA A CA 1
ATOM 2965 C C . ALA A 1 358 ? -2.357 5.557 55.757 1.00 90.62 358 ALA A C 1
ATOM 2967 O O . ALA A 1 358 ? -2.578 5.639 56.964 1.00 90.62 358 ALA A O 1
ATOM 2968 N N . GLN A 1 359 ? -3.368 5.507 54.882 1.00 90.56 359 GLN A N 1
ATOM 2969 C CA . GLN A 1 359 ? -4.777 5.482 55.303 1.00 90.56 359 GLN A CA 1
ATOM 2970 C C . GLN A 1 359 ? -5.129 4.206 56.077 1.00 90.56 359 GLN A C 1
ATOM 2972 O O . GLN A 1 359 ? -5.825 4.274 57.090 1.00 90.56 359 GLN A O 1
ATOM 2977 N N . ILE A 1 360 ? -4.650 3.042 55.625 1.00 85.56 360 ILE A N 1
ATOM 2978 C CA . ILE A 1 360 ? -4.884 1.761 56.304 1.00 85.56 360 ILE A CA 1
ATOM 2979 C C . ILE A 1 360 ? -4.253 1.786 57.697 1.00 85.56 360 ILE A C 1
ATOM 2981 O O . ILE A 1 360 ? -4.932 1.488 58.675 1.00 85.56 360 ILE A O 1
ATOM 2985 N N . THR A 1 361 ? -2.989 2.199 57.810 1.00 87.31 361 THR A N 1
ATOM 2986 C CA . THR A 1 361 ? -2.297 2.308 59.106 1.00 87.31 361 THR A CA 1
ATOM 2987 C C . THR A 1 361 ? -3.009 3.268 60.063 1.00 87.31 361 THR A C 1
ATOM 2989 O O . THR A 1 361 ? -3.199 2.927 61.229 1.00 87.31 361 THR A O 1
ATOM 2992 N N . GLN A 1 362 ? -3.500 4.416 59.582 1.00 88.94 362 GLN A N 1
ATOM 2993 C CA . GLN A 1 362 ? -4.324 5.326 60.390 1.00 88.94 362 GLN A CA 1
ATOM 2994 C C . GLN A 1 362 ? -5.632 4.684 60.870 1.00 88.94 362 GLN A C 1
ATOM 2996 O O . GLN A 1 362 ? -5.994 4.851 62.034 1.00 88.94 362 GLN A O 1
ATOM 3001 N N . LEU A 1 363 ? -6.338 3.942 60.011 1.00 87.00 363 LEU A N 1
ATOM 3002 C CA . LEU A 1 363 ? -7.580 3.253 60.380 1.00 87.00 363 LEU A CA 1
ATOM 3003 C C . LEU A 1 363 ? -7.345 2.159 61.426 1.00 87.00 363 LEU A C 1
ATOM 3005 O O . LEU A 1 363 ? -8.144 2.030 62.351 1.00 87.00 363 LEU A O 1
ATOM 3009 N N . VAL A 1 364 ? -6.249 1.404 61.310 1.00 86.12 364 VAL A N 1
ATOM 3010 C CA . VAL A 1 364 ? -5.862 0.388 62.303 1.00 86.12 364 VAL A CA 1
ATOM 3011 C C . VAL A 1 364 ? -5.656 1.031 63.675 1.00 86.12 364 VAL A C 1
ATOM 3013 O O . VAL A 1 364 ? -6.197 0.534 64.663 1.00 86.12 364 VAL A O 1
ATOM 3016 N N . ILE A 1 365 ? -4.955 2.172 63.725 1.00 87.44 365 ILE A N 1
ATOM 3017 C CA . ILE A 1 365 ? -4.740 2.937 64.962 1.00 87.44 365 ILE A CA 1
ATOM 3018 C C . ILE A 1 365 ? -6.067 3.488 65.506 1.00 87.44 365 ILE A C 1
ATOM 3020 O O . ILE A 1 365 ? -6.360 3.320 66.685 1.00 87.44 365 ILE A O 1
ATOM 3024 N N . ALA A 1 366 ? -6.892 4.123 64.666 1.00 88.19 366 ALA A N 1
ATOM 3025 C CA . ALA A 1 366 ? -8.139 4.764 65.094 1.00 88.19 366 ALA A CA 1
ATOM 3026 C C . ALA A 1 366 ? -9.186 3.772 65.630 1.00 88.19 366 ALA A C 1
ATOM 3028 O O . ALA A 1 366 ? -9.959 4.112 66.523 1.00 88.19 366 ALA A O 1
ATOM 3029 N N . LEU A 1 367 ? -9.220 2.553 65.085 1.00 86.69 367 LEU A N 1
ATOM 3030 C CA . LEU A 1 367 ? -10.159 1.502 65.479 1.00 86.69 367 LEU A CA 1
ATOM 3031 C C . LEU A 1 367 ? -9.639 0.621 66.630 1.00 86.69 367 LEU A C 1
ATOM 3033 O O . LEU A 1 367 ? -10.377 -0.252 67.082 1.00 86.69 367 LEU A O 1
ATOM 3037 N N . ASN A 1 368 ? -8.402 0.834 67.110 1.00 84.88 368 ASN A N 1
ATOM 3038 C CA . ASN A 1 368 ? -7.701 -0.066 68.041 1.00 84.88 368 ASN A CA 1
ATOM 3039 C C . ASN A 1 368 ? -7.731 -1.536 67.578 1.00 84.88 368 ASN A C 1
ATOM 3041 O O . ASN A 1 368 ? -7.852 -2.461 68.384 1.00 84.88 368 ASN A O 1
ATOM 3045 N N . SER A 1 369 ? -7.653 -1.751 66.265 1.00 82.56 369 SER A N 1
ATOM 3046 C CA . SER A 1 369 ? -7.646 -3.088 65.672 1.00 82.56 369 SER A CA 1
ATOM 3047 C C . SER A 1 369 ? -6.291 -3.756 65.904 1.00 82.56 369 SER A C 1
ATOM 3049 O O . SER A 1 369 ? -5.258 -3.098 65.786 1.00 82.56 369 SER A O 1
ATOM 3051 N N . ASP A 1 370 ? -6.275 -5.063 66.186 1.00 85.88 370 ASP A N 1
ATOM 3052 C CA . ASP A 1 370 ? -5.028 -5.829 66.314 1.00 85.88 370 ASP A CA 1
ATOM 3053 C C . ASP A 1 370 ? -4.254 -5.824 64.975 1.00 85.88 370 ASP A C 1
ATOM 3055 O O . ASP A 1 370 ? -4.762 -6.356 63.978 1.00 85.88 370 ASP A O 1
ATOM 3059 N N . PRO A 1 371 ? -3.032 -5.255 64.924 1.00 83.44 371 PRO A N 1
ATOM 3060 C CA . PRO A 1 371 ? -2.226 -5.204 63.706 1.00 83.44 371 PRO A CA 1
ATOM 3061 C C . PRO A 1 371 ? -1.941 -6.589 63.111 1.00 83.44 371 PRO A C 1
ATOM 3063 O O . PRO A 1 371 ? -1.897 -6.732 61.889 1.00 83.44 371 PRO A O 1
ATOM 3066 N N . SER A 1 372 ? -1.794 -7.616 63.956 1.00 85.00 372 SER A N 1
ATOM 3067 C CA . SER A 1 372 ? -1.524 -8.990 63.517 1.00 85.00 372 SER A CA 1
ATOM 3068 C C . SER A 1 372 ? -2.724 -9.596 62.783 1.00 85.00 372 SER A C 1
ATOM 3070 O O . SER A 1 372 ? -2.584 -10.190 61.712 1.00 85.00 372 SER A O 1
ATOM 3072 N N . ALA A 1 373 ? -3.933 -9.380 63.309 1.00 84.62 373 ALA A N 1
ATOM 3073 C CA . ALA A 1 373 ? -5.169 -9.843 62.685 1.00 84.62 373 ALA A CA 1
ATOM 3074 C C . ALA A 1 373 ? -5.438 -9.156 61.332 1.00 84.62 373 ALA A C 1
ATOM 3076 O O . ALA A 1 373 ? -5.894 -9.806 60.388 1.00 84.62 373 ALA A O 1
ATOM 3077 N N . VAL A 1 374 ? -5.127 -7.860 61.214 1.00 84.75 374 VAL A N 1
ATOM 3078 C CA . VAL A 1 374 ? -5.273 -7.103 59.958 1.00 84.75 374 VAL A CA 1
ATOM 3079 C C . VAL A 1 374 ? -4.278 -7.584 58.903 1.00 84.75 374 VAL A C 1
ATOM 3081 O O . VAL A 1 374 ? -4.671 -7.786 57.754 1.00 84.75 374 VAL A O 1
ATOM 3084 N N . GLU A 1 375 ? -3.023 -7.836 59.280 1.00 84.81 375 GLU A N 1
ATOM 3085 C CA . GLU A 1 375 ? -2.016 -8.373 58.358 1.00 84.81 375 GLU A CA 1
ATOM 3086 C C . GLU A 1 375 ? -2.373 -9.795 57.893 1.00 84.81 375 GLU A C 1
ATOM 3088 O O . GLU A 1 375 ? -2.279 -10.098 56.704 1.00 84.81 375 GLU A O 1
ATOM 3093 N N . HIS A 1 376 ? -2.896 -10.650 58.780 1.00 87.56 376 HIS A N 1
ATOM 3094 C CA . HIS A 1 376 ? -3.407 -11.969 58.394 1.00 87.56 376 HIS A CA 1
ATOM 3095 C C . HIS A 1 376 ? -4.588 -11.888 57.414 1.00 87.56 376 HIS A C 1
ATOM 3097 O O . HIS A 1 376 ? -4.627 -12.633 56.430 1.00 87.56 376 HIS A O 1
ATOM 3103 N N . ALA A 1 377 ? -5.538 -10.974 57.639 1.00 86.12 377 ALA A N 1
ATOM 3104 C CA . ALA A 1 377 ? -6.642 -10.744 56.708 1.00 86.12 377 ALA A CA 1
ATOM 3105 C C . ALA A 1 377 ? -6.143 -10.214 55.349 1.00 86.12 377 ALA A C 1
ATOM 3107 O O . ALA A 1 377 ? -6.643 -10.638 54.303 1.00 86.12 377 ALA A O 1
ATOM 3108 N N . ARG A 1 378 ? -5.126 -9.339 55.354 1.00 85.12 378 ARG A N 1
ATOM 3109 C CA . ARG A 1 378 ? -4.464 -8.808 54.152 1.00 85.12 378 ARG A CA 1
ATOM 3110 C C . ARG A 1 378 ? -3.803 -9.922 53.340 1.00 85.12 378 ARG A C 1
ATOM 3112 O O . ARG A 1 378 ? -4.074 -10.034 52.147 1.00 85.12 378 ARG A O 1
ATOM 3119 N N . GLN A 1 379 ? -3.019 -10.783 53.987 1.00 89.94 379 GLN A N 1
ATOM 3120 C CA . GLN A 1 379 ? -2.359 -11.928 53.349 1.00 89.94 379 GLN A CA 1
ATOM 3121 C C . GLN A 1 379 ? -3.370 -12.923 52.767 1.00 89.94 379 GLN A C 1
ATOM 3123 O O . GLN A 1 379 ? -3.210 -13.383 51.637 1.00 89.94 379 GLN A O 1
ATOM 3128 N N . HIS A 1 380 ? -4.455 -13.216 53.493 1.00 91.06 380 HIS A N 1
ATOM 3129 C CA . HIS A 1 380 ? -5.510 -14.092 52.982 1.00 91.06 380 HIS A CA 1
ATOM 3130 C C . HIS A 1 380 ? -6.199 -13.505 51.737 1.00 91.06 380 HIS A C 1
ATOM 3132 O O . HIS A 1 380 ? -6.486 -14.225 50.775 1.00 91.06 380 HIS A O 1
ATOM 3138 N N . LEU A 1 381 ? -6.431 -12.188 51.726 1.00 88.88 381 LEU A N 1
ATOM 3139 C CA . LEU A 1 381 ? -6.988 -11.485 50.573 1.00 88.88 381 LEU A CA 1
ATOM 3140 C C . LEU A 1 381 ? -6.015 -11.478 49.382 1.00 88.88 381 LEU A C 1
ATOM 3142 O O . LEU A 1 381 ? -6.444 -11.733 48.258 1.00 88.88 381 LEU A O 1
ATOM 3146 N N . GLU A 1 382 ? -4.720 -11.241 49.612 1.00 89.56 382 GLU A N 1
ATOM 3147 C CA . GLU A 1 382 ? -3.674 -11.341 48.583 1.00 89.56 382 GLU A CA 1
ATOM 3148 C C . GLU A 1 382 ? -3.627 -12.736 47.957 1.00 89.56 382 GLU A C 1
ATOM 3150 O O . GLU A 1 382 ? -3.557 -12.871 46.735 1.00 89.56 382 GLU A O 1
ATOM 3155 N N . GLU A 1 383 ? -3.730 -13.785 48.767 1.00 92.44 383 GLU A N 1
ATOM 3156 C CA . GLU A 1 383 ? -3.703 -15.162 48.285 1.00 92.44 383 GLU A CA 1
ATOM 3157 C C . GLU A 1 383 ? -4.950 -15.505 47.446 1.00 92.44 383 GLU A C 1
ATOM 3159 O O . GLU A 1 383 ? -4.851 -16.162 46.404 1.00 92.44 383 GLU A O 1
ATOM 3164 N N . LEU A 1 384 ? -6.127 -15.002 47.840 1.00 92.31 384 LEU A N 1
ATOM 3165 C CA . LEU A 1 384 ? -7.361 -15.084 47.048 1.00 92.31 384 LEU A CA 1
ATOM 3166 C C . LEU A 1 384 ? -7.257 -14.315 45.726 1.00 92.31 384 LEU A C 1
ATOM 3168 O O . LEU A 1 384 ? -7.666 -14.832 44.682 1.00 92.31 384 LEU A O 1
ATOM 3172 N N . LEU A 1 385 ? -6.709 -13.098 45.752 1.00 88.81 385 LEU A N 1
ATOM 3173 C CA . LEU A 1 385 ? -6.488 -12.286 44.555 1.00 88.81 385 LEU A CA 1
ATOM 3174 C C . LEU A 1 385 ? -5.507 -12.968 43.604 1.00 88.81 385 LEU A C 1
ATOM 3176 O O . LEU A 1 385 ? -5.782 -13.055 42.410 1.00 88.81 385 LEU A O 1
ATOM 3180 N N . ARG A 1 386 ? -4.418 -13.535 44.126 1.00 91.50 386 ARG A N 1
ATOM 3181 C CA . ARG A 1 386 ? -3.451 -14.306 43.344 1.00 91.50 386 ARG A CA 1
ATOM 3182 C C . ARG A 1 386 ? -4.103 -15.518 42.679 1.00 91.50 386 ARG A C 1
ATOM 3184 O O . ARG A 1 386 ? -3.912 -15.721 41.486 1.00 91.50 386 ARG A O 1
ATOM 3191 N N . LYS A 1 387 ? -4.923 -16.290 43.405 1.00 92.38 387 LYS A N 1
ATOM 3192 C CA . LYS A 1 387 ? -5.680 -17.417 42.823 1.00 92.38 387 LYS A CA 1
ATOM 3193 C C . LYS A 1 387 ? -6.596 -16.961 41.684 1.00 92.38 387 LYS A C 1
ATOM 3195 O O . LYS A 1 387 ? -6.636 -17.609 40.642 1.00 92.38 387 LYS A O 1
ATOM 3200 N N . LYS A 1 388 ? -7.308 -15.842 41.859 1.00 90.12 388 LYS A N 1
ATOM 3201 C CA . LYS A 1 388 ? -8.165 -15.282 40.804 1.00 90.12 388 LYS A CA 1
ATOM 3202 C C . LYS A 1 388 ? -7.364 -14.780 39.603 1.00 90.12 388 LYS A C 1
ATOM 3204 O O . LYS A 1 388 ? -7.776 -15.039 38.480 1.00 90.12 388 LYS A O 1
ATOM 3209 N N . ASN A 1 389 ? -6.234 -14.111 39.821 1.00 84.25 389 ASN A N 1
ATOM 3210 C CA . ASN A 1 389 ? -5.367 -13.634 38.741 1.00 84.25 389 ASN A CA 1
ATOM 3211 C C . ASN A 1 389 ? -4.789 -14.797 37.929 1.00 84.25 389 ASN A C 1
ATOM 3213 O O . ASN A 1 389 ? -4.867 -14.762 36.707 1.00 84.25 389 ASN A O 1
ATOM 3217 N N . ASN A 1 390 ? -4.329 -15.864 38.586 1.00 90.06 390 ASN A N 1
ATOM 3218 C CA . ASN A 1 390 ? -3.877 -17.071 37.893 1.00 90.06 390 ASN A CA 1
ATOM 3219 C C . ASN A 1 390 ? -4.998 -17.692 37.044 1.00 90.06 390 ASN A C 1
ATOM 3221 O O . ASN A 1 390 ? -4.774 -18.034 35.890 1.00 90.06 390 ASN A O 1
ATOM 3225 N N . ALA A 1 391 ? -6.225 -17.774 37.573 1.00 89.44 391 ALA A N 1
ATOM 3226 C CA . ALA A 1 391 ? -7.368 -18.259 36.798 1.00 89.44 391 ALA A CA 1
ATOM 3227 C C . ALA A 1 391 ? -7.686 -17.354 35.590 1.00 89.44 391 ALA A C 1
ATOM 3229 O O . ALA A 1 391 ? -8.077 -17.846 34.534 1.00 89.44 391 ALA A O 1
ATOM 3230 N N . ILE A 1 392 ? -7.508 -16.033 35.717 1.00 81.38 392 ILE A N 1
ATOM 3231 C CA . ILE A 1 392 ? -7.645 -15.094 34.593 1.00 81.38 392 ILE A CA 1
ATOM 3232 C C . ILE A 1 392 ? -6.573 -15.369 33.533 1.00 81.38 392 ILE A C 1
ATOM 3234 O O . ILE A 1 392 ? -6.911 -15.435 32.354 1.00 81.38 392 ILE A O 1
ATOM 3238 N N . GLU A 1 393 ? -5.315 -15.559 33.929 1.00 81.88 393 GLU A N 1
ATOM 3239 C CA . GLU A 1 393 ? -4.215 -15.881 33.010 1.00 81.88 393 GLU A CA 1
ATOM 3240 C C . GLU A 1 393 ? -4.446 -17.215 32.286 1.00 81.88 393 GLU A C 1
ATOM 3242 O O . GLU A 1 393 ? -4.300 -17.291 31.065 1.00 81.88 393 GLU A O 1
ATOM 3247 N N . GLU A 1 394 ? -4.882 -18.252 33.005 1.00 87.38 394 GLU A N 1
ATOM 3248 C CA . GLU A 1 394 ? -5.230 -19.557 32.430 1.00 87.38 394 GLU A CA 1
ATOM 3249 C C . GLU A 1 394 ? -6.373 -19.444 31.412 1.00 87.38 394 GLU A C 1
ATOM 3251 O O . GLU A 1 394 ? -6.283 -19.985 30.308 1.00 87.38 394 GLU A O 1
ATOM 3256 N N . LEU A 1 395 ? -7.428 -18.690 31.737 1.00 86.75 395 LEU A N 1
ATOM 3257 C CA . LEU A 1 395 ? -8.544 -18.450 30.820 1.00 86.75 395 LEU A CA 1
ATOM 3258 C C . LEU A 1 395 ? -8.120 -17.629 29.595 1.00 86.75 395 LEU A C 1
ATOM 3260 O O . LEU A 1 395 ? -8.541 -17.937 28.480 1.00 86.75 395 LEU A O 1
ATOM 3264 N N . GLN A 1 396 ? -7.273 -16.611 29.766 1.00 80.44 396 GLN A N 1
ATOM 3265 C CA . GLN A 1 396 ? -6.715 -15.842 28.649 1.00 80.44 396 GLN A CA 1
ATOM 3266 C C . GLN A 1 396 ? -5.870 -16.730 27.731 1.00 80.44 396 GLN A C 1
ATOM 3268 O O . GLN A 1 396 ? -5.995 -16.651 26.505 1.00 80.44 396 GLN A O 1
ATOM 3273 N N . TYR A 1 397 ? -5.057 -17.615 28.308 1.00 84.69 397 TYR A N 1
ATOM 3274 C CA . TYR A 1 397 ? -4.283 -18.595 27.558 1.00 84.69 397 TYR A CA 1
ATOM 3275 C C . TYR A 1 397 ? -5.184 -19.571 26.788 1.00 84.69 397 TYR A C 1
ATOM 3277 O O . TYR A 1 397 ? -4.954 -19.803 25.600 1.00 84.69 397 TYR A O 1
ATOM 3285 N N . GLU A 1 398 ? -6.237 -20.103 27.413 1.00 86.56 398 GLU A N 1
ATOM 3286 C CA . GLU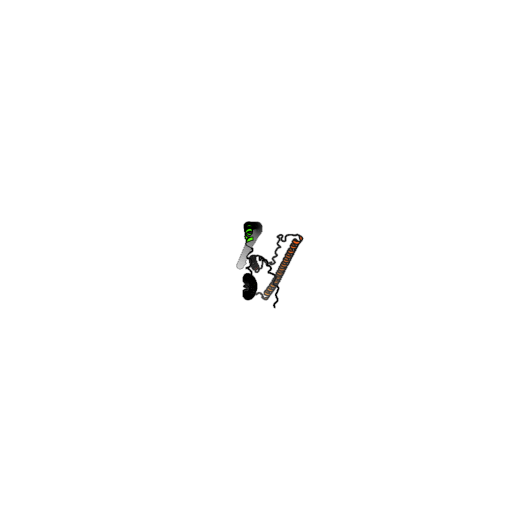 A 1 398 ? -7.219 -20.979 26.760 1.00 86.56 398 GLU A CA 1
ATOM 3287 C C . GLU A 1 398 ? -7.918 -20.280 25.584 1.00 86.56 398 GLU A C 1
ATOM 3289 O O . GLU A 1 398 ? -8.002 -20.840 24.488 1.00 86.56 398 GLU A O 1
ATOM 3294 N N . VAL A 1 399 ? -8.336 -19.022 25.759 1.00 81.38 399 VAL A N 1
ATOM 3295 C CA . VAL A 1 399 ? -8.912 -18.203 24.678 1.00 81.38 399 VAL A CA 1
ATOM 3296 C C . VAL A 1 399 ? -7.905 -18.004 23.544 1.00 81.38 399 VAL A C 1
ATOM 3298 O O . VAL A 1 399 ? -8.270 -18.139 22.374 1.00 81.38 399 VAL A O 1
ATOM 3301 N N . MET A 1 400 ? -6.632 -17.741 23.860 1.00 78.12 400 MET A N 1
ATOM 3302 C CA . MET A 1 400 ? -5.577 -17.615 22.851 1.00 78.12 400 MET A CA 1
ATOM 3303 C C . MET A 1 400 ? -5.373 -18.918 22.082 1.00 78.12 400 MET A C 1
ATOM 3305 O O . MET A 1 400 ? -5.297 -18.917 20.852 1.00 78.12 400 MET A O 1
ATOM 3309 N N . ARG A 1 401 ? -5.306 -20.040 22.805 1.00 85.25 401 ARG A N 1
ATOM 3310 C CA . ARG A 1 401 ? -5.119 -21.377 22.241 1.00 85.25 401 ARG A CA 1
ATOM 3311 C C . ARG A 1 401 ? -6.276 -21.743 21.314 1.00 85.25 401 ARG A C 1
ATOM 3313 O O . ARG A 1 401 ? -6.035 -22.172 20.187 1.00 85.25 401 ARG A O 1
ATOM 3320 N N . MET A 1 402 ? -7.514 -21.512 21.749 1.00 84.81 402 MET A N 1
ATOM 3321 C CA . MET A 1 402 ? -8.723 -21.727 20.949 1.00 84.81 402 MET A CA 1
ATOM 3322 C C . MET A 1 402 ? -8.772 -20.807 19.724 1.00 84.81 402 MET A C 1
ATOM 3324 O O . MET A 1 402 ? -9.070 -21.271 18.625 1.00 84.81 402 MET A O 1
ATOM 3328 N N . GLY A 1 403 ? -8.428 -19.525 19.880 1.00 81.56 403 GLY A N 1
ATOM 3329 C CA . GLY A 1 403 ? -8.365 -18.569 18.773 1.00 81.56 403 GLY A CA 1
ATOM 3330 C C . GLY A 1 403 ? -7.325 -18.957 17.718 1.00 81.56 403 GLY A C 1
ATOM 3331 O O . GLY A 1 403 ? -7.591 -18.868 16.519 1.00 81.56 403 GLY A O 1
ATOM 3332 N N . LYS A 1 404 ? -6.161 -19.458 18.147 1.00 82.25 404 LYS A N 1
ATOM 3333 C CA . LYS A 1 404 ? -5.130 -19.987 17.245 1.00 82.25 404 LYS A CA 1
ATOM 3334 C C . LYS A 1 404 ? -5.619 -21.232 16.499 1.00 82.25 404 LYS A C 1
ATOM 3336 O O . LYS A 1 404 ? -5.535 -21.258 15.274 1.00 82.25 404 LYS A O 1
ATOM 3341 N N . ALA A 1 405 ? -6.196 -22.204 17.209 1.00 86.12 405 ALA A N 1
ATOM 3342 C CA . ALA A 1 405 ? -6.751 -23.416 16.604 1.00 86.12 405 ALA A CA 1
ATOM 3343 C C . ALA A 1 405 ? -7.870 -23.104 15.591 1.00 86.12 405 ALA A C 1
ATOM 3345 O O . ALA A 1 405 ? -7.922 -23.702 14.518 1.00 86.12 405 ALA A O 1
ATOM 3346 N N . TYR A 1 406 ? -8.728 -22.122 15.887 1.00 85.50 406 TYR A N 1
ATOM 3347 C CA . TYR A 1 406 ? -9.749 -21.631 14.960 1.00 85.50 406 TYR A CA 1
ATOM 3348 C C . TYR A 1 406 ? -9.139 -21.058 13.673 1.00 85.50 406 TYR A C 1
ATOM 3350 O O . TYR A 1 406 ? -9.563 -21.423 12.577 1.00 85.50 406 TYR A O 1
ATOM 3358 N N . ASN A 1 407 ? -8.120 -20.201 13.788 1.00 83.44 407 ASN A N 1
ATOM 3359 C CA . ASN A 1 407 ? -7.447 -19.613 12.626 1.00 83.44 407 ASN A CA 1
ATOM 3360 C C . ASN A 1 407 ? -6.730 -20.674 11.772 1.00 83.44 407 ASN A C 1
ATOM 3362 O O . ASN A 1 407 ? -6.775 -20.612 10.544 1.00 83.44 407 ASN A O 1
ATOM 3366 N N . GLU A 1 408 ? -6.091 -21.661 12.405 1.00 85.69 408 GLU A N 1
ATOM 3367 C CA . GLU A 1 408 ? -5.434 -22.781 11.719 1.00 85.69 408 GLU A CA 1
ATOM 3368 C C . GLU A 1 408 ? -6.442 -23.688 10.996 1.00 85.69 408 GLU A C 1
ATOM 3370 O O . GLU A 1 408 ? -6.223 -24.068 9.839 1.00 85.69 408 GLU A O 1
ATOM 3375 N N . LEU A 1 409 ? -7.576 -23.991 11.639 1.00 87.88 409 LEU A N 1
ATOM 3376 C CA . LEU A 1 409 ? -8.672 -24.741 11.030 1.00 87.88 409 LEU A CA 1
ATOM 3377 C C . LEU A 1 409 ? -9.252 -23.983 9.834 1.00 87.88 409 LEU A C 1
ATOM 3379 O O . LEU A 1 409 ? -9.395 -24.561 8.758 1.00 87.88 409 LEU A O 1
ATOM 3383 N N . TRP A 1 410 ? -9.516 -22.683 9.993 1.00 84.94 410 TRP A N 1
ATOM 3384 C CA . TRP A 1 410 ? -10.000 -21.822 8.917 1.00 84.94 410 TRP A CA 1
ATOM 3385 C C . TRP A 1 410 ? -9.049 -21.827 7.716 1.00 84.94 410 TRP A C 1
ATOM 3387 O O . TRP A 1 410 ? -9.475 -22.085 6.591 1.00 84.94 410 TRP A O 1
ATOM 3397 N N . ALA A 1 411 ? -7.749 -21.625 7.953 1.00 84.25 411 ALA A N 1
ATOM 3398 C CA . ALA A 1 411 ? -6.739 -21.666 6.900 1.00 84.25 411 ALA A CA 1
ATOM 3399 C C . ALA A 1 411 ? -6.700 -23.029 6.187 1.00 84.25 411 ALA A C 1
ATOM 3401 O O . ALA A 1 411 ? -6.511 -23.093 4.974 1.00 84.25 411 ALA A O 1
ATOM 3402 N N . THR A 1 412 ? -6.902 -24.124 6.923 1.00 87.19 412 THR A N 1
ATOM 3403 C CA . THR A 1 412 ? -6.931 -25.482 6.364 1.00 87.19 412 THR A CA 1
ATOM 3404 C C . THR A 1 412 ? -8.186 -25.734 5.531 1.00 87.19 412 THR A C 1
ATOM 3406 O O . THR A 1 412 ? -8.080 -26.271 4.429 1.00 87.19 412 THR A O 1
ATOM 3409 N N . CYS A 1 413 ? -9.359 -25.304 6.002 1.00 84.62 413 CYS A N 1
ATOM 3410 C CA . CYS A 1 413 ? -10.608 -25.365 5.243 1.00 84.62 413 CYS A CA 1
ATOM 3411 C C . CYS A 1 413 ? -10.527 -24.542 3.955 1.00 84.62 413 CYS A C 1
ATOM 3413 O O . CYS A 1 413 ? -10.911 -25.028 2.896 1.00 84.62 413 CYS A O 1
ATOM 3415 N N . GLN A 1 414 ? -9.982 -23.327 4.028 1.00 81.88 414 GLN A N 1
ATOM 3416 C CA . GLN A 1 414 ? -9.808 -22.456 2.867 1.00 81.88 414 GLN A CA 1
ATOM 3417 C C . GLN A 1 414 ? -8.855 -23.073 1.837 1.00 81.88 414 GLN A C 1
ATOM 3419 O O . GLN A 1 414 ? -9.146 -23.039 0.646 1.00 81.88 414 GLN A O 1
ATOM 3424 N N . ARG A 1 415 ? -7.763 -23.702 2.291 1.00 82.94 415 ARG A N 1
ATOM 3425 C CA . ARG A 1 415 ? -6.825 -24.421 1.417 1.00 82.94 415 ARG A CA 1
ATOM 3426 C C . ARG A 1 415 ? -7.503 -25.594 0.701 1.00 82.94 415 ARG A C 1
ATOM 3428 O O . ARG A 1 415 ? -7.469 -25.646 -0.520 1.00 82.94 415 ARG A O 1
ATOM 3435 N N . LYS A 1 416 ? -8.230 -26.449 1.434 1.00 84.75 416 LYS A N 1
ATOM 3436 C CA . LYS A 1 416 ? -8.996 -27.561 0.838 1.00 84.75 416 LYS A CA 1
ATOM 3437 C C . LYS A 1 416 ? -10.062 -27.099 -0.157 1.00 84.75 416 LYS A C 1
ATOM 3439 O O . LYS A 1 416 ? -10.259 -27.744 -1.177 1.00 84.75 416 LYS A O 1
ATOM 3444 N N . LEU A 1 417 ? -10.741 -25.986 0.120 1.00 80.06 417 LEU A N 1
ATOM 3445 C CA . LEU A 1 417 ? -11.758 -25.436 -0.779 1.00 80.06 417 LEU A CA 1
ATOM 3446 C C . LEU A 1 417 ? -11.154 -24.957 -2.109 1.00 80.06 417 LEU A C 1
ATOM 3448 O O . LEU A 1 417 ? -11.783 -25.076 -3.157 1.00 80.06 417 LEU A O 1
ATOM 3452 N N . VAL A 1 418 ? -9.936 -24.415 -2.072 1.00 82.50 418 VAL A N 1
ATOM 3453 C CA . VAL A 1 418 ? -9.192 -24.049 -3.282 1.00 82.50 418 VAL A CA 1
ATOM 3454 C C . VAL A 1 418 ? -8.745 -25.310 -4.027 1.00 82.50 418 VAL A C 1
ATOM 3456 O O . VAL A 1 418 ? -8.982 -25.401 -5.228 1.00 82.50 418 VAL A O 1
ATOM 3459 N N . ASP A 1 419 ? -8.176 -26.286 -3.311 1.00 82.81 419 ASP A N 1
ATOM 3460 C CA . ASP A 1 419 ? -7.593 -27.502 -3.894 1.00 82.81 419 ASP A CA 1
ATOM 3461 C C . ASP A 1 419 ? -8.642 -28.449 -4.518 1.00 82.81 419 ASP A C 1
ATOM 3463 O O . ASP A 1 419 ? -8.405 -29.003 -5.588 1.00 82.81 419 ASP A O 1
ATOM 3467 N N . GLU A 1 420 ? -9.802 -28.650 -3.877 1.00 80.12 420 GLU A N 1
ATOM 3468 C CA . GLU A 1 420 ? -10.818 -29.620 -4.329 1.00 80.12 420 GLU A CA 1
ATOM 3469 C C . GLU A 1 420 ? -11.892 -29.010 -5.244 1.00 80.12 420 GLU A C 1
ATOM 3471 O O . GLU A 1 420 ? -12.465 -29.715 -6.074 1.00 80.12 420 GLU A O 1
ATOM 3476 N N . MET A 1 421 ? -12.194 -27.713 -5.103 1.00 69.94 421 MET A N 1
ATOM 3477 C CA . MET A 1 421 ? -13.358 -27.089 -5.757 1.00 69.94 421 MET A CA 1
ATOM 3478 C C . MET A 1 421 ? -12.992 -26.000 -6.777 1.00 69.94 421 MET A C 1
ATOM 3480 O O . MET A 1 421 ? -13.902 -25.378 -7.326 1.00 69.94 421 MET A O 1
ATOM 3484 N N . ASN A 1 422 ? -11.700 -25.720 -7.025 1.00 70.31 422 ASN A N 1
ATOM 3485 C CA . ASN A 1 422 ? -11.237 -24.579 -7.840 1.00 70.31 422 ASN A CA 1
ATOM 3486 C C . ASN A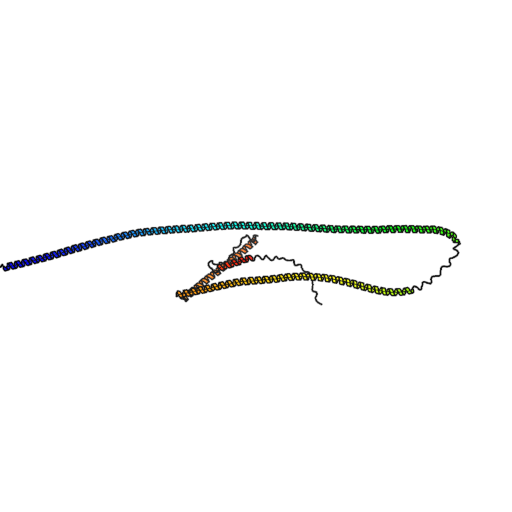 1 422 ? -11.937 -23.251 -7.465 1.00 70.31 422 ASN A C 1
ATOM 3488 O O . ASN A 1 422 ? -12.138 -22.360 -8.296 1.00 70.31 422 ASN A O 1
ATOM 3492 N N . SER A 1 423 ? -12.351 -23.121 -6.201 1.00 65.56 423 SER A N 1
ATOM 3493 C CA . SER A 1 423 ? -13.089 -21.961 -5.714 1.00 65.56 423 SER A CA 1
ATOM 3494 C C . SER A 1 423 ? -12.130 -20.778 -5.548 1.00 65.56 423 SER A C 1
ATOM 3496 O O . SER A 1 423 ? -11.018 -20.967 -5.046 1.00 65.56 423 SER A O 1
ATOM 3498 N N . PRO A 1 424 ? -12.525 -19.542 -5.909 1.00 62.66 424 PRO A N 1
ATOM 3499 C CA . PRO A 1 424 ? -11.670 -18.376 -5.729 1.00 62.66 424 PRO A CA 1
ATOM 3500 C C . PRO A 1 424 ? -11.257 -18.215 -4.260 1.00 62.66 424 PRO A C 1
ATOM 3502 O O . PRO A 1 424 ? -12.070 -18.377 -3.348 1.00 62.66 424 PRO A O 1
ATOM 3505 N N . VAL A 1 425 ? -9.985 -17.849 -4.054 1.00 60.53 425 VAL A N 1
ATOM 3506 C CA . VAL A 1 425 ? -9.282 -17.780 -2.756 1.00 60.53 425 VAL A CA 1
ATOM 3507 C C . VAL A 1 425 ? -10.006 -16.922 -1.711 1.00 60.53 425 VAL A C 1
ATOM 3509 O O . VAL A 1 425 ? -9.761 -17.083 -0.525 1.00 60.53 425 VAL A O 1
ATOM 3512 N N . ASN A 1 426 ? -10.924 -16.039 -2.101 1.00 59.31 426 ASN A N 1
ATOM 3513 C CA . ASN A 1 426 ? -11.703 -15.227 -1.174 1.00 59.31 426 ASN A CA 1
ATOM 3514 C C . ASN A 1 426 ? -13.172 -15.153 -1.606 1.00 59.31 426 ASN A C 1
ATOM 3516 O O . ASN A 1 426 ? -13.535 -14.337 -2.448 1.00 59.31 426 ASN A O 1
ATOM 3520 N N . LEU A 1 427 ? -14.040 -15.919 -0.941 1.00 62.81 427 LEU A N 1
ATOM 3521 C CA . LEU A 1 427 ? -15.505 -15.766 -1.008 1.00 62.81 427 LEU A CA 1
ATOM 3522 C C . LEU A 1 427 ? -16.011 -14.500 -0.274 1.00 62.81 427 LEU A C 1
ATOM 3524 O O . LEU A 1 427 ? -17.197 -14.375 0.015 1.00 62.81 427 LEU A O 1
ATOM 3528 N N . GLY A 1 428 ? -15.119 -13.572 0.093 1.00 63.25 428 GLY A N 1
ATOM 3529 C CA . GLY A 1 428 ? -15.445 -12.382 0.889 1.00 63.25 428 GLY A CA 1
ATOM 3530 C C . GLY A 1 428 ? -15.765 -12.668 2.363 1.00 63.25 428 GLY A C 1
ATOM 3531 O O . GLY A 1 428 ? -16.134 -11.751 3.094 1.00 63.25 428 GLY A O 1
ATOM 3532 N N . ILE A 1 429 ? -15.616 -13.917 2.815 1.00 68.88 429 ILE A N 1
ATOM 3533 C CA . ILE A 1 429 ? -15.808 -14.321 4.210 1.00 68.88 429 ILE A CA 1
ATOM 3534 C C . ILE A 1 429 ? -14.484 -14.116 4.946 1.00 68.88 429 ILE A C 1
ATOM 3536 O O . ILE A 1 429 ? -13.496 -14.780 4.640 1.00 68.88 429 ILE A O 1
ATOM 3540 N N . MET A 1 430 ? -14.460 -13.193 5.908 1.00 66.44 430 MET A N 1
ATOM 3541 C CA . MET A 1 430 ? -13.305 -13.005 6.784 1.00 66.44 430 MET A CA 1
ATOM 3542 C C . MET A 1 430 ? -13.518 -13.758 8.101 1.00 66.44 430 MET A C 1
ATOM 3544 O O . MET A 1 430 ? -14.592 -13.621 8.695 1.00 66.44 430 MET A O 1
ATOM 3548 N N . PRO A 1 431 ? -12.518 -14.517 8.586 1.00 68.75 431 PRO A N 1
ATOM 3549 C CA . PRO A 1 431 ? -12.596 -15.144 9.897 1.00 68.75 431 PRO A CA 1
ATOM 3550 C C . PRO A 1 431 ? -12.717 -14.067 10.978 1.00 68.75 431 PRO A C 1
ATOM 3552 O O . PRO A 1 431 ? -12.091 -13.003 10.897 1.00 68.75 431 PRO A O 1
ATOM 3555 N N . VAL A 1 432 ? -13.532 -14.337 11.997 1.00 68.88 432 VAL A N 1
ATOM 3556 C CA . VAL A 1 432 ? -13.681 -13.429 13.137 1.00 68.88 432 VAL A CA 1
ATOM 3557 C C . VAL A 1 432 ? -12.342 -13.373 13.867 1.00 68.88 432 VAL A C 1
ATOM 3559 O O . VAL A 1 432 ? -11.856 -14.384 14.370 1.00 68.88 432 VAL A O 1
ATOM 3562 N N . LYS A 1 433 ? -11.727 -12.188 13.923 1.00 65.12 433 LYS A N 1
ATOM 3563 C CA . LYS A 1 433 ? -10.494 -11.988 14.687 1.00 65.12 433 LYS A CA 1
ATOM 3564 C C . LYS A 1 433 ? -10.824 -12.071 16.176 1.00 65.12 433 LYS A C 1
ATOM 3566 O O . LYS A 1 433 ? -11.462 -11.172 16.719 1.00 65.12 433 LYS A O 1
ATOM 3571 N N . VAL A 1 434 ? -10.392 -13.146 16.828 1.00 58.72 434 VAL A N 1
ATOM 3572 C CA . VAL A 1 434 ? -10.481 -13.287 18.286 1.00 58.72 434 VAL A CA 1
ATOM 3573 C C . VAL A 1 434 ? -9.500 -12.297 18.914 1.00 58.72 434 VAL A C 1
ATOM 3575 O O . VAL A 1 434 ? -8.287 -12.462 18.788 1.00 58.72 434 VAL A O 1
ATOM 3578 N N . ASN A 1 435 ? -10.013 -11.242 19.553 1.00 55.06 435 ASN A N 1
ATOM 3579 C CA . ASN A 1 435 ? -9.185 -10.335 20.341 1.00 55.06 435 ASN A CA 1
ATOM 3580 C C . ASN A 1 435 ? -8.954 -10.966 21.718 1.00 55.06 435 ASN A C 1
ATOM 3582 O O . ASN A 1 435 ? -9.873 -11.070 22.526 1.00 55.06 435 ASN A O 1
ATOM 3586 N N . VAL A 1 436 ? -7.730 -11.437 21.944 1.00 51.88 436 VAL A N 1
ATOM 3587 C CA . VAL A 1 436 ? -7.314 -12.160 23.158 1.00 51.88 436 VAL A CA 1
ATOM 3588 C C . VAL A 1 436 ? -7.185 -11.221 24.362 1.00 51.88 436 VAL A C 1
ATOM 3590 O O . VAL A 1 436 ? -7.196 -11.666 25.508 1.00 51.88 436 VAL A O 1
ATOM 3593 N N . ASN A 1 437 ? -7.135 -9.909 24.117 1.00 52.84 437 ASN A N 1
ATOM 3594 C CA . ASN A 1 437 ? -7.215 -8.901 25.162 1.00 52.84 437 ASN A CA 1
ATOM 3595 C C . ASN A 1 437 ? -8.670 -8.795 25.633 1.00 52.84 437 ASN A C 1
ATOM 3597 O O . ASN A 1 437 ? -9.377 -7.840 25.317 1.00 52.84 437 ASN A O 1
ATOM 3601 N N . LEU A 1 438 ? -9.129 -9.789 26.393 1.00 49.06 438 LEU A N 1
ATOM 3602 C CA . LEU A 1 438 ? -10.280 -9.649 27.278 1.00 49.06 438 LEU A CA 1
ATOM 3603 C C . LEU A 1 438 ? -9.874 -8.684 28.399 1.00 49.06 438 LEU A C 1
ATOM 3605 O O . LEU A 1 438 ? -9.535 -9.090 29.511 1.00 49.06 438 LEU A O 1
ATOM 3609 N N . THR A 1 439 ? -9.845 -7.387 28.090 1.00 47.06 439 THR A N 1
ATOM 3610 C CA . THR A 1 439 ? -9.751 -6.337 29.097 1.00 47.06 439 THR A CA 1
ATOM 3611 C C . THR A 1 439 ? -11.055 -6.347 29.879 1.00 47.06 439 THR A C 1
ATOM 3613 O O . THR A 1 439 ? -12.120 -6.029 29.353 1.00 47.06 439 THR A O 1
ATOM 3616 N N . SER A 1 440 ? -10.982 -6.764 31.145 1.00 40.97 440 SER A N 1
ATOM 3617 C CA . SER A 1 440 ? -12.100 -6.626 32.074 1.00 40.97 440 SER A CA 1
ATOM 3618 C C . SER A 1 440 ? -12.589 -5.169 32.047 1.00 40.97 440 SER A C 1
ATOM 3620 O O . SER A 1 440 ? -11.778 -4.272 32.295 1.00 40.97 440 SER A O 1
ATOM 3622 N N . PRO A 1 441 ? -13.889 -4.905 31.809 1.00 41.31 441 PRO A N 1
ATOM 3623 C CA . PRO A 1 441 ? -14.444 -3.549 31.842 1.00 41.31 441 PRO A CA 1
ATOM 3624 C C . PRO A 1 441 ? -14.369 -2.903 33.239 1.00 41.31 441 PRO A C 1
ATOM 3626 O O . PRO A 1 441 ? -14.720 -1.739 33.400 1.00 41.31 441 PRO A O 1
ATOM 3629 N N . PHE A 1 442 ? -13.883 -3.640 34.244 1.00 39.62 442 PHE A N 1
ATOM 3630 C CA . PHE A 1 442 ? -13.754 -3.204 35.630 1.00 39.62 442 PHE A CA 1
ATOM 3631 C C . PHE A 1 442 ? -12.314 -2.868 36.055 1.00 39.62 442 PHE A C 1
ATOM 3633 O O . PHE A 1 442 ? -12.087 -2.634 37.240 1.00 39.62 442 PHE A O 1
ATOM 3640 N N . ASN A 1 443 ? -11.338 -2.827 35.136 1.00 43.97 443 ASN A N 1
ATOM 3641 C CA . ASN A 1 443 ? -9.970 -2.399 35.457 1.00 43.97 443 ASN A CA 1
ATOM 3642 C C . ASN A 1 443 ? -9.661 -0.990 34.884 1.00 43.97 443 ASN A C 1
ATOM 3644 O O . ASN A 1 443 ? -9.350 -0.855 33.695 1.00 43.97 443 ASN A O 1
ATOM 3648 N N . PRO A 1 444 ? -9.735 0.081 35.702 1.00 41.94 444 PRO A N 1
ATOM 3649 C CA . PRO A 1 444 ? -9.575 1.463 35.236 1.00 41.94 444 PRO A CA 1
ATOM 3650 C C . PRO A 1 444 ? -8.153 1.778 34.740 1.00 41.94 444 PRO A C 1
ATOM 3652 O O . PRO A 1 444 ? -7.974 2.647 33.887 1.00 41.94 444 PRO A O 1
ATOM 3655 N N . SER A 1 445 ? -7.137 1.040 35.199 1.00 41.72 445 SER A N 1
ATOM 3656 C CA . SER A 1 445 ? -5.740 1.230 34.785 1.00 41.72 445 SER A CA 1
ATOM 3657 C C . SER A 1 445 ? -5.467 0.737 33.357 1.00 41.72 445 SER A C 1
ATOM 3659 O O . SER A 1 445 ? -4.528 1.205 32.710 1.00 41.72 445 SER A O 1
ATOM 3661 N N . THR A 1 446 ? -6.293 -0.178 32.836 1.00 44.22 446 THR A N 1
ATOM 3662 C CA . THR A 1 446 ? -6.132 -0.793 31.505 1.00 44.22 446 THR A CA 1
ATOM 3663 C C . THR A 1 446 ? -6.956 -0.095 30.417 1.00 44.22 446 THR A C 1
ATOM 3665 O O . THR A 1 446 ? -6.523 -0.060 29.266 1.00 44.22 446 THR A O 1
ATOM 3668 N N . ALA A 1 447 ? -8.069 0.561 30.773 1.00 39.47 447 ALA A N 1
ATOM 3669 C CA . ALA A 1 447 ? -8.874 1.375 29.850 1.00 39.47 447 ALA A CA 1
ATOM 3670 C C . ALA A 1 447 ? -8.084 2.562 29.253 1.00 39.47 447 ALA A C 1
ATOM 3672 O O . ALA A 1 447 ? -8.217 2.883 28.073 1.00 39.47 447 ALA A O 1
ATOM 3673 N N . ILE A 1 448 ? -7.177 3.152 30.041 1.00 41.53 448 ILE A N 1
ATOM 3674 C CA . ILE A 1 448 ? -6.263 4.217 29.591 1.00 41.53 448 ILE A CA 1
ATOM 3675 C C . ILE A 1 448 ? -5.200 3.661 28.623 1.00 41.53 448 ILE A C 1
ATOM 3677 O O . ILE A 1 448 ? -4.729 4.368 27.736 1.00 41.53 448 ILE A O 1
ATOM 3681 N N . GLY A 1 449 ? -4.813 2.389 28.763 1.00 40.66 449 GLY A N 1
ATOM 3682 C CA . GLY A 1 449 ? -3.865 1.730 27.859 1.00 40.66 449 GLY A CA 1
ATOM 3683 C C . GLY A 1 449 ? -4.445 1.470 26.467 1.00 40.66 449 GLY A C 1
ATOM 3684 O O . GLY A 1 449 ? -3.744 1.655 25.475 1.00 40.66 449 GLY A O 1
ATOM 3685 N N . GLN A 1 450 ? -5.729 1.112 26.389 1.00 41.88 450 GLN A N 1
ATOM 3686 C CA . GLN A 1 450 ? -6.424 0.814 25.133 1.00 41.88 450 GLN A CA 1
ATOM 3687 C C . GLN A 1 450 ? -6.643 2.081 24.285 1.00 41.88 450 GLN A C 1
ATOM 3689 O O . GLN A 1 450 ? -6.334 2.077 23.099 1.00 41.88 450 GLN A O 1
ATOM 3694 N N . GLN A 1 451 ? -7.013 3.210 24.905 1.00 39.69 451 GLN A N 1
ATOM 3695 C CA . GLN A 1 451 ? -7.119 4.502 24.204 1.00 39.69 451 GLN A CA 1
ATOM 3696 C C . GLN A 1 451 ? -5.770 5.036 23.693 1.00 39.69 451 GLN A C 1
ATOM 3698 O O . GLN A 1 451 ? -5.717 5.718 22.671 1.00 39.69 451 GLN A O 1
ATOM 3703 N N . VAL A 1 452 ? -4.662 4.723 24.374 1.00 41.19 452 VAL A N 1
ATOM 3704 C CA . VAL A 1 452 ? -3.314 5.108 23.922 1.00 41.19 452 VAL A CA 1
ATOM 3705 C C . VAL A 1 452 ? -2.819 4.185 22.800 1.00 41.19 452 VAL A C 1
ATOM 3707 O O . VAL A 1 452 ? -2.211 4.674 21.853 1.00 41.19 452 VAL A O 1
ATOM 3710 N N . ALA A 1 453 ? -3.114 2.882 22.864 1.00 38.69 453 ALA A N 1
ATOM 3711 C CA . ALA A 1 453 ? -2.749 1.912 21.828 1.00 38.69 453 ALA A CA 1
ATOM 3712 C C . ALA A 1 453 ? -3.531 2.118 20.514 1.00 38.69 453 ALA A C 1
ATOM 3714 O O . ALA A 1 453 ? -2.945 2.059 19.430 1.00 38.69 453 ALA A O 1
ATOM 3715 N N . ASP A 1 454 ? -4.825 2.437 20.599 1.00 39.19 454 ASP A N 1
ATOM 3716 C CA . ASP A 1 454 ? -5.660 2.726 19.427 1.00 39.19 454 ASP A CA 1
ATOM 3717 C C . ASP A 1 454 ? -5.261 4.054 18.753 1.00 39.19 454 ASP A C 1
ATOM 3719 O O . ASP A 1 454 ? -5.257 4.149 17.524 1.00 39.19 454 ASP A O 1
ATOM 3723 N N . ASN A 1 455 ? -4.794 5.044 19.527 1.00 38.38 455 ASN A N 1
ATOM 3724 C CA . ASN A 1 455 ? -4.221 6.279 18.979 1.00 38.38 455 ASN A CA 1
ATOM 3725 C C . ASN A 1 455 ? -2.846 6.067 18.321 1.00 38.38 455 ASN A C 1
ATOM 3727 O O . ASN A 1 455 ? -2.540 6.741 17.341 1.00 38.38 455 ASN A O 1
ATOM 3731 N N . THR A 1 456 ? -2.033 5.109 18.783 1.00 39.22 456 THR A N 1
ATOM 3732 C CA . THR A 1 456 ? -0.766 4.770 18.105 1.00 39.22 456 THR A CA 1
ATOM 3733 C C . THR A 1 456 ? -0.966 3.952 16.827 1.00 39.22 456 THR A C 1
ATOM 3735 O O . THR A 1 456 ? -0.220 4.143 15.871 1.00 39.22 456 THR A O 1
ATOM 3738 N N . ASN A 1 457 ? -2.000 3.106 16.762 1.00 35.09 457 ASN A N 1
ATOM 3739 C CA . ASN A 1 457 ? -2.327 2.332 15.555 1.00 35.09 457 ASN A CA 1
ATOM 3740 C C . ASN A 1 457 ? -3.010 3.188 14.471 1.00 35.09 457 ASN A C 1
ATOM 3742 O O . ASN A 1 457 ? -2.897 2.890 13.284 1.00 35.09 457 ASN A O 1
ATOM 3746 N N . SER A 1 458 ? -3.671 4.284 14.859 1.00 31.88 458 SER A N 1
ATOM 3747 C CA . SER A 1 458 ? -4.173 5.313 13.936 1.00 31.88 458 SER A CA 1
ATOM 3748 C C . SER A 1 458 ? -3.041 5.973 13.127 1.00 31.88 458 SER A C 1
ATOM 3750 O O . SER A 1 458 ? -3.195 6.208 11.927 1.00 31.88 458 SER A O 1
ATOM 3752 N N . GLU A 1 459 ? -1.860 6.173 13.725 1.00 35.09 459 GLU A N 1
ATOM 3753 C CA . GLU A 1 459 ? -0.686 6.722 13.029 1.00 35.09 459 GLU A CA 1
ATOM 3754 C C . GLU A 1 459 ? 0.073 5.691 12.173 1.00 35.09 459 GLU A C 1
ATOM 3756 O O . GLU A 1 459 ? 0.744 6.075 11.212 1.00 35.09 459 GLU A O 1
ATOM 3761 N N . GLU A 1 460 ? -0.068 4.387 12.436 1.00 32.97 460 GLU A N 1
ATOM 3762 C CA . GLU A 1 460 ? 0.476 3.333 11.558 1.00 32.97 460 GLU A CA 1
ATOM 3763 C C . GLU A 1 460 ? -0.247 3.277 10.198 1.00 32.97 460 GLU A C 1
ATOM 3765 O O . GLU A 1 460 ? 0.344 2.865 9.197 1.00 32.97 460 GLU A O 1
ATOM 3770 N N . SER A 1 461 ? -1.475 3.806 10.097 1.00 31.58 461 SER A N 1
ATOM 3771 C CA . SER A 1 461 ? -2.164 4.021 8.809 1.00 31.58 461 SER A CA 1
ATOM 3772 C C . SER A 1 461 ? -1.389 4.949 7.866 1.00 31.58 461 SER A C 1
ATOM 3774 O O . SER A 1 461 ? -1.516 4.836 6.645 1.00 31.58 461 SER A O 1
ATOM 3776 N N . SER A 1 462 ? -0.569 5.849 8.417 1.00 34.16 462 SER A N 1
ATOM 3777 C CA . SER A 1 462 ? 0.233 6.816 7.659 1.00 34.16 462 SER A CA 1
ATOM 3778 C C . SER A 1 462 ? 1.564 6.234 7.168 1.00 34.16 462 SER A C 1
ATOM 3780 O O . SER A 1 462 ? 2.236 6.857 6.349 1.00 34.16 462 SER A O 1
ATOM 3782 N N . GLN A 1 463 ? 1.939 5.017 7.588 1.00 37.75 463 GLN A N 1
ATOM 3783 C CA . GLN A 1 463 ? 3.125 4.316 7.072 1.00 37.75 463 GLN A CA 1
ATOM 3784 C C . GLN A 1 463 ? 2.890 3.624 5.719 1.00 37.75 463 GLN A C 1
ATOM 3786 O O . GLN A 1 463 ? 3.830 3.110 5.115 1.00 37.75 463 GLN A O 1
ATOM 3791 N N . LYS A 1 464 ? 1.668 3.668 5.172 1.00 34.91 464 LYS A N 1
ATOM 3792 C CA . LYS A 1 464 ? 1.330 3.087 3.860 1.00 34.91 464 LYS A CA 1
ATOM 3793 C C . LYS A 1 464 ? 1.667 3.981 2.653 1.00 34.91 464 LYS A C 1
ATOM 3795 O O . LYS A 1 464 ? 1.091 3.809 1.582 1.00 34.91 464 LYS A O 1
ATOM 3800 N N . LEU A 1 465 ? 2.597 4.923 2.822 1.00 34.38 465 LEU A N 1
ATOM 3801 C CA . LEU A 1 465 ? 3.071 5.848 1.781 1.00 34.38 465 LEU A CA 1
ATOM 3802 C C . LEU A 1 465 ? 4.519 5.599 1.331 1.00 34.38 465 LEU A C 1
ATOM 3804 O O . LEU A 1 465 ? 5.065 6.388 0.566 1.00 34.38 465 LEU A O 1
ATOM 3808 N N . LEU A 1 466 ? 5.125 4.476 1.721 1.00 36.75 466 LEU A N 1
ATOM 3809 C CA . LEU A 1 466 ? 6.249 3.922 0.969 1.00 36.75 466 LEU A CA 1
ATOM 3810 C C . LEU A 1 466 ? 5.695 2.933 -0.050 1.00 36.75 466 LEU A C 1
ATOM 3812 O O . LEU A 1 466 ? 5.469 1.761 0.245 1.00 36.75 466 LEU A O 1
ATOM 3816 N N . GLY A 1 467 ? 5.428 3.450 -1.251 1.00 32.34 467 GLY A N 1
ATOM 3817 C CA . GLY A 1 467 ? 5.208 2.613 -2.421 1.00 32.34 467 GLY A CA 1
ATOM 3818 C C . GLY A 1 467 ? 6.353 1.614 -2.560 1.00 32.34 467 GLY A C 1
ATOM 3819 O O . GLY A 1 467 ? 7.507 1.942 -2.270 1.00 32.34 467 GLY A O 1
ATOM 3820 N N . GLU A 1 468 ? 6.010 0.396 -2.979 1.00 34.97 468 GLU A N 1
ATOM 3821 C CA . GLU A 1 468 ? 6.977 -0.639 -3.330 1.00 34.97 468 GLU A CA 1
ATOM 3822 C C . GLU A 1 468 ? 8.126 -0.019 -4.137 1.00 34.97 468 GLU A C 1
ATOM 3824 O O . GLU A 1 468 ? 7.868 0.780 -5.051 1.00 34.97 468 GLU A O 1
ATOM 3829 N N . PRO A 1 469 ? 9.393 -0.347 -3.827 1.00 36.28 469 PRO A N 1
ATOM 3830 C CA . PRO A 1 469 ? 10.497 0.105 -4.647 1.00 36.28 469 PRO A CA 1
ATOM 3831 C C . PRO A 1 469 ? 10.248 -0.455 -6.044 1.00 36.28 469 PRO A C 1
ATOM 3833 O O . PRO A 1 469 ? 10.323 -1.664 -6.256 1.00 36.28 469 PRO A O 1
ATOM 3836 N N . LYS A 1 470 ? 9.909 0.421 -7.000 1.00 35.22 470 LYS A N 1
ATOM 3837 C CA . LYS A 1 470 ? 9.895 0.069 -8.417 1.00 35.22 470 LYS A CA 1
ATOM 3838 C C . LYS A 1 470 ? 11.260 -0.532 -8.708 1.00 35.22 470 LYS A C 1
ATOM 3840 O O . LYS A 1 470 ? 12.253 0.195 -8.774 1.00 35.22 470 LYS A O 1
ATOM 3845 N N . ALA A 1 471 ? 11.291 -1.853 -8.861 1.00 35.91 471 ALA A N 1
ATOM 3846 C CA . ALA A 1 471 ? 12.415 -2.589 -9.396 1.00 35.91 471 ALA A CA 1
ATOM 3847 C C . ALA A 1 471 ? 12.591 -2.130 -10.843 1.00 35.91 471 ALA A C 1
ATOM 3849 O O . ALA A 1 471 ? 12.139 -2.758 -11.796 1.00 35.91 471 ALA A O 1
ATOM 3850 N N . THR A 1 472 ? 13.222 -0.971 -11.001 1.00 34.41 472 THR A N 1
ATOM 3851 C CA . THR A 1 472 ? 13.764 -0.528 -12.271 1.00 34.41 472 THR A CA 1
ATOM 3852 C C . THR A 1 472 ? 15.037 -1.337 -12.421 1.00 34.41 472 THR A C 1
ATOM 3854 O O . THR A 1 472 ? 16.129 -0.892 -12.077 1.00 34.41 472 THR A O 1
ATOM 3857 N N . ILE A 1 473 ? 14.869 -2.596 -12.828 1.00 38.53 473 ILE A N 1
ATOM 3858 C CA . ILE A 1 473 ? 15.954 -3.417 -13.342 1.00 38.53 473 ILE A CA 1
ATOM 3859 C C . ILE A 1 473 ? 16.401 -2.697 -14.612 1.00 38.53 473 ILE A C 1
ATOM 3861 O O . ILE A 1 473 ? 15.851 -2.892 -15.692 1.00 38.53 473 ILE A O 1
ATOM 3865 N N . VAL A 1 474 ? 17.355 -1.781 -14.460 1.00 42.78 474 VAL A N 1
ATOM 3866 C CA . VAL A 1 474 ? 18.146 -1.300 -15.585 1.00 42.78 474 VAL A CA 1
ATOM 3867 C C . VAL A 1 474 ? 18.869 -2.539 -16.113 1.00 42.78 474 VAL A C 1
ATOM 3869 O O . VAL A 1 474 ? 19.509 -3.232 -15.315 1.00 42.78 474 VAL A O 1
ATOM 3872 N N . PRO A 1 475 ? 18.742 -2.884 -17.405 1.00 39.12 475 PRO A N 1
ATOM 3873 C CA . PRO A 1 475 ? 19.402 -4.058 -17.944 1.00 39.12 475 PRO A CA 1
ATOM 3874 C C . PRO A 1 475 ? 20.906 -3.890 -17.734 1.00 39.12 475 PRO A C 1
ATOM 3876 O O . PRO A 1 475 ? 21.531 -2.973 -18.266 1.00 39.12 475 PRO A O 1
ATOM 3879 N N . MET A 1 476 ? 21.468 -4.767 -16.905 1.00 43.25 476 MET A N 1
ATOM 3880 C CA . MET A 1 476 ? 22.903 -4.955 -16.751 1.00 43.25 476 MET A CA 1
ATOM 3881 C C . MET A 1 476 ? 23.449 -5.372 -18.117 1.00 43.25 476 MET A C 1
ATOM 3883 O O . MET A 1 476 ? 23.404 -6.544 -18.486 1.00 43.25 476 MET A O 1
ATOM 3887 N N . GLY A 1 477 ? 23.911 -4.399 -18.902 1.00 42.50 477 GLY A N 1
ATOM 3888 C CA . GLY A 1 477 ? 24.686 -4.671 -20.101 1.00 42.50 477 GLY A CA 1
ATOM 3889 C C . GLY A 1 477 ? 25.928 -5.447 -19.686 1.00 42.50 477 GLY A C 1
ATOM 3890 O O . GLY A 1 477 ? 26.721 -4.957 -18.880 1.00 42.50 477 GLY A O 1
ATOM 3891 N N . GLN A 1 478 ? 26.064 -6.669 -20.197 1.00 44.78 478 GLN A N 1
ATOM 3892 C CA . GLN A 1 478 ? 27.265 -7.477 -20.038 1.00 44.78 478 GLN A CA 1
ATOM 3893 C C . GLN A 1 478 ? 28.468 -6.642 -20.491 1.00 44.78 478 GLN A C 1
ATOM 3895 O O . GLN A 1 478 ? 28.589 -6.283 -21.663 1.00 44.78 478 GLN A O 1
ATOM 3900 N N . GLY A 1 479 ? 29.335 -6.289 -19.541 1.00 44.78 479 GLY A N 1
ATOM 3901 C CA . GLY A 1 479 ? 30.648 -5.740 -19.854 1.00 44.78 479 GLY A CA 1
ATOM 3902 C C . GLY A 1 479 ? 31.451 -6.760 -20.668 1.00 44.78 479 GLY A C 1
ATOM 3903 O O . GLY A 1 479 ? 31.195 -7.961 -20.557 1.00 44.78 479 GLY A O 1
ATOM 3904 N N . PRO A 1 480 ? 32.408 -6.316 -21.497 1.00 44.66 480 PRO A N 1
ATOM 3905 C CA . PRO A 1 480 ? 33.175 -7.216 -22.343 1.00 44.66 480 PRO A CA 1
ATOM 3906 C C . PRO A 1 480 ? 33.957 -8.210 -21.476 1.00 44.66 480 PRO A C 1
ATOM 3908 O O . PRO A 1 480 ? 34.933 -7.863 -20.812 1.00 44.66 480 PRO A O 1
ATOM 3911 N N . THR A 1 481 ? 33.522 -9.467 -21.497 1.00 50.41 481 THR A N 1
ATOM 3912 C CA . THR A 1 481 ? 34.307 -10.620 -21.067 1.00 50.41 481 THR A CA 1
ATOM 3913 C C . THR A 1 481 ? 35.494 -10.758 -22.010 1.00 50.41 481 THR A C 1
ATOM 3915 O O . THR A 1 481 ? 35.331 -11.188 -23.151 1.00 50.41 481 THR A O 1
ATOM 3918 N N . GLY A 1 482 ? 36.684 -10.374 -21.559 1.00 49.69 482 GLY A N 1
ATOM 3919 C CA . GLY A 1 482 ? 37.888 -10.597 -22.350 1.00 49.69 482 GLY A CA 1
ATOM 3920 C C . GLY A 1 482 ? 39.065 -9.723 -21.969 1.00 49.69 482 GLY A C 1
ATOM 3921 O O . GLY A 1 482 ? 39.543 -8.975 -22.809 1.00 49.69 482 GLY A O 1
ATOM 3922 N N . LEU A 1 483 ? 39.568 -9.851 -20.743 1.00 39.09 483 LEU A N 1
ATOM 3923 C CA . LEU A 1 483 ? 40.986 -9.609 -20.482 1.00 39.09 483 LEU A CA 1
ATOM 3924 C C . LEU A 1 483 ? 41.495 -10.745 -19.601 1.00 39.09 483 LEU A C 1
ATOM 3926 O O . LEU A 1 483 ? 41.404 -10.716 -18.377 1.00 39.09 483 LEU A O 1
ATOM 3930 N N . ALA A 1 484 ? 41.966 -11.789 -20.280 1.00 40.88 484 ALA A N 1
ATOM 3931 C CA . ALA A 1 484 ? 42.800 -12.802 -19.673 1.00 40.88 484 ALA A CA 1
ATOM 3932 C C . ALA A 1 484 ? 44.063 -12.134 -19.114 1.00 40.88 484 ALA A C 1
ATOM 3934 O O . ALA A 1 484 ? 44.683 -11.290 -19.762 1.00 40.88 484 ALA A O 1
ATOM 3935 N N . SER A 1 485 ? 44.394 -12.542 -17.894 1.00 43.50 485 SER A N 1
ATOM 3936 C CA . SER A 1 485 ? 45.680 -12.376 -17.230 1.00 43.50 485 SER A CA 1
ATOM 3937 C C . SER A 1 485 ? 46.851 -12.496 -18.214 1.00 43.50 485 SER A C 1
ATOM 3939 O O . SER A 1 485 ? 47.029 -13.528 -18.859 1.00 43.50 485 SER A O 1
ATOM 3941 N N . VAL A 1 486 ? 47.670 -11.446 -18.290 1.00 39.62 486 VAL A N 1
ATOM 3942 C CA . VAL A 1 486 ? 49.061 -11.560 -18.734 1.00 39.62 486 VAL A CA 1
ATOM 3943 C C . VAL A 1 486 ? 49.907 -11.580 -17.465 1.00 39.62 486 VAL A C 1
ATOM 3945 O O . VAL A 1 486 ? 49.861 -10.645 -16.665 1.00 39.62 486 VAL A O 1
ATOM 3948 N N . ALA A 1 487 ? 50.598 -12.697 -17.252 1.00 37.72 487 ALA A N 1
ATOM 3949 C CA . ALA A 1 487 ? 51.535 -12.897 -16.157 1.00 37.72 487 ALA A CA 1
ATOM 3950 C C . ALA A 1 487 ? 52.791 -12.020 -16.341 1.00 37.72 487 ALA A C 1
ATOM 3952 O O . ALA A 1 487 ? 53.163 -11.730 -17.481 1.00 37.72 487 ALA A O 1
ATOM 3953 N N . PRO A 1 488 ? 53.445 -11.602 -15.245 1.00 53.00 488 PRO A N 1
ATOM 3954 C CA . PRO A 1 488 ? 54.613 -10.739 -15.311 1.00 53.00 488 PRO A CA 1
ATOM 3955 C C . PRO A 1 488 ? 55.860 -11.537 -15.718 1.00 53.00 488 PRO A C 1
ATOM 3957 O O . PRO A 1 488 ? 56.128 -12.597 -15.151 1.00 53.00 488 PRO A O 1
ATOM 3960 N N . PHE A 1 489 ? 56.624 -10.989 -16.662 1.00 44.00 489 PHE A N 1
ATOM 3961 C CA . PHE A 1 489 ? 58.063 -11.213 -16.802 1.00 44.00 489 PHE A CA 1
ATOM 3962 C C . PHE A 1 489 ? 58.771 -9.873 -16.664 1.00 44.00 489 PHE A C 1
ATOM 3964 O O . PHE A 1 489 ? 58.250 -8.888 -17.241 1.00 44.00 489 PHE A O 1
#